Protein AF-A0A497H522-F1 (afdb_monomer)

Solvent-accessible surface area (backbone atoms only — not comparable to full-atom values): 21045 Å² total; per-residue (Å²): 135,83,75,77,84,73,66,89,47,76,87,52,87,78,68,67,43,51,62,21,50,55,45,20,72,65,66,73,49,57,70,71,60,16,43,55,67,32,33,35,63,47,21,12,63,55,37,86,89,75,44,48,17,23,25,38,34,36,29,47,28,81,73,43,69,63,47,58,48,49,52,49,52,57,54,60,46,36,45,66,53,34,36,83,69,75,84,56,70,92,64,59,84,79,77,93,75,84,84,56,90,89,70,83,84,76,79,76,68,81,62,72,70,62,58,42,38,44,48,76,25,68,41,66,69,50,38,54,51,52,58,52,50,26,62,72,35,89,24,22,36,11,31,46,30,43,33,40,84,77,71,77,66,84,81,58,59,52,51,50,47,52,46,49,56,26,73,36,57,36,57,43,56,56,55,51,66,59,47,55,79,66,70,54,62,71,68,56,56,59,71,69,42,48,69,68,50,22,51,50,40,54,44,30,51,71,46,64,39,38,56,78,90,23,49,70,56,48,56,53,48,52,56,48,51,52,53,48,50,45,57,73,39,48,90,82,37,57,71,62,58,33,53,50,52,43,62,68,33,42,67,37,41,54,53,30,31,54,35,43,11,28,18,48,18,22,41,60,75,29,63,47,29,49,66,66,33,44,50,51,28,48,48,54,49,51,51,28,52,55,50,35,51,69,36,68,70,48,38,53,41,45,54,56,50,53,60,49,34,77,75,38,57,66,60,40,53,54,50,45,47,26,62,65,47,60,55,41,33,57,66,60,48,35,73,70,47,47,86,64,67,74,43,92,46,56,63,56,44,41,54,52,50,50,58,43,47,72,38,99,80,35,61,38,48,70,51,99,84,58,20,33,30,36,65,88,62,78,79,77,133

Foldseek 3Di:
DDDDPPQPCPVQDADFLVQLVLCCVQLVDDSLVSLLLCLQLLWFWQDPVQLFTGAEEEEAEALDPQLVVLNVLSVLLADPLQEPDDDDPLQDPDDDDDDDPPDDDDPPDRPHNDQHHEEEDEEPVSVVVQLVVRSVRNHHRYYYYYYNPPPPPLPQPQLLVLLVLLQHLHYALDHCVVSVVVVRDSVSSSVPRHPSSNSNSVSLNVAHADAVVCPVLLVVLLVVLLVLQCVVCVVQDDNLLSNLSSVLSSVSLSVSLNRQQSSSCSSRVHNYRDNVSSVSSSCSSSVRVVSNCPPPVNVVSSVVLSVVCVVPVLVSLVSSCQSSPPFDALVRSCVSCVVVVSAPHSVSSVVVQVVLDPDPPRQWDADPVRTIHGPVPDDDD

Radius of gyration: 23.36 Å; Cα contacts (8 Å, |Δi|>4): 540; chains: 1; bounding box: 65×44×70 Å

Sequence (381 aa):
ISLPSDNIYLDVPFESQILSKIIIDILGVENNIGQSFQSPIISAPYNAIDAVGGISLSSFSLKSSFARELVKNILLMAPPEYRILPLPKSLIKGYNFEKRKGISFHFAEKPLIDRNFLARATTYDNLKIELLNRKRFNGEYSVCSTLASSYDDKHSLWAEFLKNFSSIEIILPTQLDRLIEADIELKKFRREINEDIWIQVAHAREIQPGMQDSKDAFEDTAFKIEQDFDSILSDNYKKKEREIIVHSMLPGLLGNIKRLSQSFARAENKKSVNLSHLKNARNLIIDNFHMLQEIPEIRKIRIRADEKKKRNARYSIIRTHLIIHPGSTSKEMYKEIKDTELFKNQRDLEEFLNWLYLRPNSPISKDVNNRYYWIGQTPFP

Secondary structure (DSSP, 8-state):
-PPP---TTTTSPPPTTHHHHHHHHHHT--HHHHHHHHHHHH--PPBTTTTB-S-EEEEE-SS-HHHHHHHHHHHHTS-GGGBSSPPPGGG--PPP----TTPPP-PPPPPP--SEEEEEESSHHHHHHHHHHHHH-SSEEEEEEEE------TTSHHHHHHHHHHHSSEEE---TTHHHHTT--THHHHHH-SHHHHHHHHHHHH---BSGGGHHHHHHHHHHHHHHHHHHHTTTS-HHHHHHHHHHHHHHHHHHHHHHHHHHHHHTT-SB--HHHHHHHHHHHHHHHHHHHHSHHHHHHHHHHHHHHHH-HHHHHHHHHHHHSTTB-HHHHHHHHGGGSSSSSHHHHHHHHHHHHTSTT-SEEE-TTS-EEETTS----

Mean predicted aligned error: 9.61 Å

Nearest PDB structures (foldseek):
  7pmn-assembly1_2  TM=5.198E-01  e=4.994E-05  Saccharomyces cerevisiae
  8xgc-assembly1_2  TM=5.027E-01  e=2.806E-05  Saccharomyces cerevisiae
  8xgc-assembly1_4  TM=4.872E-01  e=1.827E-04  Saccharomyces cerevisiae
  7w68-assembly1_D  TM=4.526E-01  e=4.583E-02  Homo sapiens

Structure (mmCIF, N/CA/C/O backbone):
data_AF-A0A497H522-F1
#
_entry.id   AF-A0A497H522-F1
#
loop_
_atom_site.group_PDB
_atom_site.id
_atom_site.type_symbol
_atom_site.label_atom_id
_atom_site.label_alt_id
_atom_site.label_comp_id
_atom_site.label_asym_id
_atom_site.label_entity_id
_atom_site.label_seq_id
_atom_site.pdbx_PDB_ins_code
_atom_site.Cartn_x
_atom_site.Cartn_y
_atom_site.Cartn_z
_atom_site.occupancy
_atom_site.B_iso_or_equiv
_atom_site.auth_seq_id
_atom_site.auth_comp_id
_atom_site.auth_asym_id
_atom_site.auth_atom_id
_atom_site.pdbx_PDB_model_num
ATOM 1 N N . ILE A 1 1 ? -31.774 19.284 8.354 1.00 33.44 1 ILE A N 1
ATOM 2 C CA . ILE A 1 1 ? -30.526 20.055 8.552 1.00 33.44 1 ILE A CA 1
ATOM 3 C C . ILE A 1 1 ? -29.643 19.185 9.435 1.00 33.44 1 ILE A C 1
ATOM 5 O O . ILE A 1 1 ? -29.936 19.072 10.616 1.00 33.44 1 ILE A O 1
ATOM 9 N N . SER A 1 2 ? -28.697 18.440 8.856 1.00 32.12 2 SER A N 1
ATOM 10 C CA . SER A 1 2 ? -27.726 17.669 9.641 1.00 32.12 2 SER A CA 1
ATOM 11 C C . SER A 1 2 ? -26.709 18.653 10.202 1.00 32.12 2 SER A C 1
ATOM 13 O O . SER A 1 2 ? -26.111 19.407 9.432 1.00 32.12 2 SER A O 1
ATOM 15 N N . LEU A 1 3 ? -26.546 18.679 11.521 1.00 30.66 3 LEU A N 1
ATOM 16 C CA . LEU A 1 3 ? -25.452 19.420 12.138 1.00 30.66 3 LEU A CA 1
ATOM 17 C C . LEU A 1 3 ? -24.120 18.899 11.559 1.00 30.66 3 LEU A C 1
ATOM 19 O O . LEU A 1 3 ? -24.009 17.692 11.317 1.00 30.66 3 LEU A O 1
ATOM 23 N N . PRO A 1 4 ? -23.127 19.767 11.298 1.00 39.88 4 PRO A N 1
ATOM 24 C CA . PRO A 1 4 ? -21.760 19.312 11.070 1.00 39.88 4 PRO A CA 1
ATOM 25 C C . PRO A 1 4 ? -21.343 18.457 12.272 1.00 39.88 4 PRO A C 1
ATOM 27 O O . PRO A 1 4 ? -21.720 18.778 13.398 1.00 39.88 4 PRO A O 1
ATOM 30 N N . SER A 1 5 ? -20.622 17.356 12.051 1.00 45.62 5 SER A N 1
ATOM 31 C CA . SER A 1 5 ? -20.107 16.543 13.154 1.00 45.62 5 SER A CA 1
ATOM 32 C C . SER A 1 5 ? -19.024 17.334 13.890 1.00 45.62 5 SER A C 1
ATOM 34 O O . SER A 1 5 ? -17.843 17.263 13.550 1.00 45.62 5 SER A O 1
ATOM 36 N N . ASP A 1 6 ? -19.424 18.115 14.884 1.00 44.03 6 ASP A N 1
ATOM 37 C CA . ASP A 1 6 ? -18.510 18.551 15.926 1.00 44.03 6 ASP A CA 1
ATOM 38 C C . ASP A 1 6 ? -18.085 17.278 16.677 1.00 44.03 6 ASP A C 1
ATOM 40 O O . ASP A 1 6 ? -18.882 16.697 17.407 1.00 44.03 6 ASP A O 1
ATOM 44 N N . ASN A 1 7 ? -16.877 16.796 16.346 1.00 57.94 7 ASN A N 1
ATOM 45 C CA . ASN A 1 7 ? -16.138 15.634 16.871 1.00 57.94 7 ASN A CA 1
ATOM 46 C C . ASN A 1 7 ? -16.882 14.835 17.960 1.00 57.94 7 ASN A C 1
ATOM 48 O O . ASN A 1 7 ? -16.878 15.210 19.136 1.00 57.94 7 ASN A O 1
ATOM 52 N N . ILE A 1 8 ? -17.498 13.715 17.574 1.00 66.88 8 ILE A N 1
ATOM 53 C CA . ILE A 1 8 ? -18.384 12.934 18.453 1.00 66.88 8 ILE A CA 1
ATOM 54 C C . ILE A 1 8 ? -17.576 12.231 19.559 1.00 66.88 8 ILE A C 1
ATOM 56 O O . ILE A 1 8 ? -18.116 11.902 20.614 1.00 66.88 8 ILE A O 1
ATOM 60 N N . TYR A 1 9 ? -16.268 12.044 19.350 1.00 69.12 9 TYR A N 1
ATOM 61 C CA . TYR A 1 9 ? -15.394 11.275 20.239 1.00 69.12 9 TYR A CA 1
ATOM 62 C C . TYR A 1 9 ? -14.401 12.115 21.066 1.00 69.12 9 TYR A C 1
ATOM 64 O O . TYR A 1 9 ? -13.428 11.558 21.572 1.00 69.12 9 TYR A O 1
ATOM 72 N N . LEU A 1 10 ? -14.632 13.425 21.253 1.00 64.12 10 LEU A N 1
ATOM 73 C CA . LEU A 1 10 ? -13.726 14.308 22.023 1.00 64.12 10 LEU A CA 1
ATOM 74 C C . LEU A 1 10 ? -13.433 13.811 23.444 1.00 64.12 10 LEU A C 1
ATOM 76 O O . LEU A 1 10 ? -12.304 13.944 23.914 1.00 64.12 10 LEU A O 1
ATOM 80 N N . ASP A 1 11 ? -14.435 13.227 24.101 1.00 69.75 11 ASP A N 1
ATOM 81 C CA . ASP A 1 11 ? -14.344 12.771 25.492 1.00 69.75 11 ASP A CA 1
ATOM 82 C C . ASP A 1 11 ? -13.862 11.318 25.621 1.00 69.75 11 ASP A C 1
ATOM 84 O O . ASP A 1 11 ? -13.747 10.793 26.730 1.00 69.75 11 ASP A O 1
ATOM 88 N N . VAL A 1 12 ? -13.567 10.646 24.503 1.00 73.62 12 VAL A N 1
ATOM 89 C CA . VAL A 1 12 ? -13.015 9.292 24.524 1.00 73.62 12 VAL A CA 1
ATOM 90 C C . VAL A 1 12 ? -11.493 9.379 24.651 1.00 73.62 12 VAL A C 1
ATOM 92 O O . VAL A 1 12 ? -10.842 9.900 23.739 1.00 73.62 12 VAL A O 1
ATOM 95 N N . PRO A 1 13 ? -10.886 8.824 25.721 1.00 82.06 13 PRO A N 1
ATOM 96 C CA . PRO A 1 13 ? -9.436 8.744 25.837 1.00 82.06 13 PRO A CA 1
ATOM 97 C C . PRO A 1 13 ? -8.851 8.028 24.623 1.00 82.06 13 PRO A C 1
ATOM 99 O O . PRO A 1 13 ? -9.249 6.904 24.332 1.00 82.06 13 PRO A O 1
ATOM 102 N N . PHE A 1 14 ? -7.924 8.666 23.911 1.00 86.31 14 PHE A N 1
ATOM 103 C CA . PHE A 1 14 ? -7.299 8.063 22.739 1.00 86.31 14 PHE A CA 1
ATOM 104 C C . PHE A 1 14 ? -5.970 7.402 23.096 1.00 86.31 14 PHE A C 1
ATOM 106 O O . PHE A 1 14 ? -5.064 8.066 23.609 1.00 86.31 14 PHE A O 1
ATOM 113 N N . GLU A 1 15 ? -5.815 6.125 22.756 1.00 91.56 15 GLU A N 1
ATOM 114 C CA . GLU A 1 15 ? -4.542 5.429 22.896 1.00 91.56 15 GLU A CA 1
ATOM 115 C C . GLU A 1 15 ? -3.776 5.375 21.567 1.00 91.56 15 GLU A C 1
ATOM 117 O O . GLU A 1 15 ? -4.177 4.730 20.596 1.00 91.56 15 GLU A O 1
ATOM 122 N N . SER A 1 16 ? -2.596 6.003 21.559 1.00 91.56 16 SER A N 1
ATOM 123 C CA . SER A 1 16 ? -1.699 6.001 20.403 1.00 91.56 16 SER A CA 1
ATOM 124 C C . SER A 1 16 ? -1.273 4.585 20.006 1.00 91.56 16 SER A C 1
ATOM 126 O O . SER A 1 16 ? -0.749 3.825 20.831 1.00 91.56 16 SER A O 1
ATOM 128 N N . GLN A 1 17 ? -1.464 4.269 18.721 1.00 91.50 17 GLN A N 1
ATOM 129 C CA . GLN A 1 17 ? -1.067 3.024 18.056 1.00 91.50 17 GLN A CA 1
ATOM 130 C C . GLN A 1 17 ? -1.618 1.739 18.707 1.00 91.50 17 GLN A C 1
ATOM 132 O O . GLN A 1 17 ? -0.997 0.680 18.599 1.00 91.50 17 GLN A O 1
ATOM 137 N N . ILE A 1 18 ? -2.780 1.808 19.368 1.00 94.31 18 ILE A N 1
ATOM 138 C CA . ILE A 1 18 ? -3.373 0.673 20.098 1.00 94.31 18 ILE A CA 1
ATOM 139 C C . ILE A 1 18 ? -3.515 -0.596 19.247 1.00 94.31 18 ILE A C 1
ATOM 141 O O . ILE A 1 18 ? -3.131 -1.681 19.678 1.00 94.31 18 ILE A O 1
ATOM 145 N N . LEU A 1 19 ? -3.991 -0.472 18.003 1.00 94.25 19 LEU A N 1
ATOM 146 C CA . LEU A 1 19 ? -4.147 -1.623 17.113 1.00 94.25 19 LEU A CA 1
ATOM 147 C C . LEU A 1 19 ? -2.795 -2.261 16.786 1.00 94.25 19 LEU A C 1
ATOM 149 O O . LEU A 1 19 ? -2.674 -3.480 16.827 1.00 94.25 19 LEU A O 1
ATOM 153 N N . SER A 1 20 ? -1.782 -1.448 16.475 1.00 94.50 20 SER A N 1
ATOM 154 C CA . SER A 1 20 ? -0.435 -1.929 16.178 1.00 94.50 20 SER A CA 1
ATOM 155 C C . SER A 1 20 ? 0.140 -2.690 17.366 1.00 94.50 20 SER A C 1
ATOM 157 O O . SER A 1 20 ? 0.672 -3.774 17.156 1.00 94.50 20 SER A O 1
ATOM 159 N N . LYS A 1 21 ? -0.003 -2.172 18.596 1.00 95.00 21 LYS A N 1
ATOM 160 C CA . LYS A 1 21 ? 0.455 -2.855 19.819 1.00 95.00 21 LYS A CA 1
ATOM 161 C C . LYS A 1 21 ? -0.202 -4.226 19.969 1.00 95.00 21 LYS A C 1
ATOM 163 O O . LYS A 1 21 ? 0.501 -5.221 20.058 1.00 95.00 21 LYS A O 1
ATOM 168 N N . ILE A 1 22 ? -1.531 -4.293 19.853 1.00 94.06 22 ILE A N 1
ATOM 169 C CA . ILE A 1 22 ? -2.282 -5.558 19.918 1.00 94.06 22 ILE A CA 1
ATOM 170 C C . ILE A 1 22 ? -1.810 -6.545 18.842 1.00 94.06 22 ILE A C 1
ATOM 172 O O . ILE A 1 22 ? -1.626 -7.731 19.110 1.00 94.06 22 ILE A O 1
ATOM 176 N N . ILE A 1 23 ? -1.608 -6.069 17.610 1.00 92.38 23 ILE A N 1
ATOM 177 C CA . ILE A 1 23 ? -1.146 -6.909 16.499 1.00 92.38 23 ILE A CA 1
ATOM 178 C C . ILE A 1 23 ? 0.266 -7.439 16.771 1.00 92.38 23 ILE A C 1
ATOM 180 O O . ILE A 1 23 ? 0.509 -8.622 16.543 1.00 92.38 23 ILE A O 1
ATOM 184 N N . ILE A 1 24 ? 1.178 -6.594 17.256 1.00 92.19 24 ILE A N 1
ATOM 185 C CA . ILE A 1 24 ? 2.556 -6.965 17.607 1.00 92.19 24 ILE A CA 1
ATOM 186 C C . ILE A 1 24 ? 2.558 -7.997 18.732 1.00 92.19 24 ILE A C 1
ATOM 188 O O . ILE A 1 24 ? 3.174 -9.048 18.582 1.00 92.19 24 ILE A O 1
ATOM 192 N N . ASP A 1 25 ? 1.812 -7.743 19.805 1.00 91.12 25 ASP A N 1
ATOM 193 C CA . ASP A 1 25 ? 1.759 -8.610 20.982 1.00 91.12 25 ASP A CA 1
ATOM 194 C C . ASP A 1 25 ? 1.194 -9.996 20.648 1.00 91.12 25 ASP A C 1
ATOM 196 O O . ASP A 1 25 ? 1.659 -11.013 21.165 1.00 91.12 25 ASP A O 1
ATOM 200 N N . ILE A 1 26 ? 0.199 -10.064 19.756 1.00 88.94 26 ILE A N 1
ATOM 201 C CA . ILE A 1 26 ? -0.414 -11.337 19.359 1.00 88.94 26 ILE A CA 1
ATOM 202 C C . ILE A 1 26 ? 0.422 -12.069 18.308 1.00 88.94 26 ILE A C 1
ATOM 204 O O . ILE A 1 26 ? 0.532 -13.294 18.377 1.00 88.94 26 ILE A O 1
ATOM 208 N N . LEU A 1 27 ? 0.953 -11.354 17.309 1.00 86.81 27 LEU A N 1
ATOM 209 C CA . LEU A 1 27 ? 1.666 -11.968 16.187 1.00 86.81 27 LEU A CA 1
ATOM 210 C C . LEU A 1 27 ? 3.171 -12.146 16.432 1.00 86.81 27 LEU A C 1
ATOM 212 O O . LEU A 1 27 ? 3.820 -12.819 15.638 1.00 86.81 27 LEU A O 1
ATOM 216 N N . GLY A 1 28 ? 3.744 -11.539 17.474 1.00 85.88 28 GLY A N 1
ATOM 217 C CA . GLY A 1 28 ? 5.189 -11.565 17.720 1.00 85.88 28 GLY A CA 1
ATOM 218 C C . GLY A 1 28 ? 6.003 -10.981 16.560 1.00 85.88 28 GLY A C 1
ATOM 219 O O . GLY A 1 28 ? 7.072 -11.492 16.237 1.00 85.88 28 GLY A O 1
ATOM 220 N N . VAL A 1 29 ? 5.466 -9.961 15.883 1.00 85.31 29 VAL A N 1
ATOM 221 C CA . VAL A 1 29 ? 6.067 -9.355 14.683 1.00 85.31 29 VAL A CA 1
ATOM 222 C C . VAL A 1 29 ? 6.750 -8.031 14.995 1.00 85.31 29 VAL A C 1
ATOM 224 O O . VAL A 1 29 ? 6.473 -7.385 16.000 1.00 85.31 29 VAL A O 1
ATOM 227 N N . GLU A 1 30 ? 7.614 -7.594 14.087 1.00 85.94 30 GLU A N 1
ATOM 228 C CA . GLU A 1 30 ? 8.234 -6.273 14.141 1.00 85.94 30 GLU A CA 1
ATOM 229 C C . GLU A 1 30 ? 7.205 -5.128 14.031 1.00 85.94 30 GLU A C 1
ATOM 231 O O . GLU A 1 30 ? 6.120 -5.269 13.450 1.00 85.94 30 GLU A O 1
ATOM 236 N N . ASN A 1 31 ? 7.577 -3.953 14.552 1.00 87.50 31 ASN A N 1
ATOM 237 C CA . ASN A 1 31 ? 6.707 -2.772 14.605 1.00 87.50 31 ASN A CA 1
ATOM 238 C C . ASN A 1 31 ? 6.170 -2.345 13.228 1.00 87.50 31 ASN A C 1
ATOM 240 O O . ASN A 1 31 ? 5.006 -1.971 13.108 1.00 87.50 31 ASN A O 1
ATOM 244 N N . ASN A 1 32 ? 6.997 -2.418 12.185 1.00 86.19 32 ASN A N 1
ATOM 245 C CA . ASN A 1 32 ? 6.633 -2.093 10.801 1.00 86.19 32 ASN A CA 1
ATOM 246 C C . ASN A 1 32 ? 5.495 -2.988 10.262 1.00 86.19 32 ASN A C 1
ATOM 248 O O . ASN A 1 32 ? 4.596 -2.502 9.570 1.00 86.19 32 ASN A O 1
ATOM 252 N N . ILE A 1 33 ? 5.491 -4.279 10.605 1.00 87.62 33 ILE A N 1
ATOM 253 C CA . ILE A 1 33 ? 4.447 -5.236 10.223 1.00 87.62 33 ILE A CA 1
ATOM 254 C C . ILE A 1 33 ? 3.164 -4.948 11.012 1.00 87.62 33 ILE A C 1
ATOM 256 O O . ILE A 1 33 ? 2.079 -4.928 10.427 1.00 87.62 33 ILE A O 1
ATOM 260 N N . GLY A 1 34 ? 3.276 -4.664 12.313 1.00 90.12 34 GLY A N 1
ATOM 261 C CA . GLY A 1 34 ? 2.140 -4.245 13.143 1.00 90.12 34 GLY A CA 1
ATOM 262 C C . GLY A 1 34 ? 1.446 -2.994 12.600 1.00 90.12 34 GLY A C 1
ATOM 263 O O . GLY A 1 34 ? 0.235 -2.994 12.358 1.00 90.12 34 GLY A O 1
ATOM 264 N N . GLN A 1 35 ? 2.233 -1.957 12.305 1.00 91.56 35 GLN A N 1
ATOM 265 C CA . GLN A 1 35 ? 1.750 -0.715 11.703 1.00 91.56 35 GLN A CA 1
ATOM 266 C C . GLN A 1 35 ? 1.111 -0.966 10.339 1.00 91.56 35 GLN A C 1
ATOM 268 O O . GLN A 1 35 ? 0.054 -0.411 10.046 1.00 91.56 35 GLN A O 1
ATOM 273 N N . SER A 1 36 ? 1.700 -1.857 9.540 1.00 92.00 36 SER A N 1
ATOM 274 C CA . SER A 1 36 ? 1.167 -2.209 8.229 1.00 92.00 36 SER A CA 1
ATOM 275 C C . SER A 1 36 ? -0.248 -2.776 8.304 1.00 92.00 36 SER A C 1
ATOM 277 O O . SER A 1 36 ? -1.126 -2.343 7.560 1.00 92.00 36 SER A O 1
ATOM 279 N N . PHE A 1 37 ? -0.498 -3.713 9.222 1.00 92.31 37 PHE A N 1
ATOM 280 C CA . PHE A 1 37 ? -1.832 -4.283 9.421 1.00 92.31 37 PHE A CA 1
ATOM 281 C C . PHE A 1 37 ? -2.830 -3.293 10.034 1.00 92.31 37 PHE A C 1
ATOM 283 O O . PHE A 1 37 ? -4.023 -3.376 9.740 1.00 92.31 37 PHE A O 1
ATOM 290 N N . GLN A 1 38 ? -2.358 -2.335 10.834 1.00 94.88 38 GLN A N 1
ATOM 291 C CA . GLN A 1 38 ? -3.186 -1.264 11.386 1.00 94.88 38 GLN A CA 1
ATOM 292 C C . GLN A 1 38 ? -3.643 -0.257 10.316 1.00 94.88 38 GLN A C 1
ATOM 294 O O . GLN A 1 38 ? -4.794 0.186 10.343 1.00 94.88 38 GLN A O 1
ATOM 299 N N . SER A 1 39 ? -2.773 0.126 9.378 1.00 95.69 39 SER A N 1
ATOM 300 C CA . SER A 1 39 ? -3.046 1.194 8.405 1.00 95.69 39 SER A CA 1
ATOM 301 C C . SER A 1 39 ? -4.353 1.054 7.608 1.00 95.69 39 SER A C 1
ATOM 303 O O . SER A 1 39 ? -5.065 2.048 7.498 1.00 95.69 39 SER A O 1
ATOM 305 N N . PRO A 1 40 ? -4.758 -0.114 7.071 1.00 94.94 40 PRO A N 1
ATOM 306 C CA . PRO A 1 40 ? -6.060 -0.244 6.411 1.00 94.94 40 PRO A CA 1
ATOM 307 C C . PRO A 1 40 ? -7.254 -0.070 7.365 1.00 94.94 40 PRO A C 1
ATOM 309 O O . PRO A 1 40 ? -8.302 0.415 6.932 1.00 94.94 40 PRO A O 1
ATOM 312 N N . ILE A 1 41 ? -7.104 -0.393 8.657 1.00 95.19 41 ILE A N 1
ATOM 313 C CA . ILE A 1 41 ? -8.152 -0.201 9.672 1.00 95.19 41 ILE A CA 1
ATOM 314 C C . ILE A 1 41 ? -8.317 1.287 10.004 1.00 95.19 41 ILE A C 1
ATOM 316 O O . ILE A 1 41 ? -9.442 1.783 9.999 1.00 95.19 41 ILE A O 1
ATOM 320 N N . ILE A 1 42 ? -7.220 2.012 10.235 1.00 93.81 42 ILE A N 1
ATOM 321 C CA . ILE A 1 42 ? -7.245 3.457 10.549 1.00 93.81 42 ILE A CA 1
ATOM 322 C C . ILE A 1 42 ? -7.442 4.319 9.295 1.00 93.81 42 ILE A C 1
ATOM 324 O O . ILE A 1 42 ? -7.960 5.432 9.377 1.00 93.81 42 ILE A O 1
ATOM 328 N N . SER A 1 43 ? -7.116 3.773 8.122 1.00 94.31 43 SER A N 1
ATOM 329 C CA . SER A 1 43 ? -7.315 4.399 6.818 1.00 94.31 43 SER A CA 1
ATOM 330 C C . SER A 1 43 ? -6.501 5.693 6.633 1.00 94.31 43 SER A C 1
ATOM 332 O O . SER A 1 43 ? -5.729 6.110 7.501 1.00 94.31 43 SER A O 1
ATOM 334 N N . ALA A 1 44 ? -6.640 6.294 5.455 1.00 93.56 44 ALA A N 1
ATOM 335 C CA . ALA A 1 44 ? -6.143 7.616 5.111 1.00 93.56 44 ALA A CA 1
ATOM 336 C C . ALA A 1 44 ? -7.324 8.501 4.682 1.00 93.56 44 ALA A C 1
ATOM 338 O O . ALA A 1 44 ? -8.255 7.992 4.046 1.00 93.56 44 ALA A O 1
ATOM 339 N N . PRO A 1 45 ? -7.285 9.805 5.001 1.00 90.88 45 PRO A N 1
ATOM 340 C CA . PRO A 1 45 ? -8.378 10.726 4.726 1.00 90.88 45 PRO A CA 1
ATOM 341 C C . PRO A 1 45 ? -8.708 10.811 3.240 1.00 90.88 45 PRO A C 1
ATOM 343 O O . PRO A 1 45 ? -7.820 10.788 2.385 1.00 90.88 45 PRO A O 1
ATOM 346 N N . TYR A 1 46 ? -9.996 10.957 2.933 1.00 86.88 46 TYR A N 1
ATOM 347 C CA . TYR A 1 46 ? -10.426 11.310 1.587 1.00 86.88 46 TYR A CA 1
ATOM 348 C C . TYR A 1 46 ? -10.052 12.762 1.281 1.00 86.88 46 TYR A C 1
ATOM 350 O O . TYR A 1 46 ? -10.500 13.687 1.957 1.00 86.88 46 TYR A O 1
ATOM 358 N N . ASN A 1 47 ? -9.259 12.967 0.232 1.00 73.75 47 ASN A N 1
ATOM 359 C CA . ASN A 1 47 ? -8.940 14.297 -0.269 1.00 73.75 47 ASN A CA 1
ATOM 360 C C . ASN A 1 47 ? -9.760 14.582 -1.530 1.00 73.75 47 ASN A C 1
ATOM 362 O O . ASN A 1 47 ? -9.552 13.922 -2.544 1.00 73.75 47 ASN A O 1
ATOM 366 N N . ALA A 1 48 ? -10.633 15.593 -1.499 1.00 62.25 48 ALA A N 1
ATOM 367 C CA . ALA A 1 48 ? -11.469 15.970 -2.645 1.00 62.25 48 ALA A CA 1
ATOM 368 C C . ALA A 1 48 ? -10.661 16.357 -3.901 1.00 62.25 48 ALA A C 1
ATOM 370 O O . ALA A 1 48 ? -11.188 16.272 -5.005 1.00 62.25 48 ALA A O 1
ATOM 371 N N . ILE A 1 49 ? -9.392 16.756 -3.742 1.00 66.81 49 ILE A N 1
ATOM 372 C CA . ILE A 1 49 ? -8.492 17.093 -4.857 1.00 66.81 49 ILE A CA 1
ATOM 373 C C . ILE A 1 49 ? -7.961 15.827 -5.545 1.00 66.81 49 ILE A C 1
ATOM 375 O O . ILE A 1 49 ? -7.935 15.756 -6.769 1.00 66.81 49 ILE A O 1
ATOM 379 N N . ASP A 1 50 ? -7.562 14.822 -4.761 1.00 64.88 50 ASP A N 1
ATOM 380 C CA . ASP A 1 50 ? -6.983 13.574 -5.281 1.00 64.88 50 ASP A CA 1
ATOM 381 C C . ASP A 1 50 ? -8.050 12.485 -5.517 1.00 64.88 50 ASP A C 1
ATOM 383 O O . ASP A 1 50 ? -7.741 11.429 -6.064 1.00 64.88 50 ASP A O 1
ATOM 387 N N . ALA A 1 51 ? -9.289 12.727 -5.067 1.00 71.19 51 ALA A N 1
ATOM 388 C CA . ALA A 1 51 ? -10.461 11.851 -5.126 1.00 71.19 51 ALA A CA 1
ATOM 389 C C . ALA A 1 51 ? -10.222 10.403 -4.648 1.00 71.19 51 ALA A C 1
ATOM 391 O O . ALA A 1 51 ? -10.898 9.472 -5.083 1.00 71.19 51 ALA A O 1
ATOM 392 N N . VAL A 1 52 ? -9.257 10.190 -3.746 1.00 84.38 52 VAL A N 1
ATOM 393 C CA . VAL A 1 52 ? -8.909 8.864 -3.221 1.00 84.38 52 VAL A CA 1
ATOM 394 C C . VAL A 1 52 ? -8.606 8.953 -1.726 1.00 84.38 52 VAL A C 1
ATOM 396 O O . VAL A 1 52 ? -7.667 9.635 -1.320 1.00 84.38 52 VAL A O 1
ATOM 399 N N . GLY A 1 53 ? -9.372 8.219 -0.917 1.00 89.19 53 GLY A N 1
ATOM 400 C CA . GLY A 1 53 ? -9.084 7.928 0.493 1.00 89.19 53 GLY A CA 1
ATOM 401 C C . GLY A 1 53 ? -8.795 6.440 0.708 1.00 89.19 53 GLY A C 1
ATOM 402 O O . GLY A 1 53 ? -8.868 5.642 -0.231 1.00 89.19 53 GLY A O 1
ATOM 403 N N . GLY A 1 54 ? -8.474 6.042 1.937 1.00 93.38 54 GLY A N 1
ATOM 404 C CA . GLY A 1 54 ? -8.211 4.640 2.283 1.00 93.38 54 GLY A CA 1
ATOM 405 C C . GLY A 1 54 ? -6.765 4.182 2.109 1.00 93.38 54 GLY A C 1
ATOM 406 O O . GLY A 1 54 ? -5.940 4.874 1.512 1.00 93.38 54 GLY A O 1
ATOM 407 N N . ILE A 1 55 ? -6.474 2.987 2.623 1.00 94.81 55 ILE A N 1
ATOM 408 C CA . ILE A 1 55 ? -5.190 2.287 2.485 1.00 94.81 55 ILE A CA 1
ATOM 409 C C . ILE A 1 55 ? -5.445 0.869 1.978 1.00 94.81 55 ILE A C 1
ATOM 411 O O . ILE A 1 55 ? -6.308 0.153 2.489 1.00 94.81 55 ILE A O 1
ATOM 415 N N . SER A 1 56 ? -4.677 0.448 0.979 1.00 93.31 56 SER A N 1
ATOM 416 C CA . SER A 1 56 ? -4.661 -0.921 0.479 1.00 93.31 56 SER A CA 1
ATOM 417 C C . SER A 1 56 ? -3.430 -1.656 0.992 1.00 93.31 56 SER A C 1
ATOM 419 O O . SER A 1 56 ? -2.298 -1.203 0.830 1.00 93.31 56 SER A O 1
ATOM 421 N N . LEU A 1 57 ? -3.673 -2.816 1.590 1.00 91.81 57 LEU A N 1
ATOM 422 C CA . LEU A 1 57 ? -2.656 -3.758 2.021 1.00 91.81 57 LEU A CA 1
ATOM 423 C C . LEU A 1 57 ? -2.785 -5.044 1.215 1.00 91.81 57 LEU A C 1
ATOM 425 O O . LEU A 1 57 ? -3.872 -5.613 1.082 1.00 91.81 57 LEU A O 1
ATOM 429 N N . SER A 1 58 ? -1.659 -5.533 0.718 1.00 86.88 58 SER A N 1
ATOM 430 C CA . SER A 1 58 ? -1.549 -6.825 0.060 1.00 86.88 58 SER A CA 1
ATOM 431 C C . SER A 1 58 ? -0.435 -7.637 0.692 1.00 86.88 58 SER A C 1
ATOM 433 O O . SER A 1 58 ? 0.710 -7.211 0.719 1.00 86.88 58 SER A O 1
ATOM 435 N N . SER A 1 59 ? -0.753 -8.832 1.171 1.00 79.94 59 SER A N 1
ATOM 436 C CA . SER A 1 59 ? 0.253 -9.798 1.619 1.00 79.94 59 SER A CA 1
ATOM 437 C C . SER A 1 59 ? 0.486 -10.865 0.556 1.00 79.94 59 SER A C 1
ATOM 439 O O . SER A 1 59 ? -0.464 -11.355 -0.065 1.00 79.94 59 SER A O 1
ATOM 441 N N . PHE A 1 60 ? 1.748 -11.244 0.360 1.00 70.56 60 PHE A N 1
ATOM 442 C CA . PHE A 1 60 ? 2.103 -12.428 -0.416 1.00 70.56 60 PHE A CA 1
ATOM 443 C C . PHE A 1 60 ? 1.904 -13.678 0.447 1.00 70.56 60 PHE A C 1
ATOM 445 O O . PHE A 1 60 ? 2.713 -13.986 1.316 1.00 70.56 60 PHE A O 1
ATOM 452 N N . SER A 1 61 ? 0.820 -14.419 0.213 1.00 64.69 61 SER A N 1
ATOM 453 C CA . SER A 1 61 ? 0.549 -15.662 0.942 1.00 64.69 61 SER A CA 1
ATOM 454 C C . SER A 1 61 ? 0.053 -16.747 -0.005 1.00 64.69 61 SER A C 1
ATOM 456 O O . SER A 1 61 ? -0.942 -16.580 -0.711 1.00 64.69 61 SER A O 1
ATOM 458 N N . LEU A 1 62 ? 0.740 -17.891 -0.021 1.00 55.47 62 LEU A N 1
ATOM 459 C CA . LEU A 1 62 ? 0.429 -19.030 -0.882 1.00 55.47 62 LEU A CA 1
ATOM 460 C C . LEU A 1 62 ? -0.879 -19.701 -0.444 1.00 55.47 62 LEU A C 1
ATOM 462 O O . LEU A 1 62 ? -0.875 -20.672 0.295 1.00 55.47 62 LEU A O 1
ATOM 466 N N . LYS A 1 63 ? -2.028 -19.179 -0.895 1.00 63.31 63 LYS A N 1
ATOM 467 C CA . LYS A 1 63 ? -3.374 -19.746 -0.653 1.00 63.31 63 LYS A CA 1
ATOM 468 C C . LYS A 1 63 ? -3.640 -20.156 0.811 1.00 63.31 63 LYS A C 1
ATOM 470 O O . LYS A 1 63 ? -4.533 -20.972 1.035 1.00 63.31 63 LYS A O 1
ATOM 475 N N . SER A 1 64 ? -2.974 -19.550 1.788 1.00 72.19 64 SER A N 1
ATOM 476 C CA . SER A 1 64 ? -3.050 -19.949 3.191 1.00 72.19 64 SER A CA 1
ATOM 477 C C . SER A 1 64 ? -4.442 -19.746 3.779 1.00 72.19 64 SER A C 1
ATOM 479 O O . SER A 1 64 ? -5.028 -18.662 3.677 1.00 72.19 64 SER A O 1
ATOM 481 N N . SER A 1 65 ? -4.990 -20.783 4.412 1.00 78.62 65 SER A N 1
ATOM 482 C CA . SER A 1 65 ? -6.214 -20.660 5.209 1.00 78.62 65 SER A CA 1
ATOM 483 C C . SER A 1 65 ? -5.992 -19.737 6.409 1.00 78.62 65 SER A C 1
ATOM 485 O O . SER A 1 65 ? -6.869 -18.924 6.709 1.00 78.62 65 SER A O 1
ATOM 487 N N . PHE A 1 66 ? -4.806 -19.799 7.024 1.00 82.75 66 PHE A N 1
ATOM 488 C CA . PHE A 1 66 ? -4.405 -18.930 8.123 1.00 82.75 66 PHE A CA 1
ATOM 489 C C . PHE A 1 66 ? -4.385 -17.470 7.689 1.00 82.75 66 PHE A C 1
ATOM 491 O O . PHE A 1 66 ? -5.045 -16.657 8.321 1.00 82.75 66 PHE A O 1
ATOM 498 N N . ALA A 1 67 ? -3.727 -17.127 6.578 1.00 80.06 67 ALA A N 1
ATOM 499 C CA . ALA A 1 67 ? -3.658 -15.736 6.126 1.00 80.06 67 ALA A CA 1
ATOM 500 C C . ALA A 1 67 ? -5.048 -15.144 5.843 1.00 80.06 67 ALA A C 1
ATOM 502 O O . ALA A 1 67 ? -5.346 -14.010 6.226 1.00 80.06 67 ALA A O 1
ATOM 503 N N . ARG A 1 68 ? -5.942 -15.932 5.228 1.00 81.44 68 ARG A N 1
ATOM 504 C CA . ARG A 1 68 ? -7.337 -15.515 5.007 1.00 81.44 68 ARG A CA 1
ATOM 505 C C . ARG A 1 68 ? -8.078 -15.289 6.319 1.00 81.44 68 ARG A C 1
ATOM 507 O O . ARG A 1 68 ? -8.916 -14.390 6.385 1.00 81.44 68 ARG A O 1
ATOM 514 N N . GLU A 1 69 ? -7.827 -16.118 7.326 1.00 85.44 69 GLU A N 1
ATOM 515 C CA . GLU A 1 69 ? -8.439 -15.987 8.646 1.00 85.44 69 GLU A CA 1
ATOM 516 C C . GLU A 1 69 ? -7.833 -14.819 9.433 1.00 85.44 69 GLU A C 1
ATOM 518 O O . GLU A 1 69 ? -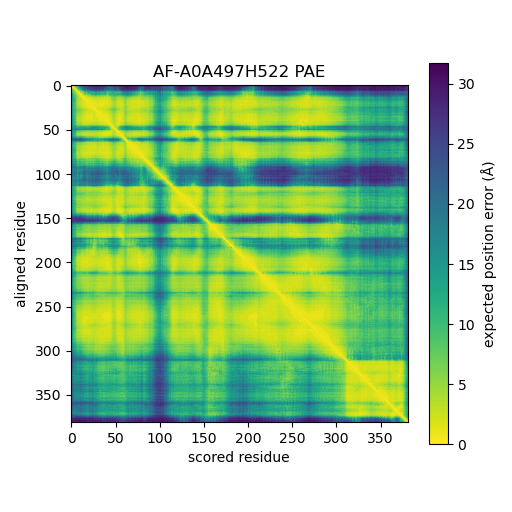8.578 -14.060 10.046 1.00 85.44 69 GLU A O 1
ATOM 523 N N . LEU A 1 70 ? -6.522 -14.589 9.349 1.00 86.88 70 LEU A N 1
ATOM 524 C CA . LEU A 1 70 ? -5.853 -13.422 9.919 1.00 86.88 70 LEU A CA 1
ATOM 525 C C . LEU A 1 70 ? -6.461 -12.137 9.357 1.00 86.88 70 LEU A C 1
ATOM 527 O O . LEU A 1 70 ? -6.920 -11.303 10.129 1.00 86.88 70 LEU A O 1
ATOM 531 N N . VAL A 1 71 ? -6.594 -12.018 8.031 1.00 87.25 71 VAL A N 1
ATOM 532 C CA . VAL A 1 71 ? -7.243 -10.849 7.415 1.00 87.25 71 VAL A CA 1
ATOM 533 C C . VAL A 1 71 ? -8.681 -10.671 7.896 1.00 87.25 71 VAL A C 1
ATOM 535 O O . VAL A 1 71 ? -9.096 -9.541 8.131 1.00 87.25 71 VAL A O 1
ATOM 538 N N . LYS A 1 72 ? -9.453 -11.749 8.099 1.00 88.19 72 LYS A N 1
ATOM 539 C CA . LYS A 1 72 ? -10.787 -11.611 8.710 1.00 88.19 72 LYS A CA 1
ATOM 540 C C . LYS A 1 72 ? -10.704 -11.038 10.123 1.00 88.19 72 LYS A C 1
ATOM 542 O O . LYS A 1 72 ? -11.499 -10.164 10.437 1.00 88.19 72 LYS A O 1
ATOM 547 N N . ASN A 1 73 ? -9.782 -11.518 10.959 1.00 89.06 73 ASN A N 1
ATOM 548 C CA . ASN A 1 73 ? -9.630 -11.013 12.326 1.00 89.06 73 ASN A CA 1
ATOM 549 C C . ASN A 1 73 ? -9.191 -9.540 12.334 1.00 89.06 73 ASN A C 1
ATOM 551 O O . ASN A 1 73 ? -9.798 -8.756 13.052 1.00 89.06 73 ASN A O 1
ATOM 555 N N . ILE A 1 74 ? -8.256 -9.142 11.464 1.00 89.50 74 ILE A N 1
ATOM 556 C CA . ILE A 1 74 ? -7.883 -7.732 11.249 1.00 89.50 74 ILE A CA 1
ATOM 557 C C . ILE A 1 74 ? -9.108 -6.898 10.850 1.00 89.50 74 ILE A C 1
ATOM 559 O O . ILE A 1 74 ? -9.354 -5.845 11.427 1.00 89.50 74 ILE A O 1
ATOM 563 N N . LEU A 1 75 ? -9.941 -7.385 9.922 1.00 90.38 75 LEU A N 1
ATOM 564 C CA . LEU A 1 75 ? -11.181 -6.696 9.547 1.00 90.38 75 LEU A CA 1
ATOM 565 C C . LEU A 1 75 ? -12.148 -6.535 10.725 1.00 90.38 75 LEU A C 1
ATOM 567 O O . LEU A 1 75 ? -12.815 -5.513 10.823 1.00 90.38 75 LEU A O 1
ATOM 571 N N . LEU A 1 76 ? -12.242 -7.527 11.613 1.00 91.56 76 LEU A N 1
ATOM 572 C CA . LEU A 1 76 ? -13.127 -7.472 12.780 1.00 91.56 76 LEU A CA 1
ATOM 573 C C . LEU A 1 76 ? -12.704 -6.406 13.807 1.00 91.56 76 LEU A C 1
ATOM 575 O O . LEU A 1 76 ? -13.555 -5.980 14.587 1.00 91.56 76 LEU A O 1
ATOM 579 N N . MET A 1 77 ? -11.447 -5.943 13.777 1.00 92.31 77 MET A N 1
ATOM 580 C CA . MET A 1 77 ? -10.975 -4.814 14.592 1.00 92.31 77 MET A CA 1
ATOM 581 C C . MET A 1 77 ? -11.555 -3.466 14.132 1.00 92.31 77 MET A C 1
ATOM 583 O O . MET A 1 77 ? -11.511 -2.502 14.886 1.00 92.31 77 MET A O 1
ATOM 587 N N . ALA A 1 78 ? -12.113 -3.382 12.919 1.00 91.81 78 ALA A N 1
ATOM 588 C CA . ALA A 1 78 ? -12.844 -2.202 12.471 1.00 91.81 78 ALA A CA 1
ATOM 589 C C . ALA A 1 78 ? -14.304 -2.223 12.972 1.00 91.81 78 ALA A C 1
ATOM 591 O O . ALA A 1 78 ? -14.906 -3.311 13.043 1.00 91.81 78 ALA A O 1
ATOM 592 N N . PRO A 1 79 ? -14.900 -1.042 13.229 1.00 89.00 79 PRO A N 1
ATOM 593 C CA . PRO A 1 79 ? -16.318 -0.903 13.524 1.00 89.00 79 PRO A CA 1
ATOM 594 C C . PRO A 1 79 ? -17.206 -1.657 12.519 1.00 89.00 79 PRO A C 1
ATOM 596 O O . PRO A 1 79 ? -16.893 -1.682 11.320 1.00 89.00 79 PRO A O 1
ATOM 599 N N . PRO A 1 80 ? -18.289 -2.313 12.974 1.00 86.44 80 PRO A N 1
ATOM 600 C CA . PRO A 1 80 ? -19.169 -3.115 12.120 1.00 86.44 80 PRO A CA 1
ATOM 601 C C . PRO A 1 80 ? -19.740 -2.369 10.907 1.00 86.44 80 PRO A C 1
ATOM 603 O O . PRO A 1 80 ? -1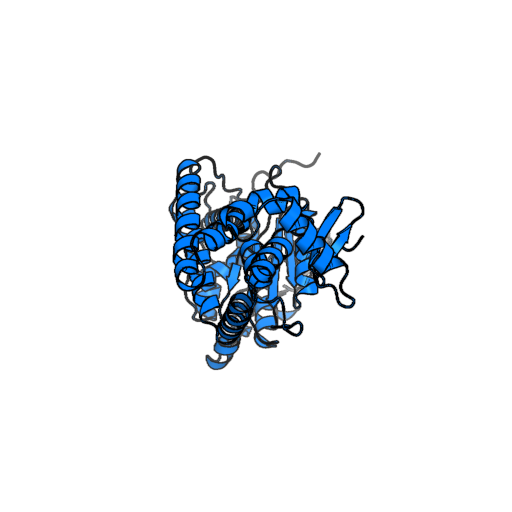9.942 -2.978 9.858 1.00 86.44 80 PRO A O 1
ATOM 606 N N . GLU A 1 81 ? -19.987 -1.070 11.035 1.00 84.31 81 GLU A N 1
ATOM 607 C CA . GLU A 1 81 ? -20.497 -0.175 9.995 1.00 84.31 81 GLU A CA 1
ATOM 608 C C . GLU A 1 81 ? -19.497 0.071 8.859 1.00 84.31 81 GLU A C 1
ATOM 610 O O . GLU A 1 81 ? -19.906 0.305 7.724 1.00 84.31 81 GLU A O 1
ATOM 615 N N . TYR A 1 82 ? -18.193 -0.066 9.117 1.00 89.38 82 TYR A N 1
ATOM 616 C CA . TYR A 1 82 ? -17.154 0.139 8.104 1.00 89.38 82 TYR A CA 1
ATOM 617 C C . TYR A 1 82 ? -16.895 -1.114 7.266 1.00 89.38 82 TYR A C 1
ATOM 619 O O . TYR A 1 82 ? -16.044 -1.089 6.383 1.00 89.38 82 TYR A O 1
ATOM 627 N N . ARG A 1 83 ? -17.578 -2.236 7.522 1.00 87.31 83 ARG A N 1
ATOM 628 C CA . ARG A 1 83 ? -17.280 -3.523 6.876 1.00 87.31 83 ARG A CA 1
ATOM 629 C C . ARG A 1 83 ? -18.527 -4.314 6.503 1.00 87.31 83 ARG A C 1
ATOM 631 O O . ARG A 1 83 ? -19.570 -4.262 7.146 1.00 87.31 83 ARG A O 1
ATOM 638 N N . ILE A 1 84 ? -18.393 -5.147 5.471 1.00 78.19 84 ILE A N 1
ATOM 639 C CA . ILE A 1 84 ? -19.455 -6.092 5.079 1.00 78.19 84 ILE A CA 1
ATOM 640 C C . ILE A 1 84 ? -19.516 -7.292 6.029 1.00 78.19 84 ILE A C 1
ATOM 642 O O . ILE A 1 84 ? -20.586 -7.864 6.233 1.00 78.19 84 ILE A O 1
ATOM 646 N N . LEU A 1 85 ? -18.376 -7.691 6.603 1.00 82.50 85 LEU A N 1
ATOM 647 C CA . LEU A 1 85 ? -18.288 -8.897 7.420 1.00 82.50 85 LEU A CA 1
ATOM 648 C C . LEU A 1 85 ? -19.218 -8.772 8.642 1.00 82.50 85 LEU A C 1
ATOM 650 O O . LEU A 1 85 ? -19.040 -7.833 9.419 1.00 82.50 85 LEU A O 1
ATOM 654 N N . PRO A 1 86 ? -20.178 -9.692 8.850 1.00 77.75 86 PRO A N 1
ATOM 655 C CA . PRO A 1 86 ? -21.043 -9.641 10.019 1.00 77.75 86 PRO A CA 1
ATOM 656 C C . PRO A 1 86 ? -20.251 -9.925 11.297 1.00 77.75 86 PRO A C 1
ATOM 658 O O . PRO A 1 86 ? -19.245 -10.639 11.290 1.00 77.75 86 PRO A O 1
ATOM 661 N N . LEU A 1 87 ? -20.726 -9.378 12.413 1.00 75.88 87 LEU A N 1
ATOM 662 C CA . LEU A 1 87 ? -20.206 -9.702 13.736 1.00 75.88 87 LEU A CA 1
ATOM 663 C C . LEU A 1 87 ? -20.473 -11.182 14.064 1.00 75.88 87 LEU A C 1
ATOM 665 O O . LEU A 1 87 ? -21.631 -11.606 14.063 1.00 75.88 87 LEU A O 1
ATOM 669 N N . PRO A 1 88 ? -19.443 -11.995 14.359 1.00 77.00 88 PRO A N 1
ATOM 670 C CA . PRO A 1 88 ? -19.660 -13.331 14.891 1.00 77.00 88 PRO A CA 1
ATOM 671 C C . PRO A 1 88 ? -20.300 -13.242 16.281 1.00 77.00 88 PRO A C 1
ATOM 673 O O . PRO A 1 88 ? -19.903 -12.413 17.098 1.00 77.00 88 PRO A O 1
ATOM 676 N N . LYS A 1 89 ? -21.241 -14.149 16.583 1.00 72.25 89 LYS A N 1
ATOM 677 C CA . LYS A 1 89 ? -21.953 -14.193 17.878 1.00 72.25 89 LYS A CA 1
ATOM 678 C C . LYS A 1 89 ? -21.011 -14.209 19.088 1.00 72.25 89 LYS A C 1
ATOM 680 O O . LYS A 1 89 ? -21.354 -13.665 20.123 1.00 72.25 89 LYS A O 1
ATOM 685 N N . SER A 1 90 ? -19.819 -14.792 18.943 1.00 68.81 90 SER A N 1
ATOM 686 C CA . SER A 1 90 ? -18.800 -14.840 19.998 1.00 68.81 90 SER A CA 1
ATOM 687 C C . SER A 1 90 ? -18.276 -13.468 20.436 1.00 68.81 90 SER A C 1
ATOM 689 O O . SER A 1 90 ? -17.698 -13.379 21.511 1.00 68.81 90 SER A O 1
ATOM 691 N N . LEU A 1 91 ? -18.421 -12.432 19.602 1.00 66.50 91 LEU A N 1
ATOM 692 C CA . LEU A 1 91 ? -18.002 -11.059 19.910 1.00 66.50 91 LEU A CA 1
ATOM 693 C C . LEU A 1 91 ? -19.145 -10.201 20.468 1.00 66.50 91 LEU A C 1
ATOM 695 O O . LEU A 1 91 ? -18.898 -9.102 20.948 1.00 66.50 91 LEU A O 1
ATOM 699 N N . ILE A 1 92 ? -20.390 -10.683 20.419 1.00 67.12 92 ILE A N 1
ATOM 700 C CA . ILE A 1 92 ? -21.553 -9.950 20.923 1.00 67.12 92 ILE A CA 1
ATOM 701 C C . ILE A 1 92 ? -21.775 -10.368 22.377 1.00 67.12 92 ILE A C 1
ATOM 703 O O . ILE A 1 92 ? -22.327 -11.436 22.648 1.00 67.12 92 ILE A O 1
ATOM 707 N N . LYS A 1 93 ? -21.349 -9.530 23.325 1.00 62.25 93 LYS A N 1
ATOM 708 C CA . LYS A 1 93 ? -21.686 -9.697 24.745 1.00 62.25 93 LYS A CA 1
ATOM 709 C C . LYS A 1 93 ? -23.025 -9.014 25.015 1.00 62.25 93 LYS A C 1
ATOM 711 O O . LYS A 1 93 ? -23.078 -7.841 25.356 1.00 62.25 93 LYS A O 1
ATOM 716 N N . GLY A 1 94 ? -24.117 -9.745 24.817 1.00 61.88 94 GLY A N 1
ATOM 717 C CA . GLY A 1 94 ? -25.441 -9.263 25.206 1.00 61.88 94 GLY A CA 1
ATOM 718 C C . GLY A 1 94 ? -25.587 -9.238 26.727 1.00 61.88 94 GLY A C 1
ATOM 719 O O . GLY A 1 94 ? -25.133 -10.160 27.406 1.00 61.88 94 GLY A O 1
ATOM 720 N N . TYR A 1 95 ? -26.251 -8.212 27.254 1.00 60.38 95 TYR A N 1
ATOM 721 C CA . TYR A 1 95 ? -26.728 -8.208 28.632 1.00 60.38 95 TYR A CA 1
ATOM 722 C C . TYR A 1 95 ? -28.230 -8.473 28.628 1.00 60.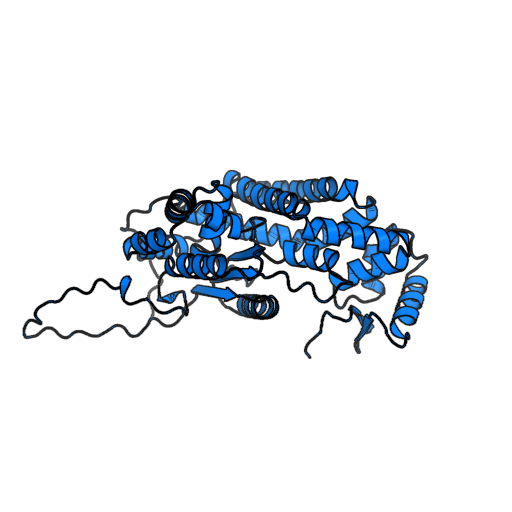38 95 TYR A C 1
ATOM 724 O O . TYR A 1 95 ? -28.991 -7.767 27.964 1.00 60.38 95 TYR A O 1
ATOM 732 N N . ASN A 1 96 ? -28.663 -9.491 29.367 1.00 62.97 96 ASN A N 1
ATOM 733 C CA . ASN A 1 96 ? -30.084 -9.672 29.628 1.00 62.97 96 ASN A CA 1
ATOM 734 C C . ASN A 1 96 ? -30.495 -8.622 30.657 1.00 62.97 96 ASN A C 1
ATOM 736 O O . ASN A 1 96 ? -29.938 -8.578 31.752 1.00 62.97 96 ASN A O 1
ATOM 740 N N . PHE A 1 97 ? -31.457 -7.778 30.310 1.00 67.56 97 PHE A N 1
ATOM 741 C CA . PHE A 1 97 ? -32.018 -6.804 31.234 1.00 67.56 97 PHE A CA 1
ATOM 742 C C . PHE A 1 97 ? -33.540 -6.877 31.211 1.00 67.56 97 PHE A C 1
ATOM 744 O O . PHE A 1 97 ? -34.164 -7.219 30.204 1.00 67.56 97 PHE A O 1
ATOM 751 N N . GLU A 1 98 ? -34.145 -6.545 32.345 1.00 77.19 98 GLU A N 1
ATOM 752 C CA . GLU A 1 98 ? -35.591 -6.537 32.483 1.00 77.19 98 GLU A CA 1
ATOM 753 C C . GLU A 1 98 ? -36.159 -5.247 31.879 1.00 77.19 98 GLU A C 1
ATOM 755 O O . GLU A 1 98 ? -35.819 -4.131 32.290 1.00 77.19 98 GLU A O 1
ATOM 760 N N . LYS A 1 99 ? -37.016 -5.382 30.861 1.00 72.50 99 LYS A N 1
ATOM 761 C CA . LYS A 1 99 ? -37.657 -4.237 30.210 1.00 72.50 99 LYS A CA 1
ATOM 762 C C . LYS A 1 99 ? -38.630 -3.574 31.187 1.00 72.50 99 LYS A C 1
ATOM 764 O O . LYS A 1 99 ? -39.721 -4.083 31.432 1.00 72.50 99 LYS A O 1
ATOM 769 N N . ARG A 1 100 ? -38.258 -2.406 31.716 1.00 80.94 100 ARG A N 1
ATOM 770 C CA . ARG A 1 100 ? -39.136 -1.618 32.594 1.00 80.94 100 ARG A CA 1
ATOM 771 C C . ARG A 1 100 ? -40.333 -1.061 31.816 1.00 80.94 100 ARG A C 1
ATOM 773 O O . ARG A 1 100 ? -40.210 -0.640 30.662 1.00 80.94 100 ARG A O 1
ATOM 780 N N . LYS A 1 101 ? -41.501 -1.044 32.465 1.00 76.12 101 LYS A N 1
ATOM 781 C CA . LYS A 1 101 ? -42.751 -0.487 31.921 1.00 76.12 101 LYS A CA 1
ATOM 782 C C . LYS A 1 101 ? -42.534 0.984 31.528 1.00 76.12 101 LYS A C 1
ATOM 784 O O . LYS A 1 101 ? -42.015 1.752 32.327 1.00 76.12 101 LYS A O 1
ATOM 789 N N . GLY A 1 102 ? -42.922 1.359 30.307 1.00 81.62 102 GLY A N 1
ATOM 790 C CA . GLY A 1 102 ? -42.773 2.725 29.779 1.00 81.62 102 GLY A CA 1
ATOM 791 C C . GLY A 1 102 ? -41.510 2.988 28.947 1.00 81.62 102 GLY A C 1
ATOM 792 O O . GLY A 1 102 ? -41.428 4.035 28.315 1.00 81.62 102 GLY A O 1
ATOM 793 N N . ILE A 1 103 ? -40.556 2.050 28.873 1.00 75.75 103 ILE A N 1
ATOM 794 C CA . ILE A 1 103 ? -39.372 2.188 28.008 1.00 75.75 103 ILE A CA 1
ATOM 795 C C . ILE A 1 103 ? -39.652 1.572 26.629 1.00 75.75 103 ILE A C 1
ATOM 797 O O . ILE A 1 103 ? -39.979 0.384 26.515 1.00 75.75 103 ILE A O 1
ATOM 801 N N . SER A 1 104 ? -39.495 2.373 25.571 1.00 65.69 104 SER A N 1
ATOM 802 C CA . SER A 1 104 ? -39.489 1.909 24.180 1.00 65.69 104 SER A CA 1
ATOM 803 C C . SER A 1 104 ? -38.053 1.855 23.660 1.00 65.69 104 SER A C 1
ATOM 805 O O . SER A 1 104 ? -37.295 2.813 23.786 1.00 65.69 104 SER A O 1
ATOM 807 N N . PHE A 1 105 ? -37.669 0.708 23.104 1.00 63.78 105 PHE A N 1
ATOM 808 C CA . PHE A 1 105 ? -36.382 0.541 22.438 1.00 63.78 105 PHE A CA 1
ATOM 809 C C . PHE A 1 105 ? -36.609 0.678 20.945 1.00 63.78 105 PHE A C 1
ATOM 811 O O . PHE A 1 105 ? -37.459 -0.014 20.385 1.00 63.78 105 PHE A O 1
ATOM 818 N N . HIS A 1 106 ? -35.830 1.548 20.322 1.00 55.00 106 HIS A N 1
ATOM 819 C CA . HIS A 1 106 ? -35.727 1.627 18.879 1.00 55.00 106 HIS A CA 1
ATOM 820 C C . HIS A 1 106 ? -34.375 1.022 18.543 1.00 55.00 106 HIS A C 1
ATOM 822 O O . HIS A 1 106 ? -33.338 1.572 18.913 1.00 55.00 106 HIS A O 1
ATOM 828 N N . PHE A 1 107 ? -34.383 -0.163 17.940 1.00 55.25 107 PHE A N 1
ATOM 829 C CA . PHE A 1 107 ? -33.151 -0.727 17.413 1.00 55.25 107 PHE A CA 1
ATOM 830 C C . PHE A 1 107 ? -32.653 0.228 16.337 1.00 55.25 107 PHE A C 1
ATOM 832 O O . PHE A 1 107 ? -33.400 0.544 15.410 1.00 55.25 107 PHE A O 1
ATOM 839 N N . ALA A 1 108 ? -31.420 0.712 16.479 1.00 52.72 108 ALA A N 1
ATOM 840 C CA . ALA A 1 108 ? -30.777 1.401 15.379 1.00 52.72 108 ALA A CA 1
ATOM 841 C C . ALA A 1 108 ? -30.714 0.410 14.212 1.00 52.72 108 ALA A C 1
ATOM 843 O O . ALA A 1 108 ? -30.216 -0.711 14.365 1.00 52.72 108 ALA A O 1
ATOM 844 N N . GLU A 1 109 ? -31.275 0.794 13.065 1.00 52.12 109 GLU A N 1
ATOM 845 C CA . GLU A 1 109 ? -31.020 0.078 11.821 1.00 52.12 109 GLU A CA 1
ATOM 846 C C . GLU A 1 109 ? -29.506 -0.032 11.628 1.00 52.12 109 GLU A C 1
ATOM 848 O O . GLU A 1 109 ? -28.746 0.807 12.126 1.00 52.12 109 GLU A O 1
ATOM 853 N N . LYS A 1 110 ? -29.049 -1.079 10.926 1.00 52.00 110 LYS A N 1
ATOM 854 C CA . LYS A 1 110 ? -27.630 -1.181 10.575 1.00 52.00 110 LYS A CA 1
ATOM 855 C C . LYS A 1 110 ? -27.220 0.167 9.966 1.00 52.00 110 LYS A C 1
ATOM 857 O O . LYS A 1 110 ? -27.875 0.567 8.999 1.00 52.00 110 LYS A O 1
ATOM 862 N N . PRO A 1 111 ? -26.185 0.849 10.494 1.00 52.81 111 PRO A N 1
ATOM 863 C CA . PRO A 1 111 ? -25.760 2.114 9.926 1.00 52.81 111 PRO A CA 1
ATOM 864 C C . PRO A 1 111 ? -25.519 1.909 8.435 1.00 52.81 111 PRO A C 1
ATOM 866 O O . PRO A 1 111 ? -24.899 0.914 8.032 1.00 52.81 111 PRO A O 1
ATOM 869 N N . LEU A 1 112 ? -26.068 2.804 7.614 1.00 54.28 112 LEU A N 1
ATOM 870 C CA . LEU A 1 112 ? -25.740 2.822 6.196 1.00 54.28 112 LEU A CA 1
ATOM 871 C C . LEU A 1 112 ? -24.216 2.902 6.079 1.00 54.28 112 LEU A C 1
ATOM 873 O O . LEU A 1 112 ? -23.572 3.616 6.848 1.00 54.28 112 LEU A O 1
ATOM 877 N N . ILE A 1 113 ? -23.644 2.144 5.140 1.00 59.69 113 ILE A N 1
ATOM 878 C CA . ILE A 1 113 ? -22.233 2.310 4.789 1.00 59.69 113 ILE A CA 1
ATOM 879 C C . ILE A 1 113 ? -22.095 3.755 4.309 1.00 59.69 113 ILE A C 1
ATOM 881 O O . ILE A 1 113 ? -22.606 4.103 3.244 1.00 59.69 113 ILE A O 1
ATOM 885 N N . ASP A 1 114 ? -21.484 4.590 5.142 1.00 68.25 114 ASP A N 1
ATOM 886 C CA . ASP A 1 114 ? -21.286 6.010 4.872 1.00 68.25 114 ASP A CA 1
ATOM 887 C C . ASP A 1 114 ? -19.943 6.203 4.143 1.00 68.25 114 ASP A C 1
ATOM 889 O O . ASP A 1 114 ? -19.517 5.351 3.365 1.00 68.25 114 ASP A O 1
ATOM 893 N N . ARG A 1 115 ? -19.215 7.289 4.399 1.00 82.06 115 ARG A N 1
ATOM 894 C CA . ARG A 1 115 ? -17.926 7.618 3.766 1.00 82.06 115 ARG A CA 1
ATOM 895 C C . ARG A 1 115 ? -16.762 6.710 4.171 1.00 82.06 115 ARG A C 1
ATOM 897 O O . ARG A 1 115 ? -15.624 7.052 3.880 1.00 82.06 115 ARG A O 1
ATOM 904 N N . ASN A 1 116 ? -17.002 5.589 4.846 1.00 88.69 116 ASN A N 1
ATOM 905 C CA . ASN A 1 116 ? -15.970 4.701 5.374 1.00 88.69 116 ASN A CA 1
ATOM 906 C C . ASN A 1 116 ? -16.255 3.252 4.998 1.00 88.69 116 ASN A C 1
ATOM 908 O O . ASN A 1 116 ? -17.301 2.705 5.342 1.00 88.69 116 ASN A O 1
ATOM 912 N N . PHE A 1 117 ? -15.290 2.608 4.349 1.00 91.38 117 PHE A N 1
ATOM 913 C CA . PHE A 1 117 ? -15.421 1.225 3.934 1.00 91.38 117 PHE A CA 1
ATOM 914 C C . PHE A 1 117 ? -14.088 0.475 3.981 1.00 91.38 117 PHE A C 1
ATOM 916 O O . PHE A 1 117 ? -13.043 0.984 3.578 1.00 91.38 117 PHE A O 1
ATOM 923 N N . LEU A 1 118 ? -14.120 -0.753 4.492 1.00 92.69 118 LEU A N 1
ATOM 924 C CA . LEU A 1 118 ? -12.998 -1.677 4.568 1.00 92.69 118 LEU A CA 1
ATOM 925 C C . LEU A 1 118 ? -13.384 -2.987 3.880 1.00 92.69 118 LEU A C 1
ATOM 927 O O . LEU A 1 118 ? -14.146 -3.808 4.404 1.00 92.69 118 LEU A O 1
ATOM 931 N N . ALA A 1 119 ? -12.822 -3.178 2.692 1.00 92.12 119 ALA A N 1
ATOM 932 C CA . ALA A 1 119 ? -13.031 -4.345 1.859 1.00 92.12 119 ALA A CA 1
ATOM 933 C C . ALA A 1 119 ? -11.984 -5.435 2.107 1.00 92.12 119 ALA A C 1
ATOM 935 O O . ALA A 1 119 ? -10.911 -5.214 2.681 1.00 92.12 119 ALA A O 1
ATOM 936 N N . ARG A 1 120 ? -12.284 -6.631 1.595 1.00 90.31 120 ARG A N 1
ATOM 937 C CA . ARG A 1 120 ? -11.347 -7.752 1.550 1.00 90.31 120 ARG A CA 1
ATOM 938 C C . ARG A 1 120 ? -11.277 -8.340 0.151 1.00 90.31 120 ARG A C 1
ATOM 940 O O . ARG A 1 120 ? -12.306 -8.748 -0.380 1.00 90.31 120 ARG A O 1
ATOM 947 N N . ALA A 1 121 ? -10.064 -8.533 -0.361 1.00 85.06 121 ALA A N 1
ATOM 948 C CA . ALA A 1 121 ? -9.822 -9.256 -1.606 1.00 85.06 121 ALA A CA 1
ATOM 949 C C . ALA A 1 121 ? -8.961 -10.510 -1.379 1.00 85.06 121 ALA A C 1
ATOM 951 O O . ALA A 1 121 ? -7.955 -10.485 -0.675 1.00 85.06 121 ALA A O 1
ATOM 952 N N . THR A 1 122 ? -9.358 -11.633 -1.976 1.00 77.88 122 THR A N 1
ATOM 953 C CA . THR A 1 122 ? -8.659 -12.930 -1.839 1.00 77.88 122 THR A CA 1
ATOM 954 C C . THR A 1 122 ? -8.018 -13.415 -3.136 1.00 77.88 122 THR A C 1
ATOM 956 O O . THR A 1 122 ? -7.339 -14.439 -3.143 1.00 77.88 122 THR A O 1
ATOM 959 N N . THR A 1 123 ? -8.264 -12.713 -4.239 1.00 74.62 123 THR A N 1
ATOM 960 C CA . THR A 1 123 ? -7.714 -12.986 -5.569 1.00 74.62 123 THR A CA 1
ATOM 961 C C . THR A 1 123 ? -7.254 -11.675 -6.189 1.00 74.62 123 THR A C 1
ATOM 963 O O . THR A 1 123 ? -7.685 -10.597 -5.770 1.00 74.62 123 THR A O 1
ATOM 966 N N . TYR A 1 124 ? -6.386 -11.768 -7.193 1.00 74.00 124 TYR A N 1
ATOM 967 C CA . TYR A 1 124 ? -5.888 -10.593 -7.899 1.00 74.00 124 TYR A CA 1
ATOM 968 C C . TYR A 1 124 ? -7.002 -9.869 -8.674 1.00 74.00 124 TYR A C 1
ATOM 970 O O . TYR A 1 124 ? -7.074 -8.644 -8.631 1.00 74.00 124 TYR A O 1
ATOM 978 N N . ASP A 1 125 ? -7.933 -10.605 -9.285 1.00 76.12 125 ASP A N 1
ATOM 979 C CA . ASP A 1 125 ? -9.080 -10.007 -9.981 1.00 76.12 125 ASP A CA 1
ATOM 980 C C . ASP A 1 125 ? -10.027 -9.286 -9.019 1.00 76.12 125 ASP A C 1
ATOM 982 O O . ASP A 1 125 ? -10.437 -8.158 -9.292 1.00 76.12 125 ASP A O 1
ATOM 986 N N . ASN A 1 126 ? -10.298 -9.870 -7.845 1.00 81.62 126 ASN A N 1
ATOM 987 C CA . ASN A 1 126 ? -11.083 -9.184 -6.822 1.00 81.62 126 ASN A CA 1
ATOM 988 C C . ASN A 1 126 ? -10.356 -7.920 -6.361 1.00 81.62 126 ASN A C 1
ATOM 990 O O . ASN A 1 126 ? -10.978 -6.873 -6.254 1.00 81.62 126 ASN A O 1
ATOM 994 N N . LEU A 1 127 ? -9.037 -7.982 -6.143 1.00 84.00 127 LEU A N 1
ATOM 995 C CA . LEU A 1 127 ? -8.263 -6.805 -5.750 1.00 84.00 127 LEU A CA 1
ATOM 996 C C . LEU A 1 127 ? -8.351 -5.695 -6.806 1.00 84.00 127 LEU A C 1
ATOM 998 O O . LEU A 1 127 ? -8.568 -4.542 -6.447 1.00 84.00 127 LEU A O 1
ATOM 1002 N N . LYS A 1 128 ? -8.248 -6.023 -8.100 1.00 82.44 128 LYS A N 1
ATOM 1003 C CA . LYS A 1 128 ? -8.433 -5.046 -9.186 1.00 82.44 128 LYS A CA 1
ATOM 1004 C C . LYS A 1 128 ? -9.803 -4.371 -9.119 1.00 82.44 128 LYS A C 1
ATOM 1006 O O . LYS A 1 128 ? -9.875 -3.151 -9.239 1.00 82.44 128 LYS A O 1
ATOM 1011 N N . ILE A 1 129 ? -10.868 -5.146 -8.911 1.00 87.31 129 ILE A N 1
ATOM 1012 C CA . ILE A 1 129 ? -12.235 -4.621 -8.784 1.00 87.31 129 ILE A CA 1
ATOM 1013 C C . ILE A 1 129 ? -12.343 -3.690 -7.570 1.00 87.31 129 ILE A C 1
ATOM 1015 O O . ILE A 1 129 ? -12.825 -2.567 -7.702 1.00 87.31 129 ILE A O 1
ATOM 1019 N N . GLU A 1 130 ? -11.834 -4.104 -6.409 1.00 90.69 130 GLU A N 1
ATOM 1020 C CA . GLU A 1 130 ? -11.861 -3.292 -5.186 1.00 90.69 130 GLU A CA 1
ATOM 1021 C C . GLU A 1 130 ? -11.079 -1.976 -5.343 1.00 90.69 130 GLU A C 1
ATOM 1023 O O . GLU A 1 130 ? -11.546 -0.917 -4.924 1.00 90.69 130 GLU A O 1
ATOM 1028 N N . LEU A 1 131 ? -9.921 -2.004 -6.011 1.00 88.31 131 LEU A N 1
ATOM 1029 C CA . LEU A 1 131 ? -9.140 -0.798 -6.304 1.00 88.31 131 LEU A CA 1
ATOM 1030 C C . LEU A 1 131 ? -9.861 0.149 -7.279 1.00 88.31 131 LEU A C 1
ATOM 1032 O O . LEU A 1 131 ? -9.725 1.368 -7.163 1.00 88.31 131 LEU A O 1
ATOM 1036 N N . LEU A 1 132 ? -10.642 -0.379 -8.228 1.00 88.25 132 LEU A N 1
ATOM 1037 C CA . LEU A 1 132 ? -11.495 0.434 -9.103 1.00 88.25 132 LEU A CA 1
ATOM 1038 C C . LEU A 1 132 ? -12.671 1.049 -8.338 1.00 88.25 132 LEU A C 1
ATOM 1040 O O . LEU A 1 132 ? -12.968 2.227 -8.538 1.00 88.25 132 LEU A O 1
ATOM 1044 N N . ASN A 1 133 ? -13.304 0.284 -7.448 1.00 90.38 133 ASN A N 1
ATOM 1045 C CA . ASN A 1 133 ? -14.381 0.776 -6.590 1.00 90.38 133 ASN A CA 1
ATOM 1046 C C . ASN A 1 133 ? -13.887 1.912 -5.695 1.00 90.38 133 ASN A C 1
ATOM 1048 O O . ASN A 1 133 ? -14.521 2.962 -5.644 1.00 90.38 133 ASN A O 1
ATOM 1052 N N . ARG A 1 134 ? -12.706 1.753 -5.089 1.00 89.69 134 ARG A N 1
ATOM 1053 C CA . ARG A 1 134 ? -12.048 2.794 -4.290 1.00 89.69 134 ARG A CA 1
ATOM 1054 C C . ARG A 1 134 ? -11.901 4.112 -5.045 1.00 89.69 134 ARG A C 1
ATOM 1056 O O . ARG A 1 134 ? -12.231 5.154 -4.497 1.00 89.69 134 ARG A O 1
ATOM 1063 N N . LYS A 1 135 ? -11.458 4.082 -6.306 1.00 87.25 135 LYS A N 1
ATOM 1064 C CA . LYS A 1 135 ? -11.315 5.298 -7.135 1.00 87.25 135 LYS A CA 1
ATOM 1065 C C . LYS A 1 135 ? -12.639 6.010 -7.429 1.00 87.25 135 LYS A C 1
ATOM 1067 O O . LYS A 1 135 ? -12.627 7.165 -7.834 1.00 87.25 135 LYS A O 1
ATOM 1072 N N . ARG A 1 136 ? -13.768 5.311 -7.300 1.00 88.06 136 ARG A N 1
ATOM 1073 C CA . ARG A 1 136 ? -15.121 5.843 -7.531 1.00 88.06 136 ARG A CA 1
ATOM 1074 C C . ARG A 1 136 ? -15.853 6.150 -6.226 1.00 88.06 136 ARG A C 1
ATOM 1076 O O . ARG A 1 136 ? -16.973 6.655 -6.264 1.00 88.06 136 ARG A O 1
ATOM 1083 N N . PHE A 1 137 ? -15.257 5.814 -5.087 1.00 88.94 137 PHE A N 1
ATOM 1084 C CA . PHE A 1 137 ? -15.880 5.953 -3.786 1.00 88.94 137 PHE A CA 1
ATOM 1085 C C . PHE A 1 137 ? -15.610 7.342 -3.217 1.00 88.94 137 PHE A C 1
ATOM 1087 O O . PHE A 1 137 ? -14.464 7.762 -3.080 1.00 88.94 137 PHE A O 1
ATOM 1094 N N . ASN A 1 138 ? -16.677 8.054 -2.864 1.00 88.69 138 ASN A N 1
ATOM 1095 C CA . ASN A 1 138 ? -16.593 9.420 -2.357 1.00 88.69 138 ASN A CA 1
ATOM 1096 C C . ASN A 1 138 ? -16.347 9.404 -0.837 1.00 88.69 138 ASN A C 1
ATOM 1098 O O . ASN A 1 138 ? -17.205 9.785 -0.039 1.00 88.69 138 ASN A O 1
ATOM 1102 N N . GLY A 1 139 ? -15.194 8.860 -0.447 1.00 90.12 139 GLY A N 1
ATOM 1103 C CA . GLY A 1 139 ? -14.833 8.609 0.941 1.00 90.12 139 GLY A CA 1
ATOM 1104 C C . GLY A 1 139 ? -13.575 7.754 1.093 1.00 90.12 139 GLY A C 1
ATOM 1105 O O . GLY A 1 139 ? -12.747 7.615 0.194 1.00 90.12 139 GLY A O 1
ATOM 1106 N N . GLU A 1 140 ? -13.429 7.166 2.268 1.00 93.00 140 GLU A N 1
ATOM 1107 C CA . GLU A 1 140 ? -12.314 6.326 2.664 1.00 93.00 140 GLU A CA 1
ATOM 1108 C C . GLU A 1 140 ? -12.595 4.853 2.372 1.00 93.00 140 GLU A C 1
ATOM 1110 O O . GLU A 1 140 ? -13.367 4.208 3.082 1.00 93.00 140 GLU A O 1
ATOM 1115 N N . TYR A 1 141 ? -11.943 4.308 1.344 1.00 93.81 141 TYR A N 1
ATOM 1116 C CA . TYR A 1 141 ? -12.092 2.909 0.944 1.00 93.81 141 TYR A CA 1
ATOM 1117 C C . TYR A 1 141 ? -10.762 2.174 1.098 1.00 93.81 141 TYR A C 1
ATOM 1119 O O . TYR A 1 141 ? -9.865 2.286 0.261 1.00 93.81 141 TYR A O 1
ATOM 1127 N N . SER A 1 142 ? -10.624 1.419 2.179 1.00 94.94 142 SER A N 1
ATOM 1128 C CA . SER A 1 142 ? -9.457 0.578 2.444 1.00 94.94 142 SER A CA 1
ATOM 1129 C C . SER A 1 142 ? -9.680 -0.846 1.941 1.00 94.94 142 SER A C 1
ATOM 1131 O O . SER A 1 142 ? -10.808 -1.338 1.908 1.00 94.94 142 SER A O 1
ATOM 1133 N N . VAL A 1 143 ? -8.601 -1.543 1.587 1.00 93.38 143 VAL A N 1
ATOM 1134 C CA . VAL A 1 143 ? -8.661 -2.930 1.102 1.00 93.38 143 VAL A CA 1
ATOM 1135 C C . VAL A 1 143 ? -7.588 -3.758 1.793 1.00 93.38 143 VAL A C 1
ATOM 1137 O O . VAL A 1 143 ? -6.405 -3.475 1.645 1.00 93.38 143 VAL A O 1
ATOM 1140 N N . CYS A 1 144 ? -7.970 -4.821 2.499 1.00 90.94 144 CYS A N 1
ATOM 1141 C CA . CYS A 1 144 ? -7.014 -5.834 2.954 1.00 90.94 144 CYS A CA 1
ATOM 1142 C C . CYS A 1 144 ? -7.043 -7.035 2.017 1.00 90.94 144 CYS A C 1
ATOM 1144 O O . CYS A 1 144 ? -8.100 -7.620 1.766 1.00 90.94 144 CYS A O 1
ATOM 1146 N N . SER A 1 145 ? -5.880 -7.457 1.537 1.00 84.75 145 SER A N 1
ATOM 1147 C CA . SER A 1 145 ? -5.782 -8.583 0.623 1.00 84.75 145 SER A CA 1
ATOM 1148 C C . SER A 1 145 ? -4.680 -9.570 0.982 1.00 84.75 145 SER A C 1
ATOM 1150 O O . SER A 1 145 ? -3.615 -9.229 1.499 1.00 84.75 145 SER A O 1
ATOM 1152 N N . THR A 1 146 ? -4.975 -10.837 0.709 1.00 77.69 146 THR A N 1
ATOM 1153 C CA . THR A 1 146 ? -4.014 -11.943 0.736 1.00 77.69 146 THR A CA 1
ATOM 1154 C C . THR A 1 146 ? -3.962 -12.495 -0.666 1.00 77.69 146 THR A C 1
ATOM 1156 O O . THR A 1 146 ? -4.891 -13.190 -1.093 1.00 77.69 146 THR A O 1
ATOM 1159 N N . LEU A 1 147 ? -2.919 -12.138 -1.403 1.00 68.38 147 LEU A N 1
ATOM 1160 C CA . LEU A 1 147 ? -2.758 -12.599 -2.766 1.00 68.38 147 LEU A CA 1
ATOM 1161 C C . LEU A 1 147 ? -2.055 -13.947 -2.743 1.00 68.38 147 LEU A C 1
ATOM 1163 O O . LEU A 1 147 ? -0.894 -14.067 -2.349 1.00 68.38 147 LEU A O 1
ATOM 1167 N N . ALA A 1 148 ? -2.771 -14.961 -3.219 1.00 58.31 148 ALA A N 1
ATOM 1168 C CA . ALA A 1 148 ? -2.118 -16.143 -3.736 1.00 58.31 148 ALA A CA 1
ATOM 1169 C C . ALA A 1 148 ? -1.354 -15.749 -4.996 1.00 58.31 148 ALA A C 1
ATOM 1171 O O . ALA A 1 148 ? -1.908 -15.098 -5.879 1.00 58.31 148 ALA A O 1
ATOM 1172 N N . SER A 1 149 ? -0.099 -16.177 -5.080 1.00 52.25 149 SER A N 1
ATOM 1173 C CA . SER A 1 149 ? 0.666 -16.165 -6.320 1.00 52.25 149 SER A CA 1
ATOM 1174 C C . SER A 1 149 ? -0.105 -16.967 -7.383 1.00 52.25 149 SER A C 1
ATOM 1176 O O . SER A 1 149 ? 0.003 -18.187 -7.451 1.00 52.25 149 SER A O 1
ATOM 1178 N N . SER A 1 150 ? -0.949 -16.304 -8.178 1.00 48.00 150 SER A N 1
ATOM 1179 C CA . SER A 1 150 ? -1.580 -16.870 -9.376 1.00 48.00 150 SER A CA 1
ATOM 1180 C C . SER A 1 150 ? -0.752 -16.469 -10.592 1.00 48.00 150 SER A C 1
ATOM 1182 O O . SER A 1 150 ? -1.234 -15.821 -11.516 1.00 48.00 150 SER A O 1
ATOM 1184 N N . TYR A 1 151 ? 0.543 -16.775 -10.552 1.00 50.22 151 TYR A N 1
ATOM 1185 C CA . TYR A 1 151 ? 1.483 -16.429 -11.617 1.00 50.22 151 TYR A CA 1
ATOM 1186 C C . TYR A 1 151 ? 1.433 -17.489 -12.731 1.00 50.22 151 TYR A C 1
ATOM 1188 O O . TYR A 1 151 ? 2.456 -18.069 -13.099 1.00 50.22 151 TYR A O 1
ATOM 1196 N N . ASP A 1 152 ? 0.232 -17.769 -13.245 1.00 42.16 152 ASP A N 1
ATOM 1197 C CA . ASP A 1 152 ? 0.046 -18.719 -14.348 1.00 42.16 152 ASP A CA 1
ATOM 1198 C C . ASP A 1 152 ? 0.422 -18.113 -15.712 1.00 42.16 152 ASP A C 1
ATOM 1200 O O . ASP A 1 152 ? 0.835 -18.854 -16.607 1.00 42.16 152 ASP A O 1
ATOM 1204 N N . ASP A 1 153 ? 0.435 -16.780 -15.866 1.00 44.69 153 ASP A N 1
ATOM 1205 C CA . ASP A 1 153 ? 0.937 -16.137 -17.088 1.00 44.69 153 ASP A CA 1
ATOM 1206 C C . ASP A 1 153 ? 2.440 -15.799 -16.998 1.00 44.69 153 ASP A C 1
ATOM 1208 O O . ASP A 1 153 ? 2.882 -14.737 -16.554 1.00 44.69 153 ASP A O 1
ATOM 1212 N N . LYS A 1 154 ? 3.270 -16.755 -17.426 1.00 50.22 154 LYS A N 1
ATOM 1213 C CA . LYS A 1 154 ? 4.731 -16.814 -17.214 1.00 50.22 154 LYS A CA 1
ATOM 1214 C C . LYS A 1 154 ? 5.550 -15.764 -17.972 1.00 50.22 154 LYS A C 1
ATOM 1216 O O . LYS A 1 154 ? 6.789 -15.789 -17.921 1.00 50.22 154 LYS A O 1
ATOM 1221 N N . HIS A 1 155 ? 4.920 -14.844 -18.698 1.00 47.62 155 HIS A N 1
ATOM 1222 C CA . HIS A 1 155 ? 5.653 -13.939 -19.568 1.00 47.62 155 HIS A CA 1
ATOM 1223 C C . HIS A 1 155 ? 5.879 -12.545 -18.952 1.00 47.62 155 HIS A C 1
ATOM 1225 O O . HIS A 1 155 ? 6.985 -12.035 -19.142 1.00 47.62 155 HIS A O 1
ATOM 1231 N N . SER A 1 156 ? 4.946 -11.918 -18.210 1.00 58.31 156 SER A N 1
ATOM 1232 C CA . SER A 1 156 ? 4.868 -10.446 -17.899 1.00 58.31 156 SER A CA 1
ATOM 1233 C C . SER A 1 156 ? 5.176 -9.990 -16.472 1.00 58.31 156 SER A C 1
ATOM 1235 O O . SER A 1 156 ? 5.064 -8.812 -16.144 1.00 58.31 156 SER A O 1
ATOM 1237 N N . LEU A 1 157 ? 5.651 -10.917 -15.656 1.00 67.38 157 LEU A N 1
ATOM 1238 C CA . LEU A 1 157 ? 5.454 -10.887 -14.212 1.00 67.38 157 LEU A CA 1
ATOM 1239 C C . LEU A 1 157 ? 6.221 -9.791 -13.455 1.00 67.38 157 LEU A C 1
ATOM 1241 O O . LEU A 1 157 ? 5.726 -9.288 -12.454 1.00 67.38 157 LEU A O 1
ATOM 1245 N N . TRP A 1 158 ? 7.407 -9.388 -13.921 1.00 73.44 158 TRP A N 1
ATOM 1246 C CA . TRP A 1 158 ? 8.223 -8.408 -13.193 1.00 73.44 158 TRP A CA 1
ATOM 1247 C C . TRP A 1 158 ? 7.768 -6.954 -13.398 1.00 73.44 158 TRP A C 1
ATOM 1249 O O . TRP A 1 158 ? 7.647 -6.204 -12.437 1.00 73.44 158 TRP A O 1
ATOM 1259 N N . ALA A 1 159 ? 7.451 -6.548 -14.630 1.00 71.12 159 ALA A N 1
ATOM 1260 C CA . ALA A 1 159 ? 6.937 -5.199 -14.882 1.00 71.12 159 ALA A CA 1
ATOM 1261 C C . ALA A 1 159 ? 5.534 -5.005 -14.273 1.00 71.12 159 ALA A C 1
ATOM 1263 O O . ALA A 1 159 ? 5.214 -3.932 -13.769 1.00 71.12 159 ALA A O 1
ATOM 1264 N N . GLU A 1 160 ? 4.714 -6.061 -14.259 1.00 71.25 160 GLU A N 1
ATOM 1265 C CA . GLU A 1 160 ? 3.426 -6.061 -13.563 1.00 71.25 160 GLU A CA 1
ATOM 1266 C C . GLU A 1 160 ? 3.601 -5.985 -12.041 1.00 71.25 160 GLU A C 1
ATOM 1268 O O . GLU A 1 160 ? 2.883 -5.236 -11.383 1.00 71.25 160 GLU A O 1
ATOM 1273 N N . PHE A 1 161 ? 4.599 -6.678 -11.482 1.00 77.62 161 PHE A N 1
ATOM 1274 C CA . PHE A 1 161 ? 4.978 -6.529 -10.077 1.00 77.62 161 PHE A CA 1
ATOM 1275 C C . PHE A 1 161 ? 5.356 -5.079 -9.738 1.00 77.62 161 PHE A C 1
ATOM 1277 O O . PHE A 1 161 ? 4.794 -4.528 -8.795 1.00 77.62 161 PHE A O 1
ATOM 1284 N N . LEU A 1 162 ? 6.226 -4.434 -10.527 1.00 78.88 162 LEU A N 1
ATOM 1285 C CA . LEU A 1 162 ? 6.623 -3.032 -10.315 1.00 78.88 162 LEU A CA 1
ATOM 1286 C C . LEU A 1 162 ? 5.421 -2.076 -10.362 1.00 78.88 162 LEU A C 1
ATOM 1288 O O . LEU A 1 162 ? 5.267 -1.228 -9.484 1.00 78.88 162 LEU A O 1
ATOM 1292 N N . LYS A 1 163 ? 4.529 -2.258 -11.343 1.00 76.88 163 LYS A N 1
ATOM 1293 C CA . LYS A 1 163 ? 3.281 -1.490 -11.465 1.00 76.88 163 LYS A CA 1
ATOM 1294 C C . LYS A 1 163 ? 2.359 -1.685 -10.262 1.00 76.88 163 LYS A C 1
ATOM 1296 O O . LYS A 1 163 ? 1.793 -0.725 -9.746 1.00 76.88 163 LYS A O 1
ATOM 1301 N N . ASN A 1 164 ? 2.174 -2.927 -9.823 1.00 76.88 164 ASN A N 1
ATOM 1302 C CA . ASN A 1 164 ? 1.330 -3.232 -8.670 1.00 76.88 164 ASN A CA 1
ATOM 1303 C C . ASN A 1 164 ? 1.921 -2.648 -7.387 1.00 76.88 164 ASN A C 1
ATOM 1305 O O . ASN A 1 164 ? 1.176 -2.119 -6.567 1.00 76.88 164 ASN A O 1
ATOM 1309 N N . PHE A 1 165 ? 3.247 -2.693 -7.251 1.00 84.06 165 PHE A N 1
ATOM 1310 C CA . PHE A 1 165 ? 3.961 -2.133 -6.113 1.00 84.06 165 PHE A CA 1
ATOM 1311 C C . PHE A 1 165 ? 3.770 -0.621 -5.988 1.00 84.06 165 PHE A C 1
ATOM 1313 O O . PHE A 1 165 ? 3.484 -0.134 -4.901 1.00 84.06 165 PHE A O 1
ATOM 1320 N N . SER A 1 166 ? 3.828 0.131 -7.089 1.00 85.38 166 SER A N 1
ATOM 1321 C CA . SER A 1 166 ? 3.544 1.572 -7.044 1.00 85.38 166 SER A CA 1
ATOM 1322 C C . SER A 1 166 ? 2.056 1.903 -6.864 1.00 85.38 166 SER A C 1
ATOM 1324 O O . SER A 1 166 ? 1.723 3.024 -6.486 1.00 85.38 166 SER A O 1
ATOM 1326 N N . SER A 1 167 ? 1.153 0.945 -7.097 1.00 82.00 167 SER A N 1
ATOM 1327 C CA . SER A 1 167 ? -0.303 1.156 -7.053 1.00 82.00 167 SER A CA 1
ATOM 1328 C C . SER A 1 167 ? -0.962 0.794 -5.715 1.00 82.00 167 SER A C 1
ATOM 1330 O O . SER A 1 167 ? -2.132 1.120 -5.516 1.00 82.00 167 SER A O 1
ATOM 1332 N N . ILE A 1 168 ? -0.253 0.100 -4.823 1.00 87.69 168 ILE A N 1
ATOM 1333 C CA . ILE A 1 168 ? -0.756 -0.370 -3.524 1.00 87.69 168 ILE A CA 1
ATOM 1334 C C . ILE A 1 168 ? 0.122 0.230 -2.430 1.00 87.69 168 ILE A C 1
ATOM 1336 O O . ILE A 1 168 ? 1.343 0.184 -2.532 1.00 87.69 168 ILE A O 1
ATOM 1340 N N . GLU A 1 169 ? -0.483 0.771 -1.372 1.00 92.31 169 GLU A N 1
ATOM 1341 C CA . GLU A 1 169 ? 0.275 1.452 -0.320 1.00 92.31 169 GLU A CA 1
ATOM 1342 C C . GLU A 1 169 ? 1.195 0.511 0.457 1.00 92.31 169 GLU A C 1
ATOM 1344 O O . GLU A 1 169 ? 2.313 0.890 0.795 1.00 92.31 169 GLU A O 1
ATOM 1349 N N . ILE A 1 170 ? 0.733 -0.708 0.739 1.00 91.50 170 ILE A N 1
ATOM 1350 C CA . ILE A 1 170 ? 1.488 -1.686 1.519 1.00 91.50 170 ILE A CA 1
ATOM 1351 C C . ILE A 1 170 ? 1.488 -3.024 0.796 1.00 91.50 170 ILE A C 1
ATOM 1353 O O . ILE A 1 170 ? 0.439 -3.651 0.633 1.00 91.50 170 ILE A O 1
ATOM 1357 N N . ILE A 1 171 ? 2.675 -3.503 0.429 1.00 87.75 171 ILE A N 1
ATOM 1358 C CA . ILE A 1 171 ? 2.873 -4.884 -0.012 1.00 87.75 171 ILE A CA 1
ATOM 1359 C C . ILE A 1 171 ? 3.768 -5.594 0.997 1.00 87.75 171 ILE A C 1
ATOM 1361 O O . ILE A 1 171 ? 4.971 -5.363 1.031 1.00 87.75 171 ILE A O 1
ATOM 1365 N N . LEU A 1 172 ? 3.173 -6.457 1.819 1.00 85.50 172 LEU A N 1
ATOM 1366 C CA . LEU A 1 172 ? 3.896 -7.198 2.843 1.00 85.50 172 LEU A CA 1
ATOM 1367 C C . LEU A 1 172 ? 4.680 -8.369 2.222 1.00 85.50 172 LEU A C 1
ATOM 1369 O O . LEU A 1 172 ? 4.065 -9.237 1.584 1.00 85.50 172 LEU A O 1
ATOM 1373 N N . PRO A 1 173 ? 6.004 -8.440 2.456 1.00 75.06 173 PRO A N 1
ATOM 1374 C CA . PRO A 1 173 ? 6.860 -9.540 2.010 1.00 75.06 173 PRO A CA 1
ATOM 1375 C C . PRO A 1 173 ? 6.683 -10.819 2.840 1.00 75.06 173 PRO A C 1
ATOM 1377 O O . PRO A 1 173 ? 7.202 -11.877 2.487 1.00 75.06 173 PRO A O 1
ATOM 1380 N N . THR A 1 174 ? 5.977 -10.738 3.966 1.00 67.81 174 THR A N 1
ATOM 1381 C CA . THR A 1 174 ? 5.872 -11.828 4.933 1.00 67.81 174 THR A CA 1
ATOM 1382 C C . THR A 1 174 ? 5.068 -12.996 4.372 1.00 67.81 174 THR A C 1
ATOM 1384 O O . THR A 1 174 ? 3.868 -12.872 4.123 1.00 67.81 174 THR A O 1
ATOM 1387 N N . GLN A 1 175 ? 5.703 -14.167 4.273 1.00 66.31 175 GLN A N 1
ATOM 1388 C CA . GLN A 1 175 ? 4.986 -15.436 4.172 1.00 66.31 175 GLN A CA 1
ATOM 1389 C C . GLN A 1 175 ? 4.246 -15.652 5.493 1.00 66.31 175 GLN A C 1
ATOM 1391 O O . GLN A 1 175 ? 4.819 -16.152 6.457 1.00 66.31 175 GLN A O 1
ATOM 1396 N N . LEU A 1 176 ? 2.977 -15.244 5.548 1.00 70.25 176 LEU A N 1
ATOM 1397 C CA . LEU A 1 176 ? 2.145 -15.349 6.754 1.00 70.25 176 LEU A CA 1
ATOM 1398 C C . LEU A 1 176 ? 2.016 -16.791 7.271 1.00 70.25 176 LEU A C 1
ATOM 1400 O O . LEU A 1 176 ? 1.643 -16.990 8.419 1.00 70.25 176 LEU A O 1
ATOM 1404 N N . ASP A 1 177 ? 2.376 -17.781 6.454 1.00 63.84 177 ASP A N 1
ATOM 1405 C CA . ASP A 1 177 ? 2.492 -19.185 6.847 1.00 63.84 177 ASP A CA 1
ATOM 1406 C C . ASP A 1 177 ? 3.573 -19.433 7.911 1.00 63.84 177 ASP A C 1
ATOM 1408 O O . ASP A 1 177 ? 3.393 -20.306 8.750 1.00 63.84 177 ASP A O 1
ATOM 1412 N N . ARG A 1 178 ? 4.630 -18.611 7.982 1.00 67.56 178 ARG A N 1
ATOM 1413 C CA . ARG A 1 178 ? 5.629 -18.690 9.068 1.00 67.56 178 ARG A CA 1
ATOM 1414 C C . ARG A 1 178 ? 5.038 -18.386 10.445 1.00 67.56 178 ARG A C 1
ATOM 1416 O O . ARG A 1 178 ? 5.560 -18.838 11.454 1.00 67.56 178 ARG A O 1
ATOM 1423 N N . LEU A 1 179 ? 3.931 -17.641 10.501 1.00 70.06 179 LEU A N 1
ATOM 1424 C CA . LEU A 1 179 ? 3.213 -17.391 11.754 1.00 70.06 179 LEU A CA 1
ATOM 1425 C C . LEU A 1 179 ? 2.447 -18.639 12.226 1.00 70.06 179 LEU A C 1
ATOM 1427 O O . LEU A 1 179 ? 2.142 -18.751 13.408 1.00 70.06 179 LEU A O 1
ATOM 1431 N N . ILE A 1 180 ? 2.157 -19.589 11.328 1.00 65.56 180 ILE A N 1
ATOM 1432 C CA . ILE A 1 180 ? 1.620 -20.906 11.703 1.00 65.56 180 ILE A CA 1
ATOM 1433 C C . ILE A 1 180 ? 2.711 -21.721 12.397 1.00 65.56 180 ILE A C 1
ATOM 1435 O O . ILE A 1 180 ? 2.447 -22.325 13.426 1.00 65.56 180 ILE A O 1
ATOM 1439 N N . GLU A 1 181 ? 3.933 -21.707 11.854 1.00 60.78 181 GLU A N 1
ATOM 1440 C CA . GLU A 1 181 ? 5.093 -22.413 12.427 1.00 60.78 181 GLU A CA 1
ATOM 1441 C C . GLU A 1 181 ? 5.457 -21.901 13.830 1.00 60.78 181 GLU A C 1
ATOM 1443 O O . GLU A 1 181 ? 6.049 -22.631 14.618 1.00 60.78 181 GLU A O 1
ATOM 1448 N N . ALA A 1 182 ? 5.070 -20.664 14.155 1.00 63.03 182 ALA A N 1
ATOM 1449 C CA . ALA A 1 182 ? 5.227 -20.052 15.472 1.00 63.03 182 ALA A CA 1
ATOM 1450 C C . ALA A 1 182 ? 4.044 -20.318 16.436 1.00 63.03 182 ALA A C 1
ATOM 1452 O O . ALA A 1 182 ? 3.927 -19.634 17.452 1.00 63.03 182 ALA A O 1
ATOM 1453 N N . ASP A 1 183 ? 3.150 -21.265 16.117 1.00 66.81 183 ASP A N 1
ATOM 1454 C CA . ASP A 1 183 ? 1.979 -21.659 16.923 1.00 66.81 183 ASP A CA 1
ATOM 1455 C C . ASP A 1 183 ? 1.060 -20.484 17.323 1.00 66.81 183 ASP A C 1
ATOM 1457 O O . ASP A 1 183 ? 0.468 -20.437 18.408 1.00 66.81 183 ASP A O 1
ATOM 1461 N N . ILE A 1 184 ? 0.902 -19.499 16.432 1.00 78.06 184 ILE A N 1
ATOM 1462 C CA . ILE A 1 184 ? 0.106 -18.308 16.738 1.00 78.06 184 ILE A CA 1
ATOM 1463 C C . ILE A 1 184 ? -1.393 -18.608 16.726 1.00 78.06 184 ILE A C 1
ATOM 1465 O O . ILE A 1 184 ? -2.015 -18.906 15.702 1.00 78.06 184 ILE A O 1
ATOM 1469 N N . GLU A 1 185 ? -2.023 -18.416 17.884 1.00 76.31 185 GLU A N 1
ATOM 1470 C CA . GLU A 1 185 ? -3.460 -18.593 18.050 1.00 76.31 185 GLU A CA 1
ATOM 1471 C C . GLU A 1 185 ? -4.261 -17.332 17.689 1.00 76.31 185 GLU A C 1
ATOM 1473 O O . GLU A 1 185 ? -4.440 -16.421 18.502 1.00 76.31 185 GLU A O 1
ATOM 1478 N N . LEU A 1 186 ? -4.901 -17.333 16.514 1.00 79.56 186 LEU A N 1
ATOM 1479 C CA . LEU A 1 186 ? -5.807 -16.250 16.089 1.00 79.56 186 LEU A CA 1
ATOM 1480 C C . LEU A 1 186 ? -7.019 -16.037 17.018 1.00 79.56 186 LEU A C 1
ATOM 1482 O O . LEU A 1 186 ? -7.692 -15.012 16.938 1.00 79.56 186 LEU A O 1
ATOM 1486 N N . LYS A 1 187 ? -7.313 -16.975 17.928 1.00 80.00 187 LYS A N 1
ATOM 1487 C CA . LYS A 1 187 ? -8.342 -16.785 18.965 1.00 80.00 187 LYS A CA 1
ATOM 1488 C C . LYS A 1 187 ? -8.014 -15.616 19.897 1.00 80.00 187 LYS A C 1
ATOM 1490 O O . LYS A 1 187 ? -8.952 -15.011 20.412 1.00 80.00 187 LYS A O 1
ATOM 1495 N N . LYS A 1 188 ? -6.729 -15.285 20.087 1.00 82.31 188 LYS A N 1
ATOM 1496 C CA . LYS A 1 188 ? -6.294 -14.137 20.896 1.00 82.31 188 LYS A CA 1
ATOM 1497 C C . LYS A 1 188 ? -6.796 -12.815 20.308 1.00 82.31 188 LYS A C 1
ATOM 1499 O O . LYS A 1 188 ? -7.370 -12.031 21.050 1.00 82.31 188 LYS A O 1
ATOM 1504 N N . PHE A 1 189 ? -6.769 -12.644 18.978 1.00 81.62 189 PHE A N 1
ATOM 1505 C CA . PHE A 1 189 ? -7.357 -11.462 18.319 1.00 81.62 189 PHE A CA 1
ATOM 1506 C C . PHE A 1 189 ? -8.817 -11.249 18.705 1.00 81.62 189 PHE A C 1
ATOM 1508 O O . PHE A 1 189 ? -9.228 -10.143 19.029 1.00 81.62 189 PHE A O 1
ATOM 1515 N N . ARG A 1 190 ? -9.613 -12.321 18.707 1.00 82.25 190 ARG A N 1
ATOM 1516 C CA . ARG A 1 190 ? -11.044 -12.233 19.026 1.00 82.25 190 ARG A CA 1
ATOM 1517 C C . ARG A 1 190 ? -11.323 -11.843 20.477 1.00 82.25 190 ARG A C 1
ATOM 1519 O O . ARG A 1 190 ? -12.448 -11.464 20.766 1.00 82.25 190 ARG A O 1
ATOM 1526 N N . ARG A 1 191 ? -10.357 -11.974 21.386 1.00 85.00 191 ARG A N 1
ATOM 1527 C CA . ARG A 1 191 ? -10.520 -11.547 22.784 1.00 85.00 191 ARG A CA 1
ATOM 1528 C C . ARG A 1 191 ? -10.278 -10.050 22.952 1.00 85.00 191 ARG A C 1
ATOM 1530 O O . ARG A 1 191 ? -10.972 -9.439 23.754 1.00 85.00 191 ARG A O 1
ATOM 1537 N N . GLU A 1 192 ? -9.371 -9.494 22.154 1.00 87.94 192 GLU A N 1
ATOM 1538 C CA . GLU A 1 192 ? -9.034 -8.066 22.168 1.00 87.94 192 GLU A CA 1
ATOM 1539 C C . GLU A 1 192 ? -10.029 -7.207 21.374 1.00 87.94 192 GLU A C 1
ATOM 1541 O O . GLU A 1 192 ? -10.153 -6.012 21.614 1.00 87.94 192 GLU A O 1
ATOM 1546 N N . ILE A 1 193 ? -10.775 -7.795 20.432 1.00 88.00 193 ILE A N 1
ATOM 1547 C CA . ILE A 1 193 ? -11.791 -7.066 19.661 1.00 88.00 193 ILE A CA 1
ATOM 1548 C C . ILE A 1 193 ? -13.021 -6.794 20.534 1.00 88.00 193 ILE A C 1
ATOM 1550 O O . ILE A 1 193 ? -13.815 -7.698 20.809 1.00 88.00 193 ILE A O 1
ATOM 1554 N N . ASN A 1 194 ? -13.198 -5.534 20.921 1.00 86.69 194 ASN A N 1
ATOM 1555 C CA . ASN A 1 194 ? -14.305 -5.046 21.739 1.00 86.69 194 ASN A CA 1
ATOM 1556 C C . ASN A 1 194 ? -14.772 -3.647 21.279 1.00 86.69 194 ASN A C 1
ATOM 1558 O O . ASN A 1 194 ? -14.240 -3.085 20.318 1.00 86.69 194 ASN A O 1
ATOM 1562 N N . GLU A 1 195 ? -15.787 -3.105 21.957 1.00 84.50 195 GLU A N 1
ATOM 1563 C CA . GLU A 1 195 ? -16.339 -1.776 21.662 1.00 84.50 195 GLU A CA 1
ATOM 1564 C C . GLU A 1 195 ? -15.304 -0.665 21.854 1.00 84.50 195 GLU A C 1
ATOM 1566 O O . GLU A 1 195 ? -15.238 0.227 21.014 1.00 84.50 195 GLU A O 1
ATOM 1571 N N . ASP A 1 196 ? -14.440 -0.757 22.870 1.00 88.00 196 ASP A N 1
ATOM 1572 C CA . ASP A 1 196 ? -13.394 0.241 23.110 1.00 88.00 196 ASP A CA 1
ATOM 1573 C C . ASP A 1 196 ? -12.476 0.369 21.890 1.00 88.00 196 ASP A C 1
ATOM 1575 O O . ASP A 1 196 ? -12.266 1.474 21.395 1.00 88.00 196 ASP A O 1
ATOM 1579 N N . ILE A 1 197 ? -12.013 -0.753 21.324 1.00 90.94 197 ILE A N 1
ATOM 1580 C CA . ILE A 1 197 ? -11.214 -0.763 20.091 1.00 90.94 197 ILE A CA 1
ATOM 1581 C C . ILE A 1 197 ? -11.966 -0.121 18.925 1.00 90.94 197 ILE A C 1
ATOM 1583 O O . ILE A 1 197 ? -11.382 0.663 18.175 1.00 90.94 197 ILE A O 1
ATOM 1587 N N . TRP A 1 198 ? -13.254 -0.415 18.755 1.00 90.56 198 TRP A N 1
ATOM 1588 C CA . TRP A 1 198 ? -14.041 0.193 17.681 1.00 90.56 198 TRP A CA 1
ATOM 1589 C C . TRP A 1 198 ? -14.179 1.704 17.857 1.00 90.56 198 TRP A C 1
ATOM 1591 O O . TRP A 1 198 ? -14.027 2.437 16.880 1.00 90.56 198 TRP A O 1
ATOM 1601 N N . ILE A 1 199 ? -14.384 2.177 19.086 1.00 89.00 199 ILE A N 1
ATOM 1602 C CA . ILE A 1 199 ? -14.442 3.606 19.390 1.00 89.00 199 ILE A CA 1
ATOM 1603 C C . ILE A 1 199 ? -13.077 4.261 19.117 1.00 89.00 199 ILE A C 1
ATOM 1605 O O . ILE A 1 199 ? -13.041 5.318 18.490 1.00 89.00 199 ILE A O 1
ATOM 1609 N N . GLN A 1 200 ? -11.953 3.622 19.477 1.00 91.69 200 GLN A N 1
ATOM 1610 C CA . GLN A 1 200 ? -10.611 4.120 19.125 1.00 91.69 200 GLN A CA 1
ATOM 1611 C C . GLN A 1 200 ? -10.441 4.275 17.607 1.00 91.69 200 GLN A C 1
ATOM 1613 O O . GLN A 1 200 ? -9.903 5.276 17.134 1.00 91.69 200 GLN A O 1
ATOM 1618 N N . VAL A 1 201 ? -10.920 3.303 16.821 1.00 93.06 201 VAL A N 1
ATOM 1619 C CA . VAL A 1 201 ? -10.859 3.359 15.352 1.00 93.06 201 VAL A CA 1
ATOM 1620 C C . VAL A 1 201 ? -11.752 4.460 14.787 1.00 93.06 201 VAL A C 1
ATOM 1622 O O . VAL A 1 201 ? -11.335 5.165 13.867 1.00 93.06 201 VAL A O 1
ATOM 1625 N N . ALA A 1 202 ? -12.967 4.611 15.313 1.00 89.69 202 ALA A N 1
ATOM 1626 C CA . ALA A 1 202 ? -13.884 5.662 14.892 1.00 89.69 202 ALA A CA 1
ATOM 1627 C C . ALA A 1 202 ? -13.302 7.053 15.191 1.00 89.69 202 ALA A C 1
ATOM 1629 O O . ALA A 1 202 ? -13.220 7.873 14.277 1.00 89.69 202 ALA A O 1
ATOM 1630 N N . HIS A 1 203 ? -12.774 7.263 16.402 1.00 89.62 203 HIS A N 1
ATOM 1631 C CA . HIS A 1 203 ? -12.059 8.481 16.788 1.00 89.62 203 HIS A CA 1
ATOM 1632 C C . HIS A 1 203 ? -10.871 8.744 15.846 1.00 89.62 203 HIS A C 1
ATOM 1634 O O . HIS A 1 203 ? -10.775 9.823 15.265 1.00 89.62 203 HIS A O 1
ATOM 1640 N N . ALA A 1 204 ? -10.005 7.754 15.593 1.00 91.25 204 ALA A N 1
ATOM 1641 C CA . ALA A 1 204 ? -8.847 7.931 14.707 1.00 91.25 204 ALA A CA 1
ATOM 1642 C C . ALA A 1 204 ? -9.230 8.417 13.294 1.00 91.25 204 ALA A C 1
ATOM 1644 O O . ALA A 1 204 ? -8.486 9.180 12.675 1.00 91.25 204 ALA A O 1
ATOM 1645 N N . ARG A 1 205 ? -10.380 7.973 12.770 1.00 89.75 205 ARG A N 1
ATOM 1646 C CA . ARG A 1 205 ? -10.872 8.335 11.430 1.00 89.75 205 ARG A CA 1
ATOM 1647 C C . ARG A 1 205 ? -1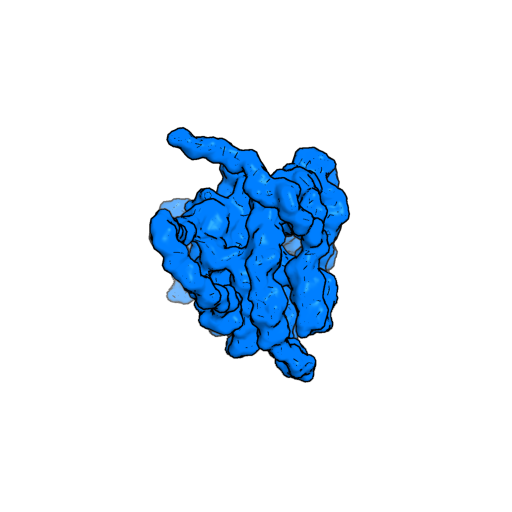1.534 9.715 11.361 1.00 89.75 205 ARG A C 1
ATOM 1649 O O . ARG A 1 205 ? -11.565 10.292 10.274 1.00 89.75 205 ARG A O 1
ATOM 1656 N N . GLU A 1 206 ? -11.995 10.281 12.479 1.00 86.12 206 GLU A N 1
ATOM 1657 C CA . GLU A 1 206 ? -12.439 11.688 12.524 1.00 86.12 206 GLU A CA 1
ATOM 1658 C C . GLU A 1 206 ? -11.273 12.657 12.286 1.00 86.12 206 GLU A C 1
ATOM 1660 O O . GLU A 1 206 ? -11.449 13.755 11.757 1.00 86.12 206 GLU A O 1
ATOM 1665 N N . ILE A 1 207 ? -10.054 12.238 12.619 1.00 88.50 207 ILE A N 1
ATOM 1666 C CA . ILE A 1 207 ? -8.856 13.050 12.449 1.00 88.50 207 ILE A CA 1
ATOM 1667 C C . ILE A 1 207 ? -8.525 13.156 10.959 1.00 88.50 207 ILE A C 1
ATOM 1669 O O . ILE A 1 207 ? -8.446 12.162 10.234 1.00 88.50 207 ILE A O 1
ATOM 1673 N N . GLN A 1 208 ? -8.271 14.376 10.496 1.00 90.00 208 GLN A N 1
ATOM 1674 C CA . GLN A 1 208 ? -7.935 14.681 9.105 1.00 90.00 208 GLN A CA 1
ATOM 1675 C C . GLN A 1 208 ? -6.538 15.317 9.043 1.00 90.00 208 GLN A C 1
ATOM 1677 O O . GLN A 1 208 ? -6.436 16.544 9.016 1.00 90.00 208 GLN A O 1
ATOM 1682 N N . PRO A 1 209 ? -5.444 14.525 9.077 1.00 92.00 209 PRO A N 1
ATOM 1683 C CA . PRO A 1 209 ? -4.106 15.093 9.136 1.00 92.00 209 PRO A CA 1
ATOM 1684 C C . PRO A 1 209 ? -3.755 15.890 7.878 1.00 92.00 209 PRO A C 1
ATOM 1686 O O . PRO A 1 209 ? -3.749 15.358 6.760 1.00 92.00 209 PRO A O 1
ATOM 1689 N N . GLY A 1 210 ? -3.432 17.166 8.078 1.00 89.56 210 GLY A N 1
ATOM 1690 C CA . GLY A 1 210 ? -2.963 18.070 7.034 1.00 89.56 210 GLY A CA 1
ATOM 1691 C C . GLY A 1 210 ? -1.512 17.809 6.621 1.00 89.56 210 GLY A C 1
ATOM 1692 O O . GLY A 1 210 ? -0.703 17.312 7.404 1.00 89.56 210 GLY A O 1
ATOM 1693 N N . MET A 1 211 ? -1.182 18.179 5.383 1.00 87.56 211 MET A N 1
ATOM 1694 C CA . MET A 1 211 ? 0.176 18.116 4.813 1.00 87.56 211 MET A CA 1
ATOM 1695 C C . MET A 1 211 ? 0.862 19.491 4.761 1.00 87.56 211 MET A C 1
ATOM 1697 O O . MET A 1 211 ? 2.006 19.591 4.332 1.00 87.56 211 MET A O 1
ATOM 1701 N N . GLN A 1 212 ? 0.159 20.562 5.143 1.00 81.31 212 GLN A N 1
ATOM 1702 C CA . GLN A 1 212 ? 0.603 21.947 4.971 1.00 81.31 212 GLN A CA 1
ATOM 1703 C C . GLN A 1 212 ? 1.950 22.198 5.660 1.00 81.31 212 GLN A C 1
ATOM 1705 O O . GLN A 1 212 ? 2.863 22.732 5.037 1.00 81.31 212 GLN A O 1
ATOM 1710 N N . ASP A 1 213 ? 2.098 21.714 6.893 1.00 77.56 213 ASP A N 1
ATOM 1711 C CA . ASP A 1 213 ? 3.302 21.907 7.712 1.00 77.56 213 ASP A CA 1
ATOM 1712 C C . ASP A 1 213 ? 4.489 21.029 7.275 1.00 77.56 213 ASP A C 1
ATOM 1714 O O . ASP A 1 213 ? 5.590 21.151 7.806 1.00 77.56 213 ASP A O 1
ATOM 1718 N N . SER A 1 214 ? 4.279 20.115 6.324 1.00 82.94 214 SER A N 1
ATOM 1719 C CA . SER A 1 214 ? 5.289 19.162 5.853 1.00 82.94 214 SER A CA 1
ATOM 1720 C C . SER A 1 214 ? 5.536 19.234 4.352 1.00 82.94 214 SER A C 1
ATOM 1722 O O . SER A 1 214 ? 6.119 18.307 3.796 1.00 82.94 214 SER A O 1
ATOM 1724 N N . LYS A 1 215 ? 5.148 20.330 3.688 1.00 86.31 215 LYS A N 1
ATOM 1725 C CA . LYS A 1 215 ? 5.329 20.487 2.239 1.00 86.31 215 LYS A CA 1
ATOM 1726 C C . LYS A 1 215 ? 6.797 20.344 1.815 1.00 86.31 215 LYS A C 1
ATOM 1728 O O . LYS A 1 215 ? 7.102 19.465 1.014 1.00 86.31 215 LYS A O 1
ATOM 1733 N N . ASP A 1 216 ? 7.701 21.112 2.418 1.00 88.31 216 ASP A N 1
ATOM 1734 C CA . ASP A 1 216 ? 9.136 21.063 2.091 1.00 88.31 216 ASP A CA 1
ATOM 1735 C C . ASP A 1 216 ? 9.742 19.690 2.426 1.00 88.31 216 ASP A C 1
ATOM 1737 O O . ASP A 1 216 ? 10.520 19.120 1.664 1.00 88.31 216 ASP A O 1
ATOM 1741 N N . ALA A 1 217 ? 9.323 19.104 3.553 1.00 90.12 217 ALA A N 1
ATOM 1742 C CA . ALA A 1 217 ? 9.735 17.761 3.952 1.00 90.12 217 ALA A CA 1
ATOM 1743 C C . ALA A 1 217 ? 9.223 16.677 2.987 1.00 90.12 217 ALA A C 1
ATOM 1745 O O . ALA A 1 217 ? 9.886 15.656 2.789 1.00 90.12 217 ALA A O 1
ATOM 1746 N N . PHE A 1 218 ? 8.048 16.873 2.390 1.00 91.69 218 PHE A N 1
ATOM 1747 C CA . PHE A 1 218 ? 7.479 15.974 1.393 1.00 91.69 218 PHE A CA 1
ATOM 1748 C C . PHE A 1 218 ? 8.222 16.084 0.059 1.00 91.69 218 PHE A C 1
ATOM 1750 O O . PHE A 1 218 ? 8.508 15.054 -0.545 1.00 91.69 218 PHE A O 1
ATOM 1757 N N . GLU A 1 219 ? 8.596 17.293 -0.365 1.00 91.50 219 GLU A N 1
ATOM 1758 C CA . GLU A 1 219 ? 9.427 17.519 -1.557 1.00 91.50 219 GLU A CA 1
ATOM 1759 C C . GLU A 1 219 ? 10.820 16.875 -1.405 1.00 91.50 219 GLU A C 1
ATOM 1761 O O . GLU A 1 219 ? 11.262 16.138 -2.288 1.00 91.50 219 GLU A O 1
ATOM 1766 N N . ASP A 1 220 ? 11.465 17.032 -0.245 1.00 92.88 220 ASP A N 1
ATOM 1767 C CA . ASP A 1 220 ? 12.719 16.335 0.087 1.00 92.88 220 ASP A CA 1
ATOM 1768 C C . ASP A 1 220 ? 12.543 14.804 0.121 1.00 92.88 220 ASP A C 1
ATOM 1770 O O . ASP A 1 220 ? 13.372 14.052 -0.398 1.00 92.88 220 ASP A O 1
ATOM 1774 N N . THR A 1 221 ? 11.428 14.315 0.673 1.00 92.94 221 THR A N 1
ATOM 1775 C CA . THR A 1 221 ? 11.103 12.878 0.661 1.00 92.94 221 THR A CA 1
ATOM 1776 C C . THR A 1 221 ? 10.913 12.359 -0.765 1.00 92.94 221 THR A C 1
ATOM 1778 O O . THR A 1 221 ? 11.346 11.247 -1.065 1.00 92.94 221 THR A O 1
ATOM 1781 N N . ALA A 1 222 ? 10.309 13.152 -1.653 1.00 90.56 222 ALA A N 1
ATOM 1782 C CA . ALA A 1 222 ? 10.098 12.774 -3.044 1.00 90.56 222 ALA A CA 1
ATOM 1783 C C . ALA A 1 222 ? 11.422 12.592 -3.792 1.00 90.56 222 ALA A C 1
ATOM 1785 O O . ALA A 1 222 ? 11.619 11.567 -4.447 1.00 90.56 222 ALA A O 1
ATOM 1786 N N . PHE A 1 223 ? 12.350 13.534 -3.615 1.00 92.94 223 PHE A N 1
ATOM 1787 C CA . PHE A 1 223 ? 13.699 13.435 -4.167 1.00 92.94 223 PHE A CA 1
ATOM 1788 C C . PHE A 1 223 ? 14.444 12.201 -3.640 1.00 92.94 223 PHE A C 1
ATOM 1790 O O . PHE A 1 223 ? 15.053 11.454 -4.404 1.00 92.94 223 PHE A O 1
ATOM 1797 N N . LYS A 1 224 ? 14.351 11.930 -2.334 1.00 95.25 224 LYS A N 1
ATOM 1798 C CA . LYS A 1 224 ? 14.999 10.762 -1.721 1.00 95.25 224 LYS A CA 1
ATOM 1799 C C . LYS A 1 224 ? 14.452 9.435 -2.237 1.00 95.25 224 LYS A C 1
ATOM 1801 O O . LYS A 1 224 ? 15.233 8.524 -2.466 1.00 95.25 224 LYS A O 1
ATOM 1806 N N . ILE A 1 225 ? 13.142 9.327 -2.453 1.00 93.94 225 ILE A N 1
ATOM 1807 C CA . ILE A 1 225 ? 12.522 8.117 -3.020 1.00 93.94 225 ILE A CA 1
ATOM 1808 C C . ILE A 1 225 ? 13.024 7.840 -4.431 1.00 93.94 225 ILE A C 1
ATOM 1810 O O . ILE A 1 225 ? 13.308 6.692 -4.764 1.00 93.94 225 ILE A O 1
ATOM 1814 N N . GLU A 1 226 ? 13.150 8.876 -5.257 1.00 92.00 226 GLU A N 1
ATOM 1815 C CA . GLU A 1 226 ? 13.722 8.735 -6.595 1.00 92.00 226 GLU A CA 1
ATOM 1816 C C . GLU A 1 226 ? 15.154 8.179 -6.523 1.00 92.00 226 GLU A C 1
ATOM 1818 O O . GLU A 1 226 ? 15.475 7.210 -7.215 1.00 92.00 226 GLU A O 1
ATOM 1823 N N . GLN A 1 227 ? 15.982 8.722 -5.623 1.00 93.44 227 GLN A N 1
ATOM 1824 C CA . GLN A 1 227 ? 17.347 8.238 -5.390 1.00 93.44 227 GLN A CA 1
ATOM 1825 C C . GLN A 1 227 ? 17.392 6.800 -4.861 1.00 93.44 227 GLN A C 1
ATOM 1827 O O . GLN A 1 227 ? 18.219 6.008 -5.317 1.00 93.44 227 GLN A O 1
ATOM 1832 N N . ASP A 1 228 ? 16.508 6.448 -3.925 1.00 94.44 228 ASP A N 1
ATOM 1833 C CA . ASP A 1 228 ? 16.444 5.096 -3.374 1.00 94.44 228 ASP A CA 1
ATOM 1834 C C . ASP A 1 228 ? 16.135 4.088 -4.473 1.00 94.44 228 ASP A C 1
ATOM 1836 O O . ASP A 1 228 ? 16.860 3.112 -4.634 1.00 94.44 228 ASP A O 1
ATOM 1840 N N . PHE A 1 229 ? 15.096 4.326 -5.276 1.00 90.81 229 PHE A N 1
ATOM 1841 C CA . PHE A 1 229 ? 14.735 3.388 -6.334 1.00 90.81 229 PHE A CA 1
ATOM 1842 C C . PHE A 1 229 ? 15.763 3.356 -7.475 1.00 90.81 229 PHE A C 1
ATOM 1844 O O . PHE A 1 229 ? 15.986 2.274 -8.022 1.00 90.81 229 PHE A O 1
ATOM 1851 N N . ASP A 1 230 ? 16.442 4.463 -7.813 1.00 89.62 230 ASP A N 1
ATOM 1852 C CA . ASP A 1 230 ? 17.574 4.409 -8.758 1.00 89.62 230 ASP A CA 1
ATOM 1853 C C . ASP A 1 230 ? 18.707 3.522 -8.219 1.00 89.62 230 ASP A C 1
ATOM 1855 O O . ASP A 1 230 ? 19.236 2.684 -8.956 1.00 89.62 230 ASP A O 1
ATOM 1859 N N . SER A 1 231 ? 19.019 3.643 -6.925 1.00 91.19 231 SER A N 1
ATOM 1860 C CA . SER A 1 231 ? 20.021 2.822 -6.241 1.00 91.19 231 SER A CA 1
ATOM 1861 C C . SER A 1 231 ? 19.620 1.344 -6.201 1.00 91.19 231 SER A C 1
ATOM 1863 O O . SER A 1 231 ? 20.377 0.483 -6.646 1.00 91.19 231 SER A O 1
ATOM 1865 N N . ILE A 1 232 ? 18.397 1.027 -5.773 1.00 89.25 232 ILE A N 1
ATOM 1866 C CA . ILE A 1 232 ? 17.905 -0.356 -5.646 1.00 89.25 232 ILE A CA 1
ATOM 1867 C C . ILE A 1 232 ? 17.859 -1.068 -7.000 1.00 89.25 232 ILE A C 1
ATOM 1869 O O . ILE A 1 232 ? 18.111 -2.269 -7.107 1.00 89.25 232 ILE A O 1
ATOM 1873 N N . LEU A 1 233 ? 17.509 -0.342 -8.059 1.00 84.75 233 LEU A N 1
ATOM 1874 C CA . LEU A 1 233 ? 17.427 -0.906 -9.401 1.00 84.75 233 LEU A CA 1
ATOM 1875 C C . LEU A 1 233 ? 18.788 -0.928 -10.115 1.00 84.75 233 LEU A C 1
ATOM 1877 O O . LEU A 1 233 ? 18.879 -1.512 -11.199 1.00 84.75 233 LEU A O 1
ATOM 1881 N N . SER A 1 234 ? 19.833 -0.319 -9.538 1.00 84.75 234 SER A N 1
ATOM 1882 C CA . SER A 1 234 ? 21.148 -0.134 -10.169 1.00 84.75 234 SER A CA 1
ATOM 1883 C C . SER A 1 234 ? 21.820 -1.441 -10.580 1.00 84.75 234 SER A C 1
ATOM 1885 O O . SER A 1 234 ? 22.351 -1.517 -11.691 1.00 84.75 234 SER A O 1
ATOM 1887 N N . ASP A 1 235 ? 21.685 -2.483 -9.762 1.00 76.56 235 ASP A N 1
ATOM 1888 C CA . ASP A 1 235 ? 22.259 -3.807 -10.015 1.00 76.56 235 ASP A CA 1
ATOM 1889 C C . ASP A 1 235 ? 21.611 -4.533 -11.204 1.00 76.56 235 ASP A C 1
ATOM 1891 O O . ASP A 1 235 ? 22.230 -5.385 -11.842 1.00 76.56 235 ASP A O 1
ATOM 1895 N N . ASN A 1 236 ? 20.357 -4.199 -11.528 1.00 72.19 236 ASN A N 1
ATOM 1896 C CA . ASN A 1 236 ? 19.536 -4.967 -12.473 1.00 72.19 236 ASN A CA 1
ATOM 1897 C C . ASN A 1 236 ? 19.260 -4.216 -13.792 1.00 72.19 236 ASN A C 1
ATOM 1899 O O . ASN A 1 236 ? 18.876 -4.807 -14.809 1.00 72.19 236 ASN A O 1
ATOM 1903 N N . TYR A 1 237 ? 19.460 -2.900 -13.814 1.00 74.19 237 TYR A N 1
ATOM 1904 C CA . TYR A 1 237 ? 19.058 -2.043 -14.926 1.00 74.19 237 TYR A CA 1
ATOM 1905 C C . TYR A 1 237 ? 20.127 -1.023 -15.287 1.00 74.19 237 TYR A C 1
ATOM 1907 O O . TYR A 1 237 ? 20.788 -0.449 -14.424 1.00 74.19 237 TYR A O 1
ATOM 1915 N N . LYS A 1 238 ? 20.253 -0.728 -16.586 1.00 77.50 238 LYS A N 1
ATOM 1916 C CA . LYS A 1 238 ? 21.092 0.383 -17.042 1.00 77.50 238 LYS A CA 1
ATOM 1917 C C . LYS A 1 238 ? 20.458 1.706 -16.619 1.00 77.50 238 LYS A C 1
ATOM 1919 O O . LYS A 1 238 ? 19.235 1.808 -16.581 1.00 77.50 238 LYS A O 1
ATOM 1924 N N . LYS A 1 239 ? 21.284 2.733 -16.404 1.00 77.25 239 LYS A N 1
ATOM 1925 C CA . LYS A 1 239 ? 20.862 4.062 -15.927 1.00 77.25 239 LYS A CA 1
ATOM 1926 C C . LYS A 1 239 ? 19.591 4.592 -16.603 1.00 77.25 239 LYS A C 1
ATOM 1928 O O . LYS A 1 239 ? 18.628 4.909 -15.926 1.00 77.25 239 LYS A O 1
ATOM 1933 N N . LYS A 1 240 ? 19.543 4.580 -17.935 1.00 73.62 240 LYS A N 1
ATOM 1934 C CA . LYS A 1 240 ? 18.396 5.089 -18.706 1.00 73.62 240 LYS A CA 1
ATOM 1935 C C . LYS A 1 240 ? 17.108 4.284 -18.523 1.00 73.62 240 LYS A C 1
ATOM 1937 O O . LYS A 1 240 ? 16.021 4.841 -18.505 1.00 73.62 240 LYS A O 1
ATOM 1942 N N . GLU A 1 241 ? 17.218 2.969 -18.372 1.00 70.81 241 GLU A N 1
ATOM 1943 C CA . GLU A 1 241 ? 16.052 2.117 -18.120 1.00 70.81 241 GLU A CA 1
ATOM 1944 C C . GLU A 1 241 ? 15.532 2.305 -16.693 1.00 70.81 241 GLU A C 1
ATOM 1946 O O . GLU A 1 241 ? 14.324 2.262 -16.478 1.00 70.81 241 GLU A O 1
ATOM 1951 N N . ARG A 1 242 ? 16.435 2.542 -15.730 1.00 81.94 242 ARG A N 1
ATOM 1952 C CA . ARG A 1 242 ? 16.058 2.900 -14.357 1.00 81.94 242 ARG A CA 1
ATOM 1953 C C . ARG A 1 242 ? 15.330 4.219 -14.322 1.00 81.94 242 ARG A C 1
ATOM 1955 O O . ARG A 1 242 ? 14.254 4.253 -13.755 1.00 81.94 242 ARG A O 1
ATOM 1962 N N . GLU A 1 243 ? 15.859 5.247 -14.983 1.00 80.62 243 GLU A N 1
ATOM 1963 C CA . GLU A 1 243 ? 15.206 6.558 -15.081 1.00 80.62 243 GLU A CA 1
ATOM 1964 C C . GLU A 1 243 ? 13.744 6.406 -15.545 1.00 80.62 243 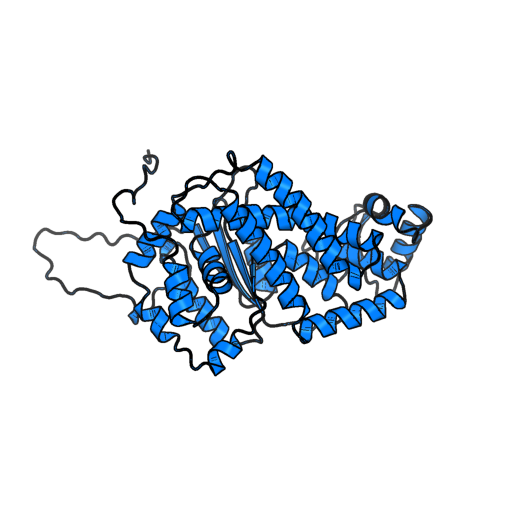GLU A C 1
ATOM 1966 O O . GLU A 1 243 ? 12.842 6.925 -14.895 1.00 80.62 243 GLU A O 1
ATOM 1971 N N . ILE A 1 244 ? 13.482 5.599 -16.583 1.00 77.31 244 ILE A N 1
ATOM 1972 C CA . ILE A 1 244 ? 12.116 5.329 -17.073 1.00 77.31 244 ILE A CA 1
ATOM 1973 C C . ILE A 1 244 ? 11.258 4.613 -16.017 1.00 77.31 244 ILE A C 1
ATOM 1975 O O . ILE A 1 244 ? 10.125 5.019 -15.756 1.00 77.31 244 ILE A O 1
ATOM 1979 N N . ILE A 1 245 ? 11.778 3.545 -15.402 1.00 80.94 245 ILE A N 1
ATOM 1980 C CA . ILE A 1 245 ? 11.040 2.766 -14.396 1.00 80.94 245 ILE A CA 1
ATOM 1981 C C . ILE A 1 245 ? 10.737 3.627 -13.164 1.00 80.94 245 ILE A C 1
ATOM 1983 O O . ILE A 1 245 ? 9.590 3.687 -12.727 1.00 80.94 245 ILE A O 1
ATOM 1987 N N . VAL A 1 246 ? 11.733 4.325 -12.626 1.00 86.88 246 VAL A N 1
ATOM 1988 C CA . VAL A 1 246 ? 11.589 5.177 -11.444 1.00 86.88 246 VAL A CA 1
ATOM 1989 C C . VAL A 1 246 ? 10.598 6.301 -11.724 1.00 86.88 246 VAL A C 1
ATOM 1991 O O . VAL A 1 246 ? 9.640 6.450 -10.968 1.00 86.88 246 VAL A O 1
ATOM 1994 N N . HIS A 1 247 ? 10.744 7.016 -12.846 1.00 85.12 247 HIS A N 1
ATOM 1995 C CA . HIS A 1 247 ? 9.837 8.103 -13.218 1.00 85.12 247 HIS A CA 1
ATOM 1996 C C . HIS A 1 247 ? 8.382 7.631 -13.331 1.00 85.12 247 HIS A C 1
ATOM 1998 O O . HIS A 1 247 ? 7.465 8.319 -12.891 1.00 85.12 247 HIS A O 1
ATOM 2004 N N . SER A 1 248 ? 8.170 6.422 -13.854 1.00 79.81 248 SER A N 1
ATOM 2005 C CA . SER A 1 248 ? 6.834 5.837 -13.980 1.00 79.81 248 SER A CA 1
ATOM 2006 C C . SER A 1 248 ? 6.206 5.408 -12.647 1.00 79.81 248 SER A C 1
ATOM 2008 O O . SER A 1 248 ? 4.991 5.491 -12.465 1.00 79.81 248 SER A O 1
ATOM 2010 N N . MET A 1 249 ? 7.020 4.952 -11.690 1.00 87.31 249 MET A N 1
ATOM 2011 C CA . MET A 1 249 ? 6.553 4.516 -10.371 1.00 87.31 249 MET A CA 1
ATOM 2012 C C . MET A 1 249 ? 6.324 5.695 -9.424 1.00 87.31 249 MET A C 1
ATOM 2014 O O . MET A 1 249 ? 5.441 5.624 -8.566 1.00 87.31 249 MET A O 1
ATOM 2018 N N . LEU A 1 250 ? 7.106 6.766 -9.580 1.00 90.00 250 LEU A N 1
ATOM 2019 C CA . LEU A 1 250 ? 7.191 7.873 -8.634 1.00 90.00 250 LEU A CA 1
ATOM 2020 C C . LEU A 1 250 ? 5.823 8.491 -8.290 1.00 90.00 250 LEU A C 1
ATOM 2022 O O . LEU A 1 250 ? 5.528 8.566 -7.099 1.00 90.00 250 LEU A O 1
ATOM 2026 N N . PRO A 1 251 ? 4.924 8.836 -9.236 1.00 88.56 251 PRO A N 1
ATOM 2027 C CA . PRO A 1 251 ? 3.626 9.423 -8.886 1.00 88.56 251 PRO A CA 1
ATOM 2028 C C . PRO A 1 251 ? 2.789 8.536 -7.952 1.00 88.56 251 PRO A C 1
ATOM 2030 O O . PRO A 1 251 ? 2.186 9.026 -6.994 1.00 88.56 251 PRO A O 1
ATOM 2033 N N . GLY A 1 252 ? 2.786 7.221 -8.200 1.00 88.75 252 GLY A N 1
ATOM 2034 C CA . GLY A 1 252 ? 2.093 6.247 -7.356 1.00 88.75 252 GLY A CA 1
ATOM 2035 C C . GLY A 1 252 ? 2.715 6.155 -5.964 1.00 88.75 252 GLY A C 1
ATOM 2036 O O . GLY A 1 252 ? 2.007 6.261 -4.961 1.00 88.75 252 GLY A O 1
ATOM 2037 N N . LEU A 1 253 ? 4.046 6.064 -5.899 1.00 92.50 253 LEU A N 1
ATOM 2038 C CA . LEU A 1 253 ? 4.791 5.998 -4.639 1.00 92.50 253 LEU A CA 1
ATOM 2039 C C . LEU A 1 253 ? 4.605 7.259 -3.787 1.00 92.50 253 LEU A C 1
ATOM 2041 O O . LEU A 1 253 ? 4.369 7.145 -2.588 1.00 92.50 253 LEU A O 1
ATOM 2045 N N . LEU A 1 254 ? 4.635 8.452 -4.384 1.00 92.31 254 LEU A N 1
ATOM 2046 C CA . LEU A 1 254 ? 4.388 9.707 -3.666 1.00 92.31 254 LEU A CA 1
ATOM 2047 C C . LEU A 1 254 ? 2.962 9.771 -3.112 1.00 92.31 254 LEU A C 1
ATOM 2049 O O . LEU A 1 254 ? 2.757 10.160 -1.959 1.00 92.31 254 LEU A O 1
ATOM 2053 N N . GLY A 1 255 ? 1.978 9.324 -3.899 1.00 91.62 255 GLY A N 1
ATOM 2054 C CA . GLY A 1 255 ? 0.605 9.163 -3.427 1.00 91.62 255 GLY A CA 1
ATOM 2055 C C . GLY A 1 255 ? 0.506 8.192 -2.245 1.00 91.62 255 GLY A C 1
ATOM 2056 O O . GLY A 1 255 ? -0.198 8.473 -1.274 1.00 91.62 255 GLY A O 1
ATOM 2057 N N . ASN A 1 256 ? 1.244 7.080 -2.295 1.00 93.44 256 ASN A N 1
ATOM 2058 C CA . ASN A 1 256 ? 1.283 6.091 -1.219 1.00 93.44 256 ASN A CA 1
ATOM 2059 C C . ASN A 1 256 ? 1.930 6.655 0.051 1.00 93.44 256 ASN A C 1
ATOM 2061 O O . ASN A 1 256 ? 1.361 6.504 1.129 1.00 93.44 256 ASN A O 1
ATOM 2065 N N . ILE A 1 257 ? 3.058 7.364 -0.065 1.00 94.81 257 ILE A N 1
ATOM 2066 C CA . ILE A 1 257 ? 3.745 8.009 1.068 1.00 94.81 257 ILE A CA 1
ATOM 2067 C C . ILE A 1 257 ? 2.827 8.997 1.765 1.00 94.81 257 ILE A C 1
ATOM 2069 O O . ILE A 1 257 ? 2.737 8.979 2.989 1.00 94.81 257 ILE A O 1
ATOM 2073 N N . LYS A 1 258 ? 2.122 9.832 0.994 1.00 94.12 258 LYS A N 1
ATOM 2074 C CA . LYS A 1 258 ? 1.152 10.788 1.532 1.00 94.12 258 LYS A CA 1
ATOM 2075 C C . LYS A 1 258 ? 0.059 10.080 2.333 1.00 94.12 258 LYS A C 1
ATOM 2077 O O . LYS A 1 258 ? -0.211 10.451 3.469 1.00 94.12 258 LYS A O 1
ATOM 2082 N N . ARG A 1 259 ? -0.554 9.035 1.773 1.00 94.25 259 ARG A N 1
ATOM 2083 C CA . ARG A 1 259 ? -1.639 8.318 2.459 1.00 94.25 259 ARG A CA 1
ATOM 2084 C C . ARG A 1 259 ? -1.142 7.561 3.691 1.00 94.25 259 ARG A C 1
ATOM 2086 O O . ARG A 1 259 ? -1.791 7.611 4.733 1.00 94.25 259 ARG A O 1
ATOM 2093 N N . LEU A 1 260 ? 0.017 6.909 3.608 1.00 96.00 260 LEU A N 1
ATOM 2094 C CA . LEU A 1 260 ? 0.628 6.220 4.747 1.00 96.00 260 LEU A CA 1
ATOM 2095 C C . LEU A 1 260 ? 0.996 7.184 5.871 1.00 96.00 260 LEU A C 1
ATOM 2097 O O . LEU A 1 260 ? 0.673 6.919 7.023 1.00 96.00 260 LEU A O 1
ATOM 2101 N N . SER A 1 261 ? 1.617 8.320 5.552 1.00 96.00 261 SER A N 1
ATOM 2102 C CA . SER A 1 261 ? 2.011 9.304 6.560 1.00 96.00 261 SER A CA 1
ATOM 2103 C C . SER A 1 261 ? 0.798 9.922 7.260 1.00 96.00 261 SER A C 1
ATOM 2105 O O . SER A 1 261 ? 0.826 10.104 8.477 1.00 96.00 261 SER A O 1
ATOM 2107 N N . GLN A 1 262 ? -0.301 10.157 6.535 1.00 95.31 262 GLN A N 1
ATOM 2108 C CA . GLN A 1 262 ? -1.578 10.557 7.128 1.00 95.31 262 GLN A CA 1
ATOM 2109 C C . GLN A 1 262 ? -2.169 9.449 8.012 1.00 95.31 262 GLN A C 1
ATOM 2111 O O . GLN A 1 262 ? -2.637 9.730 9.111 1.00 95.31 262 GLN A O 1
ATOM 2116 N N . SER A 1 263 ? -2.109 8.187 7.581 1.00 96.25 263 SER A N 1
ATOM 2117 C CA . SER A 1 263 ? -2.558 7.047 8.391 1.00 96.25 263 SER A CA 1
ATOM 2118 C C . SER A 1 263 ? -1.756 6.913 9.694 1.00 96.25 263 SER A C 1
ATOM 2120 O O . SER A 1 263 ? -2.333 6.697 10.760 1.00 96.25 263 SER A O 1
ATOM 2122 N N . PHE A 1 264 ? -0.436 7.118 9.646 1.00 96.50 264 PHE A N 1
ATOM 2123 C CA . PHE A 1 264 ? 0.421 7.124 10.834 1.00 96.50 264 PHE A CA 1
ATOM 2124 C C . PHE A 1 264 ? 0.122 8.303 11.760 1.00 96.50 264 PHE A C 1
ATOM 2126 O O . PHE A 1 264 ? -0.023 8.104 12.963 1.00 96.50 264 PHE A O 1
ATOM 2133 N N . ALA A 1 265 ? -0.073 9.503 11.210 1.00 95.50 265 ALA A N 1
ATOM 2134 C CA . ALA A 1 265 ? -0.474 10.667 11.996 1.00 95.50 265 ALA A CA 1
ATOM 2135 C C . ALA A 1 265 ? -1.809 10.435 12.730 1.00 95.50 265 ALA A C 1
ATOM 2137 O O . ALA A 1 265 ? -1.924 10.766 13.910 1.00 95.50 265 ALA A O 1
ATOM 2138 N N . ARG A 1 266 ? -2.798 9.804 12.076 1.00 94.06 266 ARG A N 1
ATOM 2139 C CA . ARG A 1 266 ? -4.069 9.410 12.716 1.00 94.06 266 ARG A CA 1
ATOM 2140 C C . ARG A 1 266 ? -3.864 8.444 13.871 1.00 94.06 266 ARG A C 1
ATOM 2142 O O . ARG A 1 266 ? -4.450 8.632 14.932 1.00 94.06 266 ARG A O 1
ATOM 2149 N N . ALA A 1 267 ? -3.020 7.433 13.675 1.00 95.19 267 ALA A N 1
ATOM 2150 C CA . ALA A 1 267 ? -2.714 6.452 14.709 1.00 95.19 267 ALA A CA 1
ATOM 2151 C C . ALA A 1 267 ? -2.094 7.072 15.970 1.00 95.19 267 ALA A C 1
ATOM 2153 O O . ALA A 1 267 ? -2.177 6.477 17.040 1.00 95.19 267 ALA A O 1
ATOM 2154 N N . GLU A 1 268 ? -1.491 8.255 15.848 1.00 95.25 268 GLU A N 1
ATOM 2155 C CA . GLU A 1 268 ? -0.868 9.010 16.939 1.00 95.25 268 GLU A CA 1
ATOM 2156 C C . GLU A 1 268 ? -1.714 10.196 17.432 1.00 95.25 268 GLU A C 1
ATOM 2158 O O . GLU A 1 268 ? -1.230 11.031 18.202 1.00 95.25 268 GLU A O 1
ATOM 2163 N N . ASN A 1 269 ? -2.966 10.294 16.980 1.00 92.75 269 ASN A N 1
ATOM 2164 C CA . ASN A 1 269 ? -3.865 11.416 17.239 1.00 92.75 269 ASN A CA 1
ATOM 2165 C C . ASN A 1 269 ? -3.281 12.790 16.855 1.00 92.75 269 ASN A C 1
ATOM 2167 O O . ASN A 1 269 ? -3.340 13.764 17.611 1.00 92.75 269 ASN A O 1
ATOM 2171 N N . LYS A 1 270 ? -2.642 12.877 15.684 1.00 93.25 270 LYS A N 1
ATOM 2172 C CA . LYS A 1 270 ? -2.028 14.110 15.173 1.00 93.25 270 LYS A CA 1
ATOM 2173 C C . LYS A 1 270 ? -2.847 14.696 14.030 1.00 93.25 270 LYS A C 1
ATOM 2175 O O . LYS A 1 270 ? -3.150 14.017 13.057 1.00 93.25 270 LYS A O 1
ATOM 2180 N N . LYS A 1 271 ? -3.141 15.998 14.116 1.00 91.19 271 LYS A N 1
ATOM 2181 C CA . LYS A 1 271 ? -3.855 16.765 13.074 1.00 91.19 271 LYS A CA 1
ATOM 2182 C C . LYS A 1 271 ? -2.966 17.216 11.911 1.00 91.19 271 LYS A C 1
ATOM 2184 O O . LYS A 1 271 ? -3.474 17.770 10.941 1.00 91.19 271 LYS A O 1
ATOM 2189 N N . SER A 1 272 ? -1.660 16.978 11.979 1.00 93.50 272 SER A N 1
ATOM 2190 C CA . SER A 1 272 ? -0.727 17.276 10.896 1.00 93.50 272 SER A CA 1
ATOM 2191 C C . SER A 1 272 ? 0.314 16.175 10.735 1.00 93.50 272 SER A C 1
ATOM 2193 O O . SER A 1 272 ? 0.693 15.477 11.682 1.00 93.50 272 SER A O 1
ATOM 2195 N N . VAL A 1 273 ? 0.752 15.995 9.493 1.00 94.88 273 VAL A N 1
ATOM 2196 C CA . VAL A 1 273 ? 1.859 15.116 9.132 1.00 94.88 273 VAL A CA 1
ATOM 2197 C C . VAL A 1 273 ? 3.171 15.847 9.396 1.00 94.88 273 VAL A C 1
ATOM 2199 O O . VAL A 1 273 ? 3.353 16.972 8.940 1.00 94.88 273 VAL A O 1
ATOM 2202 N N . ASN A 1 274 ? 4.093 15.196 10.106 1.00 94.19 274 ASN A N 1
ATOM 2203 C CA . ASN A 1 274 ? 5.428 15.706 10.395 1.00 94.19 274 ASN A CA 1
ATOM 2204 C C . ASN A 1 274 ? 6.501 14.881 9.653 1.00 94.19 274 ASN A C 1
ATOM 2206 O O . ASN A 1 274 ? 6.213 13.895 8.966 1.00 94.19 274 ASN A O 1
ATOM 2210 N N . LEU A 1 275 ? 7.765 15.268 9.832 1.00 94.25 275 LEU A N 1
ATOM 2211 C CA . LEU A 1 275 ? 8.900 14.596 9.201 1.00 94.25 275 LEU A CA 1
ATOM 2212 C C . LEU A 1 275 ? 9.048 13.124 9.623 1.00 94.25 275 LEU A C 1
ATOM 2214 O O . LEU A 1 275 ? 9.456 12.306 8.799 1.00 94.25 275 LEU A O 1
ATOM 2218 N N . SER A 1 276 ? 8.740 12.759 10.873 1.00 94.81 276 SER A N 1
ATOM 2219 C CA . SER A 1 276 ? 8.856 11.361 11.309 1.00 94.81 276 SER A CA 1
ATOM 2220 C C . SER A 1 276 ? 7.836 10.466 10.610 1.00 94.81 276 SER A C 1
ATOM 2222 O O . SER A 1 276 ? 8.204 9.381 10.171 1.00 94.81 276 SER A O 1
ATOM 2224 N N . HIS A 1 277 ? 6.599 10.928 10.401 1.00 95.50 277 HIS A N 1
ATOM 2225 C CA . HIS A 1 277 ? 5.595 10.160 9.656 1.00 95.50 277 HIS A CA 1
ATOM 2226 C C . HIS A 1 277 ? 6.019 9.923 8.198 1.00 95.50 277 HIS A C 1
ATOM 2228 O O . HIS A 1 277 ? 5.864 8.817 7.684 1.00 95.50 277 HIS A O 1
ATOM 2234 N N . LEU A 1 278 ? 6.590 10.940 7.540 1.00 96.12 278 LEU A N 1
ATOM 2235 C CA . LEU A 1 278 ? 7.108 10.822 6.172 1.00 96.12 278 LEU A CA 1
ATOM 2236 C C . LEU A 1 278 ? 8.287 9.853 6.082 1.00 96.12 278 LEU A C 1
ATOM 2238 O O . LEU A 1 278 ? 8.302 8.983 5.211 1.00 96.12 278 LEU A O 1
ATOM 2242 N N . LYS A 1 279 ? 9.244 9.963 7.010 1.00 95.31 279 LYS A N 1
ATOM 2243 C CA . LYS A 1 279 ? 10.382 9.040 7.103 1.00 95.31 279 LYS A CA 1
ATOM 2244 C C . LYS A 1 279 ? 9.917 7.601 7.313 1.00 95.31 279 LYS A C 1
ATOM 2246 O O . LYS A 1 279 ? 10.387 6.718 6.606 1.00 95.31 279 LYS A O 1
ATOM 2251 N N . ASN A 1 280 ? 8.964 7.377 8.216 1.00 94.69 280 ASN A N 1
ATOM 2252 C CA . ASN A 1 280 ? 8.418 6.046 8.477 1.00 94.69 280 ASN A CA 1
ATOM 2253 C C . ASN A 1 280 ? 7.711 5.475 7.240 1.00 94.69 280 ASN A C 1
ATOM 2255 O O . ASN A 1 280 ? 7.924 4.316 6.902 1.00 94.69 280 ASN A O 1
ATOM 2259 N N . ALA A 1 281 ? 6.918 6.285 6.528 1.00 95.62 281 ALA A N 1
ATOM 2260 C CA . ALA A 1 281 ? 6.234 5.855 5.307 1.00 95.62 281 ALA A CA 1
ATOM 2261 C C . ALA A 1 281 ? 7.217 5.498 4.182 1.00 95.62 281 ALA A C 1
ATOM 2263 O O . ALA A 1 281 ? 7.065 4.460 3.539 1.00 95.62 281 ALA A O 1
ATOM 2264 N N . ARG A 1 282 ? 8.251 6.325 3.978 1.00 95.31 282 ARG A N 1
ATOM 2265 C CA . ARG A 1 282 ? 9.341 6.043 3.035 1.00 95.31 282 ARG A CA 1
ATOM 2266 C C . ARG A 1 282 ? 10.059 4.746 3.394 1.00 95.31 282 ARG A C 1
ATOM 2268 O O . ARG A 1 282 ? 10.153 3.872 2.540 1.00 95.31 282 ARG A O 1
ATOM 2275 N N . ASN A 1 283 ? 10.523 4.612 4.636 1.00 94.50 283 ASN A N 1
ATOM 2276 C CA . ASN A 1 283 ? 11.258 3.428 5.076 1.00 94.50 283 ASN A CA 1
ATOM 2277 C C . ASN A 1 283 ? 10.407 2.167 4.905 1.00 94.50 283 ASN A C 1
ATOM 2279 O O . ASN A 1 283 ? 10.871 1.216 4.296 1.00 94.50 283 ASN A O 1
ATOM 2283 N N . LEU A 1 284 ? 9.126 2.199 5.298 1.00 92.88 284 LEU A N 1
ATOM 2284 C CA . LEU A 1 284 ? 8.225 1.061 5.111 1.00 92.88 284 LEU A CA 1
ATOM 2285 C C . LEU A 1 284 ? 8.127 0.623 3.639 1.00 92.88 284 LEU A C 1
ATOM 2287 O O . LEU A 1 284 ? 8.160 -0.571 3.350 1.00 92.88 284 LEU A O 1
ATOM 2291 N N . ILE A 1 285 ? 7.993 1.570 2.706 1.00 93.19 285 ILE A N 1
ATOM 2292 C CA . ILE A 1 285 ? 7.929 1.268 1.269 1.00 93.19 285 ILE A CA 1
ATOM 2293 C C . ILE A 1 285 ? 9.253 0.671 0.780 1.00 93.19 285 ILE A C 1
ATOM 2295 O O . ILE A 1 285 ? 9.241 -0.343 0.082 1.00 93.19 285 ILE A O 1
ATOM 2299 N N . ILE A 1 286 ? 10.383 1.278 1.142 1.00 92.81 286 ILE A N 1
ATOM 2300 C CA . ILE A 1 286 ? 11.713 0.836 0.707 1.00 92.81 286 ILE A CA 1
ATOM 2301 C C . ILE A 1 286 ? 12.055 -0.546 1.273 1.00 92.81 286 ILE A C 1
ATOM 2303 O O . ILE A 1 286 ? 12.434 -1.439 0.513 1.00 92.81 286 ILE A O 1
ATOM 2307 N N . ASP A 1 287 ? 11.840 -0.755 2.570 1.00 89.88 287 ASP A N 1
ATOM 2308 C CA . ASP A 1 287 ? 12.113 -2.016 3.259 1.00 89.88 287 ASP A CA 1
ATOM 2309 C C . ASP A 1 287 ? 11.254 -3.145 2.679 1.00 89.88 287 ASP A C 1
ATOM 2311 O O . ASP A 1 287 ? 11.772 -4.202 2.312 1.00 89.88 287 ASP A O 1
ATOM 2315 N N . ASN A 1 288 ? 9.951 -2.902 2.489 1.00 88.94 288 ASN A N 1
ATOM 2316 C CA . ASN A 1 288 ? 9.059 -3.877 1.863 1.00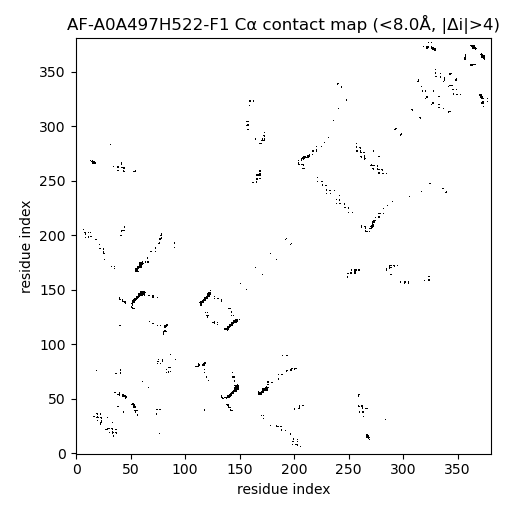 88.94 288 ASN A CA 1
ATOM 2317 C C . ASN A 1 288 ? 9.503 -4.218 0.437 1.00 88.94 288 ASN A C 1
ATOM 2319 O O . ASN A 1 288 ? 9.493 -5.389 0.057 1.00 88.94 288 ASN A O 1
ATOM 2323 N N . PHE A 1 289 ? 9.914 -3.224 -0.358 1.00 88.88 289 PHE A N 1
ATOM 2324 C CA . PHE A 1 289 ? 10.399 -3.469 -1.713 1.00 88.88 289 PHE A CA 1
ATOM 2325 C C . PHE A 1 289 ? 11.663 -4.333 -1.712 1.00 88.88 289 PHE A C 1
ATOM 2327 O O . PHE A 1 289 ? 11.719 -5.325 -2.440 1.00 88.88 289 PHE A O 1
ATOM 2334 N N . HIS A 1 290 ? 12.644 -4.008 -0.865 1.00 86.94 290 HIS A N 1
ATOM 2335 C CA . HIS A 1 290 ? 13.861 -4.801 -0.694 1.00 86.94 290 HIS A CA 1
ATOM 2336 C C . HIS A 1 290 ? 13.555 -6.242 -0.291 1.00 86.94 290 HIS A C 1
ATOM 2338 O O . HIS A 1 290 ? 13.999 -7.181 -0.950 1.00 86.94 290 HIS A O 1
ATOM 2344 N N . MET A 1 291 ? 12.748 -6.432 0.751 1.00 83.75 291 MET A N 1
ATOM 2345 C CA . MET A 1 291 ? 12.396 -7.762 1.242 1.00 83.75 291 MET A CA 1
ATOM 2346 C C . MET A 1 291 ? 11.636 -8.583 0.195 1.00 83.75 291 MET A C 1
ATOM 2348 O O . MET A 1 291 ? 11.888 -9.779 0.053 1.00 83.75 291 MET A O 1
ATOM 2352 N N . LEU A 1 292 ? 10.737 -7.961 -0.579 1.00 82.38 292 LEU A N 1
ATOM 2353 C CA . LEU A 1 292 ? 10.021 -8.640 -1.663 1.00 82.38 292 LEU A CA 1
ATOM 2354 C C . LEU A 1 292 ? 10.970 -9.146 -2.752 1.00 82.38 292 LEU A C 1
ATOM 2356 O O . LEU A 1 292 ? 10.733 -10.221 -3.302 1.00 82.38 292 LEU A O 1
ATOM 2360 N N . GLN A 1 293 ? 12.033 -8.403 -3.070 1.00 79.94 293 GLN A N 1
ATOM 2361 C CA . GLN A 1 293 ? 13.016 -8.833 -4.069 1.00 79.94 293 GLN A CA 1
ATOM 2362 C C . GLN A 1 293 ? 13.782 -10.093 -3.657 1.00 79.94 293 GLN A C 1
ATOM 2364 O O . GLN A 1 293 ? 14.190 -10.868 -4.528 1.00 79.94 293 GLN A O 1
ATOM 2369 N N . GLU A 1 294 ? 13.941 -10.313 -2.354 1.00 81.19 294 GLU A N 1
ATOM 2370 C CA . GLU A 1 294 ? 14.634 -11.477 -1.804 1.00 81.19 294 GLU A CA 1
ATOM 2371 C C . GLU A 1 294 ? 13.743 -12.724 -1.701 1.00 81.19 294 GLU A C 1
ATOM 2373 O O . GLU A 1 294 ? 14.251 -13.836 -1.531 1.00 81.19 294 GLU A O 1
ATOM 2378 N N . ILE A 1 295 ? 12.422 -12.589 -1.879 1.00 78.94 295 ILE A N 1
ATOM 2379 C CA . ILE A 1 295 ? 11.511 -13.740 -1.913 1.00 78.94 295 ILE A CA 1
ATOM 2380 C C . ILE A 1 295 ? 11.887 -14.653 -3.097 1.00 78.94 295 ILE A C 1
ATOM 2382 O O . ILE A 1 295 ? 11.915 -14.183 -4.240 1.00 78.94 295 ILE A O 1
ATOM 2386 N N . PRO A 1 296 ? 12.126 -15.965 -2.882 1.00 78.31 296 PRO A N 1
ATOM 2387 C CA . PRO A 1 296 ? 12.607 -16.874 -3.926 1.00 78.31 296 PRO A CA 1
ATOM 2388 C C . PRO A 1 296 ? 11.771 -16.873 -5.213 1.00 78.31 296 PRO A C 1
ATOM 2390 O O . PRO A 1 296 ? 12.320 -16.942 -6.315 1.00 78.31 296 PRO A O 1
ATOM 2393 N N . GLU A 1 297 ? 10.447 -16.792 -5.102 1.00 74.94 297 GLU A N 1
ATOM 2394 C CA . GLU A 1 297 ? 9.514 -16.738 -6.229 1.00 74.94 297 GLU A CA 1
ATOM 2395 C C . GLU A 1 297 ? 9.692 -15.456 -7.052 1.00 74.94 297 GLU A C 1
ATOM 2397 O O . GLU A 1 297 ? 9.776 -15.517 -8.282 1.00 74.94 297 GLU A O 1
ATOM 2402 N N . ILE A 1 298 ? 9.812 -14.309 -6.380 1.00 76.44 298 ILE A N 1
ATOM 2403 C CA . ILE A 1 298 ? 10.016 -12.998 -7.007 1.00 76.44 298 ILE A CA 1
ATOM 2404 C C . ILE A 1 298 ? 11.411 -12.916 -7.629 1.00 76.44 298 ILE A C 1
ATOM 2406 O O . ILE A 1 298 ? 11.555 -12.510 -8.784 1.00 76.44 298 ILE A O 1
ATOM 2410 N N . ARG A 1 299 ? 12.435 -13.417 -6.933 1.00 79.31 299 ARG A N 1
ATOM 2411 C CA . ARG A 1 299 ? 13.800 -13.516 -7.459 1.00 79.31 299 ARG A CA 1
ATOM 2412 C C . ARG A 1 299 ? 13.862 -14.361 -8.734 1.00 79.31 299 ARG A C 1
ATOM 2414 O O . ARG A 1 299 ? 14.497 -13.958 -9.707 1.00 79.31 299 ARG A O 1
ATOM 2421 N N . LYS A 1 300 ? 13.167 -15.506 -8.779 1.00 77.94 300 LYS A N 1
ATOM 2422 C CA . LYS A 1 300 ? 13.048 -16.341 -9.994 1.00 77.94 300 LYS A CA 1
ATOM 2423 C C . LYS A 1 300 ? 12.351 -15.596 -11.135 1.00 77.94 300 LYS A C 1
ATOM 2425 O O . LYS A 1 300 ? 12.760 -15.732 -12.289 1.00 77.94 300 LYS A O 1
ATOM 2430 N N . ILE A 1 301 ? 11.303 -14.827 -10.832 1.00 74.88 301 ILE A N 1
ATOM 2431 C CA . ILE A 1 301 ? 10.601 -13.986 -11.811 1.00 74.88 301 ILE A CA 1
ATOM 2432 C C . ILE A 1 301 ? 11.547 -12.932 -12.399 1.00 74.88 301 ILE A C 1
ATOM 2434 O O . ILE A 1 301 ? 11.594 -12.786 -13.623 1.00 74.88 301 ILE A O 1
ATOM 2438 N N . ARG A 1 302 ? 12.334 -12.262 -11.551 1.00 76.75 302 ARG A N 1
ATOM 2439 C CA . ARG A 1 302 ? 13.330 -11.260 -11.953 1.00 76.75 302 ARG A CA 1
ATOM 2440 C C . ARG A 1 302 ? 14.392 -11.857 -12.880 1.00 76.75 302 ARG A C 1
ATOM 2442 O O . ARG A 1 302 ? 14.522 -11.402 -14.011 1.00 76.75 302 ARG A O 1
ATOM 2449 N N . ILE A 1 303 ? 15.045 -12.951 -12.471 1.00 75.50 303 ILE A N 1
ATOM 2450 C CA . ILE A 1 303 ? 16.093 -13.621 -13.270 1.00 75.50 303 ILE A CA 1
ATOM 2451 C C . ILE A 1 303 ? 15.581 -13.987 -14.674 1.00 75.50 303 ILE A C 1
ATOM 2453 O O . ILE A 1 303 ? 16.241 -13.721 -15.678 1.00 75.50 303 ILE A O 1
ATOM 2457 N N . ARG A 1 304 ? 14.365 -14.541 -14.774 1.00 70.88 304 ARG A N 1
ATOM 2458 C CA . ARG A 1 304 ? 13.753 -14.873 -16.074 1.00 70.88 304 ARG A CA 1
ATOM 2459 C C . ARG A 1 304 ? 13.454 -13.640 -16.927 1.00 70.88 304 ARG A C 1
ATOM 2461 O O . ARG A 1 304 ? 13.501 -13.724 -18.157 1.00 70.88 304 ARG A O 1
ATOM 2468 N N . ALA A 1 305 ? 13.086 -12.519 -16.307 1.00 68.44 305 ALA A N 1
ATOM 2469 C CA . ALA A 1 305 ? 12.888 -11.261 -17.018 1.00 68.44 305 ALA A CA 1
ATOM 2470 C C . ALA A 1 305 ? 14.219 -10.750 -17.598 1.00 68.44 305 ALA A C 1
ATOM 2472 O O . ALA A 1 305 ? 14.263 -10.374 -18.773 1.00 68.44 305 ALA A O 1
ATOM 2473 N N . ASP A 1 306 ? 15.306 -10.844 -16.832 1.00 66.81 306 ASP A N 1
ATOM 2474 C CA . ASP A 1 306 ? 16.647 -10.421 -17.250 1.00 66.81 306 ASP A CA 1
ATOM 2475 C C . ASP A 1 306 ? 17.200 -11.269 -18.402 1.00 66.81 306 ASP A C 1
ATOM 2477 O O . ASP A 1 306 ? 17.741 -10.737 -19.376 1.00 66.81 306 ASP A O 1
ATOM 2481 N N . GLU A 1 307 ? 17.012 -12.590 -18.354 1.00 65.56 307 GLU A N 1
ATOM 2482 C CA . GLU A 1 307 ? 17.384 -13.490 -19.453 1.00 65.56 307 GLU A CA 1
ATOM 2483 C C . GLU A 1 307 ? 16.671 -13.131 -20.764 1.00 65.56 307 GLU A C 1
ATOM 2485 O O . GLU 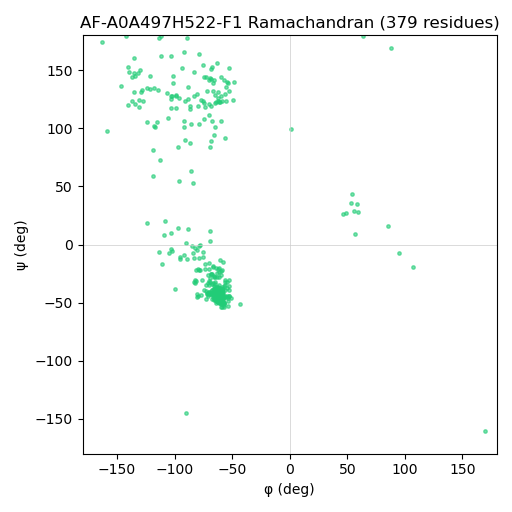A 1 307 ? 17.279 -13.151 -21.836 1.00 65.56 307 GLU A O 1
ATOM 2490 N N . LYS A 1 308 ? 15.384 -12.768 -20.699 1.00 64.38 308 LYS A N 1
ATOM 2491 C CA . LYS A 1 308 ? 14.612 -12.341 -21.877 1.00 64.38 308 LYS A CA 1
ATOM 2492 C C . LYS A 1 308 ? 15.072 -10.982 -22.397 1.00 64.38 308 LYS A C 1
ATOM 2494 O O . LYS A 1 308 ? 15.192 -10.811 -23.610 1.00 64.38 308 LYS A O 1
ATOM 2499 N N . LYS A 1 309 ? 15.371 -10.038 -21.503 1.00 61.69 309 LYS A N 1
ATOM 2500 C CA . LYS A 1 309 ? 15.893 -8.711 -21.852 1.00 61.69 309 LYS A CA 1
ATOM 2501 C C . LYS A 1 309 ? 17.205 -8.805 -22.629 1.00 61.69 309 LYS A C 1
ATOM 2503 O O . LYS A 1 309 ? 17.342 -8.161 -23.667 1.00 61.69 309 LYS A O 1
ATOM 2508 N N . LYS A 1 310 ? 18.124 -9.677 -22.193 1.00 60.81 310 LYS A N 1
ATOM 2509 C CA . LYS A 1 310 ? 19.391 -9.950 -22.898 1.00 60.81 310 LYS A CA 1
ATOM 2510 C C . LYS A 1 310 ? 19.188 -10.473 -24.327 1.00 60.81 310 LYS A C 1
ATOM 2512 O O . LYS A 1 310 ? 20.055 -10.262 -25.166 1.00 60.81 310 LYS A O 1
ATOM 2517 N N . ARG A 1 311 ? 18.052 -11.117 -24.626 1.00 65.19 311 ARG A N 1
ATOM 2518 C CA . ARG A 1 311 ? 17.741 -11.644 -25.968 1.00 65.19 311 ARG A CA 1
ATOM 2519 C C . ARG A 1 311 ? 17.184 -10.589 -26.931 1.00 65.19 311 ARG A C 1
ATOM 2521 O O . ARG A 1 311 ? 17.393 -10.729 -28.130 1.00 65.19 311 ARG A O 1
ATOM 2528 N N . ASN A 1 312 ? 16.465 -9.565 -26.453 1.00 78.19 312 ASN A N 1
ATOM 2529 C CA . ASN A 1 312 ? 15.929 -8.495 -27.309 1.00 78.19 312 ASN A CA 1
ATOM 2530 C C . ASN A 1 312 ? 15.617 -7.208 -26.515 1.00 78.19 312 ASN A C 1
ATOM 2532 O O . ASN A 1 312 ? 14.539 -7.065 -25.931 1.00 78.19 312 ASN A O 1
ATOM 2536 N N . ALA A 1 313 ? 16.547 -6.247 -26.534 1.00 77.06 313 ALA A N 1
ATOM 2537 C CA . ALA A 1 313 ? 16.430 -4.992 -25.788 1.00 77.06 313 ALA A CA 1
ATOM 2538 C C . ALA A 1 313 ? 15.281 -4.088 -26.284 1.00 77.06 313 ALA A C 1
ATOM 2540 O O . ALA A 1 313 ? 14.513 -3.586 -25.463 1.00 77.06 313 ALA A O 1
ATOM 2541 N N . ARG A 1 314 ? 15.102 -3.947 -27.612 1.00 85.44 314 ARG A N 1
ATOM 2542 C CA . ARG A 1 314 ? 13.988 -3.184 -28.221 1.00 85.44 314 ARG A CA 1
ATOM 2543 C C . ARG A 1 314 ? 12.631 -3.741 -27.793 1.00 85.44 314 ARG A C 1
ATOM 2545 O O . ARG A 1 314 ? 11.744 -3.000 -27.394 1.00 85.44 314 ARG A O 1
ATOM 2552 N N . TYR A 1 315 ? 12.475 -5.061 -27.817 1.00 82.38 315 TYR A N 1
ATOM 2553 C CA . TYR A 1 315 ? 11.255 -5.709 -27.343 1.00 82.38 315 TYR A CA 1
ATOM 2554 C C . TYR A 1 315 ? 11.029 -5.471 -25.848 1.00 82.38 315 TYR A C 1
ATOM 2556 O O . TYR A 1 315 ? 9.918 -5.154 -25.433 1.00 82.38 315 TYR A O 1
ATOM 2564 N N . SER A 1 316 ? 12.083 -5.606 -25.038 1.00 75.62 316 SER A N 1
ATOM 2565 C CA . SER A 1 316 ? 11.989 -5.464 -23.587 1.00 75.62 316 SER A CA 1
ATOM 2566 C C . SER A 1 316 ? 11.586 -4.055 -23.157 1.00 75.62 316 SER A C 1
ATOM 2568 O O . SER A 1 316 ? 10.765 -3.935 -22.253 1.00 75.62 316 SER A O 1
ATOM 2570 N N . ILE A 1 317 ? 12.124 -3.004 -23.785 1.00 80.69 317 ILE A N 1
ATOM 2571 C CA . ILE A 1 317 ? 11.801 -1.624 -23.397 1.00 80.69 317 ILE A CA 1
ATOM 2572 C C . ILE A 1 317 ? 10.353 -1.261 -23.746 1.00 80.69 317 ILE A C 1
ATOM 2574 O O . ILE A 1 317 ? 9.641 -0.722 -22.903 1.00 80.69 317 ILE A O 1
ATOM 2578 N N . ILE A 1 318 ? 9.880 -1.651 -24.937 1.00 86.44 318 ILE A N 1
ATOM 2579 C CA . ILE A 1 318 ? 8.491 -1.428 -25.373 1.00 86.44 318 ILE A CA 1
ATOM 2580 C C . ILE A 1 318 ? 7.515 -2.154 -24.480 1.00 86.44 318 ILE A C 1
ATOM 2582 O O . ILE A 1 318 ? 6.510 -1.603 -24.046 1.00 86.44 318 ILE A O 1
ATOM 2586 N N . ARG A 1 319 ? 7.848 -3.394 -24.164 1.00 78.69 319 ARG A N 1
ATOM 2587 C CA . ARG A 1 319 ? 7.064 -4.206 -23.262 1.00 78.69 319 ARG A CA 1
ATOM 2588 C C . ARG A 1 319 ? 6.939 -3.592 -21.875 1.00 78.69 319 ARG A C 1
ATOM 2590 O O . ARG A 1 319 ? 5.831 -3.505 -21.358 1.00 78.69 319 ARG A O 1
ATOM 2597 N N . THR A 1 320 ? 8.058 -3.198 -21.271 1.00 75.31 320 THR A N 1
ATOM 2598 C CA . THR A 1 320 ? 8.062 -2.563 -19.950 1.00 75.31 320 THR A CA 1
ATOM 2599 C C . THR A 1 320 ? 7.234 -1.286 -19.976 1.00 75.31 320 THR A C 1
ATOM 2601 O O . THR A 1 320 ? 6.354 -1.130 -19.135 1.00 75.31 320 THR A O 1
ATOM 2604 N N . HIS A 1 321 ? 7.442 -0.429 -20.980 1.00 82.06 321 HIS A N 1
ATOM 2605 C CA . HIS A 1 321 ? 6.677 0.804 -21.117 1.00 82.06 321 HIS A CA 1
ATOM 2606 C C . HIS A 1 321 ? 5.174 0.522 -21.250 1.00 82.06 321 HIS A C 1
ATOM 2608 O O . HIS A 1 321 ? 4.406 1.058 -20.469 1.00 82.06 321 HIS A O 1
ATOM 2614 N N . LEU A 1 322 ? 4.733 -0.356 -22.157 1.00 81.69 322 LEU A N 1
ATOM 2615 C CA . LEU A 1 322 ? 3.301 -0.631 -22.364 1.00 81.69 322 LEU A CA 1
ATOM 2616 C C . LEU A 1 322 ? 2.623 -1.332 -21.180 1.00 81.69 322 LEU A C 1
ATOM 2618 O O . LEU A 1 322 ? 1.410 -1.224 -21.014 1.00 81.69 322 LEU A O 1
ATOM 2622 N N . ILE A 1 323 ? 3.379 -2.065 -20.358 1.00 73.12 323 ILE A N 1
ATOM 2623 C CA . ILE A 1 323 ? 2.850 -2.651 -19.122 1.00 73.12 323 ILE A CA 1
ATOM 2624 C C . ILE A 1 323 ? 2.586 -1.555 -18.086 1.00 73.12 323 ILE A C 1
ATOM 2626 O O . ILE A 1 323 ? 1.550 -1.596 -17.410 1.00 73.12 323 ILE A O 1
ATOM 2630 N N . ILE A 1 324 ? 3.510 -0.603 -17.958 1.00 70.88 324 ILE A N 1
ATOM 2631 C CA . ILE A 1 324 ? 3.449 0.456 -16.951 1.00 70.88 324 ILE A CA 1
ATOM 2632 C C . ILE A 1 324 ? 2.505 1.588 -17.386 1.00 70.88 324 ILE A C 1
ATOM 2634 O O . ILE A 1 324 ? 1.631 1.980 -16.614 1.00 70.88 324 ILE A O 1
ATOM 2638 N N . HIS A 1 325 ? 2.612 2.020 -18.641 1.00 79.75 325 HIS A N 1
ATOM 2639 C CA . HIS A 1 325 ? 1.808 3.043 -19.306 1.00 79.75 325 HIS A CA 1
ATOM 2640 C C . HIS A 1 325 ? 0.941 2.405 -20.411 1.00 79.75 325 HIS A C 1
ATOM 2642 O O . HIS A 1 325 ? 1.240 2.518 -21.604 1.00 79.75 325 HIS A O 1
ATOM 2648 N N . PRO A 1 326 ? -0.124 1.663 -20.053 1.00 82.12 326 PRO A N 1
ATOM 2649 C CA . PRO A 1 326 ? -1.030 1.112 -21.051 1.00 82.12 326 PRO A CA 1
ATOM 2650 C C . PRO A 1 326 ? -1.787 2.236 -21.762 1.00 82.12 326 PRO A C 1
ATOM 2652 O O . PRO A 1 326 ? -2.273 3.169 -21.124 1.00 82.12 326 PRO A O 1
ATOM 2655 N N . GLY A 1 327 ? -1.946 2.114 -23.078 1.00 85.56 327 GLY A N 1
ATOM 2656 C CA . GLY A 1 327 ? -2.642 3.109 -23.886 1.00 85.56 327 GLY A CA 1
ATOM 2657 C C . GLY A 1 327 ? -1.765 4.275 -24.344 1.00 85.56 327 GLY A C 1
ATOM 2658 O O . GLY A 1 327 ? -2.306 5.281 -24.795 1.00 85.56 327 GLY A O 1
ATOM 2659 N N . SER A 1 328 ? -0.438 4.163 -24.271 1.00 88.69 328 SER A N 1
ATOM 2660 C CA . SER A 1 328 ? 0.459 5.158 -24.863 1.00 88.69 328 SER A CA 1
ATOM 2661 C C . SER A 1 328 ? 0.414 5.125 -26.394 1.00 88.69 328 SER A C 1
ATOM 2663 O O . SER A 1 328 ? 0.335 4.065 -27.024 1.00 88.69 328 SER A O 1
ATOM 2665 N N . THR A 1 329 ? 0.519 6.296 -27.013 1.00 92.38 329 THR A N 1
ATOM 2666 C CA . THR A 1 329 ? 0.788 6.451 -28.449 1.00 92.38 329 THR A CA 1
ATOM 2667 C C . THR A 1 329 ? 2.274 6.239 -28.755 1.00 92.38 329 THR A C 1
ATOM 2669 O O . THR A 1 329 ? 3.130 6.312 -27.872 1.00 92.38 329 THR A O 1
ATOM 2672 N N . SER A 1 330 ? 2.622 6.017 -30.027 1.00 91.31 330 SER A N 1
ATOM 2673 C CA . SER A 1 330 ? 4.026 5.949 -30.472 1.00 91.31 330 SER A CA 1
ATOM 2674 C C . SER A 1 330 ? 4.817 7.216 -30.141 1.00 91.31 330 SER A C 1
ATOM 2676 O O . SER A 1 330 ? 5.995 7.138 -29.800 1.00 91.31 330 SER A O 1
ATOM 2678 N N . LYS A 1 331 ? 4.173 8.384 -30.210 1.00 91.38 331 LYS A N 1
ATOM 2679 C CA . LYS A 1 331 ? 4.783 9.680 -29.900 1.00 91.38 331 LYS A CA 1
ATOM 2680 C C . LYS A 1 331 ? 5.126 9.813 -28.417 1.00 91.38 331 LYS A C 1
ATOM 2682 O O . LYS A 1 331 ? 6.234 10.231 -28.086 1.00 91.38 331 LYS A O 1
ATOM 2687 N N . GLU A 1 332 ? 4.191 9.460 -27.539 1.00 90.50 332 GLU A N 1
ATOM 2688 C CA . GLU A 1 332 ? 4.399 9.468 -26.083 1.00 90.50 332 GLU A CA 1
ATOM 2689 C C . GLU A 1 332 ? 5.478 8.460 -25.690 1.00 90.50 332 GLU A C 1
ATOM 2691 O O . GLU A 1 332 ? 6.448 8.832 -25.032 1.00 90.50 332 GLU A O 1
ATOM 2696 N N . MET A 1 333 ? 5.388 7.232 -26.218 1.00 90.06 333 MET A N 1
ATOM 2697 C CA . MET A 1 333 ? 6.419 6.206 -26.051 1.00 90.06 333 MET A CA 1
ATOM 2698 C C . MET A 1 333 ? 7.797 6.712 -26.467 1.00 90.06 333 MET A C 1
ATOM 2700 O O . MET A 1 333 ? 8.744 6.625 -25.689 1.00 90.06 333 MET A O 1
ATOM 2704 N N . TYR A 1 334 ? 7.923 7.261 -27.680 1.00 91.00 334 TYR A N 1
ATOM 2705 C CA . TYR A 1 334 ? 9.207 7.742 -28.181 1.00 91.00 334 TYR A CA 1
ATOM 2706 C C . TYR A 1 334 ? 9.778 8.850 -27.298 1.00 91.00 334 TYR A C 1
ATOM 2708 O O . TYR A 1 334 ? 10.973 8.848 -27.021 1.00 91.00 334 TYR A O 1
ATOM 2716 N N . LYS A 1 335 ? 8.939 9.776 -26.818 1.00 88.88 335 LYS A N 1
ATOM 2717 C CA . LYS A 1 335 ? 9.377 10.864 -25.935 1.00 88.88 335 LYS A CA 1
ATOM 2718 C C . LYS A 1 335 ? 10.029 10.337 -24.653 1.00 88.88 335 LYS A C 1
ATOM 2720 O O . LYS A 1 335 ? 10.994 10.948 -24.203 1.00 88.88 335 LYS A O 1
ATOM 2725 N N . GLU A 1 336 ? 9.532 9.228 -24.113 1.00 83.75 336 GLU A N 1
ATOM 2726 C CA . GLU A 1 336 ? 10.059 8.603 -22.895 1.00 83.75 336 GLU A CA 1
ATOM 2727 C C . GLU A 1 336 ? 11.264 7.686 -23.142 1.00 83.75 336 GLU A C 1
ATOM 2729 O O . GLU A 1 336 ? 12.142 7.597 -22.289 1.00 83.75 336 GLU A O 1
ATOM 2734 N N . ILE A 1 337 ? 11.341 7.008 -24.295 1.00 85.81 337 ILE A N 1
ATOM 2735 C CA . ILE A 1 337 ? 12.385 5.996 -24.549 1.00 85.81 337 ILE A CA 1
ATOM 2736 C C . ILE A 1 337 ? 13.499 6.452 -25.500 1.00 85.81 337 ILE A C 1
ATOM 2738 O O . ILE A 1 337 ? 14.468 5.712 -25.675 1.00 85.81 337 ILE A O 1
ATOM 2742 N N . LYS A 1 338 ? 13.393 7.627 -26.136 1.00 84.38 338 LYS A N 1
ATOM 2743 C CA . LYS A 1 338 ? 14.369 8.127 -27.131 1.00 84.38 338 LYS A CA 1
ATOM 2744 C C . LYS A 1 338 ? 15.816 8.114 -26.624 1.00 84.38 338 LYS A C 1
ATOM 2746 O O . LYS A 1 338 ? 16.718 7.762 -27.374 1.00 84.38 338 LYS A O 1
ATOM 2751 N N . ASP A 1 339 ? 16.025 8.394 -25.339 1.00 78.25 339 ASP A N 1
ATOM 2752 C CA . ASP A 1 339 ? 17.356 8.505 -24.731 1.00 78.25 339 ASP A CA 1
ATOM 2753 C C . ASP A 1 339 ? 17.985 7.130 -24.425 1.00 78.25 339 ASP A C 1
ATOM 2755 O O . ASP A 1 339 ? 19.107 7.048 -23.931 1.00 78.25 339 ASP A O 1
ATOM 2759 N N . THR A 1 340 ? 17.275 6.031 -24.711 1.00 78.38 340 THR A N 1
ATOM 2760 C CA . THR A 1 340 ? 17.837 4.670 -24.661 1.00 78.38 340 THR A CA 1
ATOM 2761 C C . THR A 1 340 ? 18.672 4.325 -25.894 1.00 78.38 340 THR A C 1
ATOM 2763 O O . THR A 1 340 ? 19.324 3.283 -25.895 1.00 78.38 340 THR A O 1
ATOM 2766 N N . GLU A 1 341 ? 18.605 5.146 -26.952 1.00 83.94 341 GLU A N 1
ATOM 2767 C CA . GLU A 1 341 ? 19.240 4.928 -28.266 1.00 83.94 341 GLU A CA 1
ATOM 2768 C C . GLU A 1 341 ? 18.839 3.607 -28.952 1.00 83.94 341 GLU A C 1
ATOM 2770 O O . GLU A 1 341 ? 19.373 3.232 -29.997 1.00 83.94 341 GLU A O 1
ATOM 2775 N N . LEU A 1 342 ? 17.848 2.894 -28.404 1.00 85.31 342 LEU A N 1
ATOM 2776 C CA . LEU A 1 342 ? 17.356 1.644 -28.969 1.00 85.31 342 LEU A CA 1
ATOM 2777 C C . LEU A 1 342 ? 16.583 1.877 -30.267 1.00 85.31 342 LEU A C 1
ATOM 2779 O O . LEU A 1 342 ? 16.562 0.980 -31.107 1.00 85.31 342 LEU A O 1
ATOM 2783 N N . PHE A 1 343 ? 15.992 3.059 -30.455 1.00 90.75 343 PHE A N 1
ATOM 2784 C CA . PHE A 1 343 ? 15.239 3.453 -31.647 1.00 90.75 343 PHE A CA 1
ATOM 2785 C C . PHE A 1 343 ? 15.818 4.737 -32.236 1.00 90.75 343 PHE A C 1
ATOM 2787 O O . PHE A 1 343 ? 16.072 5.693 -31.509 1.00 90.75 343 PHE A O 1
ATOM 2794 N N . LYS A 1 344 ? 16.001 4.770 -33.559 1.00 89.19 344 LYS A N 1
ATOM 2795 C CA . LYS A 1 344 ? 16.627 5.900 -34.266 1.00 89.19 344 LYS A CA 1
ATOM 2796 C C . LYS A 1 344 ? 15.750 7.152 -34.282 1.00 89.19 344 LYS A C 1
ATOM 2798 O O . LYS A 1 344 ? 16.256 8.267 -34.308 1.00 89.19 344 LYS A O 1
ATOM 2803 N N . ASN A 1 345 ? 14.438 6.959 -34.368 1.00 91.38 345 ASN A N 1
ATOM 2804 C CA . ASN A 1 345 ? 13.426 8.008 -34.405 1.00 91.38 345 ASN A CA 1
ATOM 2805 C C . ASN A 1 345 ? 12.042 7.412 -34.088 1.00 91.38 345 ASN A C 1
ATOM 2807 O O . ASN A 1 345 ? 11.890 6.193 -33.978 1.00 91.38 345 ASN A O 1
ATOM 2811 N N . GLN A 1 346 ? 11.023 8.271 -33.974 1.00 92.88 346 GLN A N 1
ATOM 2812 C CA . GLN A 1 346 ? 9.637 7.839 -33.754 1.00 92.88 346 GLN A CA 1
ATOM 2813 C C . GLN A 1 346 ? 9.152 6.862 -34.839 1.00 92.88 346 GLN A C 1
ATOM 2815 O O . GLN A 1 346 ? 8.382 5.956 -34.540 1.00 92.88 346 GLN A O 1
ATOM 2820 N N . ARG A 1 347 ? 9.625 6.999 -36.082 1.00 92.00 347 ARG A N 1
ATOM 2821 C CA . ARG A 1 347 ? 9.223 6.129 -37.191 1.00 92.00 347 ARG A CA 1
ATOM 2822 C C . ARG A 1 347 ? 9.799 4.713 -37.068 1.00 92.00 347 ARG A C 1
ATOM 2824 O O . ARG A 1 347 ? 9.057 3.763 -37.258 1.00 92.00 347 ARG A O 1
ATOM 2831 N N . ASP A 1 348 ? 11.066 4.560 -36.678 1.00 93.50 348 ASP A N 1
ATOM 2832 C CA . ASP A 1 348 ? 11.687 3.255 -36.361 1.00 93.50 348 ASP A CA 1
ATOM 2833 C C . ASP A 1 348 ? 10.928 2.556 -35.220 1.00 93.50 348 ASP A C 1
ATOM 2835 O O . ASP A 1 348 ? 10.659 1.356 -35.269 1.00 93.50 348 ASP A O 1
ATOM 2839 N N . LEU A 1 349 ? 10.498 3.325 -34.213 1.00 94.31 349 LEU A N 1
ATOM 2840 C CA . LEU A 1 349 ? 9.615 2.819 -33.165 1.00 94.31 349 LEU A CA 1
ATOM 2841 C C . LEU A 1 349 ? 8.248 2.375 -33.717 1.00 94.31 349 LEU A C 1
ATOM 2843 O O . LEU A 1 349 ? 7.779 1.289 -33.384 1.00 94.31 349 LEU A O 1
ATOM 2847 N N . GLU A 1 350 ? 7.598 3.195 -34.542 1.00 93.38 350 GLU A N 1
ATOM 2848 C CA . GLU A 1 350 ? 6.303 2.867 -35.151 1.00 93.38 350 GLU A CA 1
ATOM 2849 C C . GLU A 1 350 ? 6.379 1.633 -36.045 1.00 93.38 350 GLU A C 1
ATOM 2851 O O . GLU A 1 350 ? 5.499 0.782 -35.978 1.00 93.38 350 GLU A O 1
ATOM 2856 N N . GLU A 1 351 ? 7.438 1.494 -36.839 1.00 93.00 351 GLU A N 1
ATOM 2857 C CA . GLU A 1 351 ? 7.692 0.314 -37.666 1.00 93.00 351 GLU A CA 1
ATOM 2858 C C . GLU A 1 351 ? 7.861 -0.936 -36.796 1.00 93.00 351 GLU A C 1
ATOM 2860 O O . GLU A 1 351 ? 7.260 -1.974 -37.081 1.00 93.00 351 GLU A O 1
ATOM 2865 N N . PHE A 1 352 ? 8.592 -0.830 -35.683 1.00 93.38 352 PHE A N 1
ATOM 2866 C CA . PHE A 1 352 ? 8.737 -1.924 -34.726 1.00 93.38 352 PHE A CA 1
ATOM 2867 C C . PHE A 1 352 ? 7.413 -2.289 -34.033 1.00 93.38 352 PHE A C 1
ATOM 2869 O O . PHE A 1 352 ? 7.092 -3.472 -33.906 1.00 93.38 352 PHE A O 1
ATOM 2876 N N . LEU A 1 353 ? 6.617 -1.299 -33.615 1.00 92.62 353 LEU A N 1
ATOM 2877 C CA . LEU A 1 353 ? 5.289 -1.507 -33.027 1.00 92.62 353 LEU A CA 1
ATOM 2878 C C . LEU A 1 353 ? 4.324 -2.133 -34.038 1.00 92.62 353 LEU A C 1
ATOM 2880 O O . LEU A 1 353 ? 3.651 -3.106 -33.714 1.00 92.62 353 LEU A O 1
ATOM 2884 N N . ASN A 1 354 ? 4.294 -1.646 -35.277 1.00 90.69 354 ASN A N 1
ATOM 2885 C CA . ASN A 1 354 ? 3.478 -2.223 -36.342 1.00 90.69 354 ASN A CA 1
ATOM 2886 C C . ASN A 1 354 ? 3.892 -3.670 -36.631 1.00 90.69 354 ASN A C 1
ATOM 2888 O O . ASN A 1 354 ? 3.039 -4.545 -36.759 1.00 90.69 354 ASN A O 1
ATOM 2892 N N . TRP A 1 355 ? 5.194 -3.953 -36.659 1.00 90.38 355 TRP A N 1
ATOM 2893 C CA . TRP A 1 355 ? 5.698 -5.313 -36.810 1.00 90.38 355 TRP A CA 1
ATOM 2894 C C . TRP A 1 355 ? 5.285 -6.231 -35.652 1.00 90.38 355 TRP A C 1
ATOM 2896 O O . TRP A 1 355 ? 4.953 -7.392 -35.884 1.00 90.38 355 TRP A O 1
ATOM 2906 N N . LEU A 1 356 ? 5.266 -5.735 -34.409 1.00 89.56 356 LEU A N 1
ATOM 2907 C CA . LEU A 1 356 ? 4.735 -6.492 -33.272 1.00 89.56 356 LEU A CA 1
ATOM 2908 C C . LEU A 1 356 ? 3.230 -6.732 -33.411 1.00 89.56 356 LEU A C 1
ATOM 2910 O O . LEU A 1 356 ? 2.781 -7.857 -33.192 1.00 89.56 356 LEU A O 1
ATOM 2914 N N . TYR A 1 357 ? 2.471 -5.705 -33.789 1.00 87.62 357 TYR A N 1
ATOM 2915 C CA . TYR A 1 357 ? 1.018 -5.739 -33.958 1.00 87.62 357 TYR A CA 1
ATOM 2916 C C . TYR A 1 357 ? 0.563 -6.725 -35.047 1.00 87.62 357 TYR A C 1
ATOM 2918 O O . TYR A 1 357 ? -0.385 -7.472 -34.840 1.00 87.62 357 TYR A O 1
ATOM 2926 N N . LEU A 1 358 ? 1.269 -6.794 -36.180 1.00 88.31 358 LEU A N 1
ATOM 2927 C CA . LEU A 1 358 ? 0.895 -7.631 -37.331 1.00 88.31 358 LEU A CA 1
ATOM 2928 C C . LEU A 1 358 ? 1.225 -9.129 -37.174 1.00 88.31 358 LEU A C 1
ATOM 2930 O O . LEU A 1 358 ? 0.971 -9.920 -38.082 1.00 88.31 358 LEU A O 1
ATOM 2934 N N . ARG A 1 359 ? 1.817 -9.552 -36.051 1.00 83.94 359 ARG A N 1
ATOM 2935 C CA . ARG A 1 359 ? 2.152 -10.965 -35.812 1.00 83.94 359 ARG A CA 1
ATOM 2936 C C . ARG A 1 359 ? 0.893 -11.804 -35.526 1.00 83.94 359 ARG A C 1
ATOM 2938 O O . ARG A 1 359 ? 0.039 -11.342 -34.776 1.00 83.94 359 ARG A O 1
ATOM 2945 N N . PRO A 1 360 ? 0.821 -13.074 -35.987 1.00 63.94 360 PRO A N 1
ATOM 2946 C CA . PRO A 1 360 ? -0.324 -13.968 -35.738 1.00 63.94 360 PRO A CA 1
ATOM 2947 C C . PRO A 1 360 ? -0.651 -14.174 -34.251 1.00 63.94 360 PRO A C 1
ATOM 2949 O O . PRO A 1 360 ? -1.806 -14.338 -33.887 1.00 63.94 360 PRO A O 1
ATOM 2952 N N . ASN A 1 361 ? 0.374 -14.108 -33.396 1.00 73.56 361 ASN A N 1
ATOM 2953 C CA . ASN A 1 361 ? 0.269 -14.094 -31.937 1.00 73.56 361 ASN A CA 1
ATOM 2954 C C . ASN A 1 361 ? 0.862 -12.784 -31.416 1.00 73.56 361 ASN A C 1
ATOM 2956 O O . ASN A 1 361 ? 1.893 -12.783 -30.731 1.00 73.56 361 ASN A O 1
ATOM 2960 N N . SER A 1 362 ? 0.297 -11.661 -31.861 1.00 77.12 362 SER A N 1
ATOM 2961 C CA . SER A 1 362 ? 0.795 -10.351 -31.469 1.00 77.12 362 SER A CA 1
ATOM 2962 C C . SER A 1 362 ? 0.815 -10.225 -29.945 1.00 77.12 362 SER A C 1
ATOM 2964 O O . SER A 1 362 ? -0.146 -10.613 -29.292 1.00 77.12 3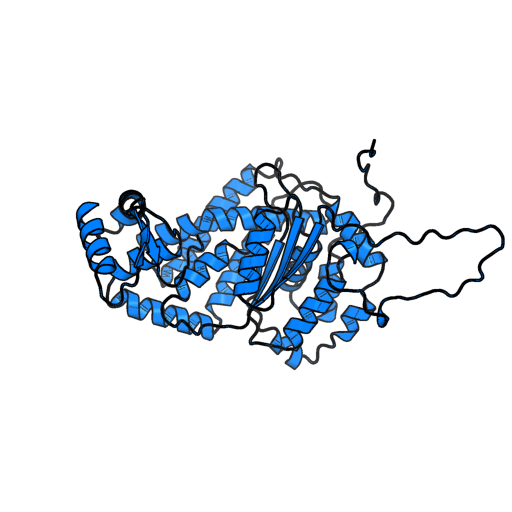62 SER A O 1
ATOM 2966 N N . PRO A 1 363 ? 1.890 -9.694 -29.347 1.00 77.19 363 PRO A N 1
ATOM 2967 C CA . PRO A 1 363 ? 1.916 -9.407 -27.921 1.00 77.19 363 PRO A CA 1
ATOM 2968 C C . PRO A 1 363 ? 1.246 -8.069 -27.573 1.00 77.19 363 PRO A C 1
ATOM 2970 O O . PRO A 1 363 ? 1.182 -7.724 -26.394 1.00 77.19 363 PRO A O 1
ATOM 2973 N N . ILE A 1 364 ? 0.779 -7.302 -28.567 1.00 86.00 364 ILE A N 1
ATOM 2974 C CA . ILE A 1 364 ? 0.189 -5.977 -28.367 1.00 86.00 364 ILE A CA 1
ATOM 2975 C C . ILE A 1 364 ? -1.136 -5.822 -29.120 1.00 86.00 364 ILE A C 1
ATOM 2977 O O . ILE A 1 364 ? -1.317 -6.365 -30.204 1.00 86.00 364 ILE A O 1
ATOM 2981 N N . SER A 1 365 ? -2.055 -5.038 -28.566 1.00 86.69 365 SER A N 1
ATOM 2982 C CA . SER A 1 365 ? -3.246 -4.557 -29.265 1.00 86.69 365 SER A CA 1
ATOM 2983 C C . SER A 1 365 ? -3.159 -3.050 -29.493 1.00 86.69 365 SER A C 1
ATOM 2985 O O . SER A 1 365 ? -2.347 -2.351 -28.881 1.00 86.69 365 SER A O 1
ATOM 2987 N N . LYS A 1 366 ? -3.983 -2.555 -30.414 1.00 89.50 366 LYS A N 1
ATOM 2988 C CA . LYS A 1 366 ? -4.029 -1.153 -30.822 1.00 89.50 366 LYS A CA 1
ATOM 2989 C C . LYS A 1 366 ? -5.485 -0.707 -30.902 1.00 89.50 366 LYS A C 1
ATOM 2991 O O . LYS A 1 366 ? -6.294 -1.425 -31.487 1.00 89.50 366 LYS A O 1
ATOM 2996 N N . ASP A 1 367 ? -5.817 0.431 -30.298 1.00 87.19 367 ASP A N 1
ATOM 2997 C CA . ASP A 1 367 ? -7.169 0.994 -30.366 1.00 87.19 367 ASP A CA 1
ATOM 2998 C C . ASP A 1 367 ? -7.366 1.925 -31.577 1.00 87.19 367 ASP A C 1
ATOM 3000 O O . ASP A 1 367 ? -6.440 2.206 -32.346 1.00 87.19 367 ASP A O 1
ATOM 3004 N N . VAL A 1 368 ? -8.593 2.435 -31.724 1.00 85.88 368 VAL A N 1
ATOM 3005 C CA . VAL A 1 368 ? -8.987 3.372 -32.791 1.00 85.88 368 VAL A CA 1
ATOM 3006 C C . VAL A 1 368 ? -8.219 4.699 -32.765 1.00 85.88 368 VAL A C 1
ATOM 3008 O O . VAL A 1 368 ? -8.124 5.369 -33.788 1.00 85.88 368 VAL A O 1
ATOM 3011 N N . ASN A 1 369 ? -7.625 5.060 -31.626 1.00 88.62 369 ASN A N 1
ATOM 3012 C CA . ASN A 1 369 ? -6.852 6.285 -31.428 1.00 88.62 369 ASN A CA 1
ATOM 3013 C C . ASN A 1 369 ? -5.337 6.054 -31.585 1.00 88.62 369 ASN A C 1
ATOM 3015 O O . ASN A 1 369 ? -4.540 6.911 -31.207 1.00 88.62 369 ASN A O 1
ATOM 3019 N N . ASN A 1 370 ? -4.919 4.912 -32.145 1.00 89.00 370 ASN A N 1
ATOM 3020 C CA . ASN A 1 370 ? -3.517 4.496 -32.255 1.00 89.00 370 ASN A CA 1
ATOM 3021 C C . ASN A 1 370 ? -2.787 4.365 -30.906 1.00 89.00 370 ASN A C 1
ATOM 3023 O O . ASN A 1 370 ? -1.561 4.504 -30.847 1.00 89.00 370 ASN A O 1
ATOM 3027 N N . ARG A 1 371 ? -3.519 4.073 -29.831 1.00 90.56 371 ARG A N 1
ATOM 3028 C CA . ARG A 1 371 ? -2.953 3.764 -28.519 1.00 90.56 371 ARG A CA 1
ATOM 3029 C C . ARG A 1 371 ? -2.670 2.275 -28.421 1.00 90.56 371 ARG A C 1
ATOM 3031 O O . ARG A 1 371 ? -3.491 1.454 -28.831 1.00 90.56 371 ARG A O 1
ATOM 3038 N N . TYR A 1 372 ? -1.499 1.935 -27.899 1.00 89.38 372 TYR A N 1
ATOM 3039 C CA . TYR A 1 372 ? -1.020 0.560 -27.824 1.00 89.38 372 TYR A CA 1
ATOM 3040 C C . TYR A 1 372 ? -1.204 -0.013 -26.418 1.00 89.38 372 TYR A C 1
ATOM 3042 O O . TYR A 1 372 ? -1.043 0.683 -25.415 1.00 89.38 372 TYR A O 1
ATOM 3050 N N . TYR A 1 373 ? -1.503 -1.306 -26.344 1.00 83.94 373 TYR A N 1
ATOM 3051 C CA . TYR A 1 373 ? -1.697 -2.045 -25.097 1.00 83.94 373 TYR A CA 1
ATOM 3052 C C . TYR A 1 373 ? -0.961 -3.378 -25.171 1.00 83.94 373 TYR A C 1
ATOM 3054 O O . TYR A 1 373 ? -0.861 -3.975 -26.239 1.00 83.94 373 TYR A O 1
ATOM 3062 N N . TRP A 1 374 ? -0.460 -3.872 -24.042 1.00 83.12 374 TRP A N 1
ATOM 3063 C CA . TRP A 1 374 ? 0.110 -5.217 -23.966 1.00 83.12 374 TRP A CA 1
ATOM 3064 C C . TRP A 1 374 ? -1.003 -6.258 -23.766 1.00 83.12 374 TRP A C 1
ATOM 3066 O O . TRP A 1 374 ? -1.800 -6.126 -22.835 1.00 83.12 374 TRP A O 1
ATOM 3076 N N . ILE A 1 375 ? -1.065 -7.302 -24.601 1.00 70.31 375 ILE A N 1
ATOM 3077 C CA . ILE A 1 375 ? -2.088 -8.356 -24.474 1.00 70.31 375 ILE A CA 1
ATOM 3078 C C . ILE A 1 375 ? -1.917 -9.076 -23.125 1.00 70.31 375 ILE A C 1
ATOM 3080 O O . ILE A 1 375 ? -0.804 -9.433 -22.739 1.00 70.31 375 ILE A O 1
ATOM 3084 N N . GLY A 1 376 ? -3.023 -9.240 -22.390 1.00 56.31 376 GLY A N 1
ATOM 3085 C CA . GLY A 1 376 ? -3.054 -9.677 -20.983 1.00 56.31 376 GLY A CA 1
ATOM 3086 C C . GLY A 1 376 ? -3.405 -8.548 -20.003 1.00 56.31 376 GLY A C 1
ATOM 3087 O O . GLY A 1 376 ? -3.901 -8.805 -18.909 1.00 56.31 376 GLY A O 1
ATOM 3088 N N . GLN A 1 377 ? -3.256 -7.286 -20.418 1.00 49.81 377 GLN A N 1
ATOM 3089 C CA . GLN A 1 377 ? -3.916 -6.145 -19.785 1.00 49.81 377 GLN A CA 1
ATOM 3090 C C . GLN A 1 377 ? -5.181 -5.837 -20.584 1.00 49.81 377 GLN A C 1
ATOM 3092 O O . GLN A 1 377 ? -5.145 -5.036 -21.509 1.00 49.81 377 GLN A O 1
ATOM 3097 N N . THR A 1 378 ? -6.291 -6.523 -20.315 1.00 34.28 378 THR A N 1
ATOM 3098 C CA . THR A 1 378 ? -7.548 -6.217 -21.014 1.00 34.28 378 THR A CA 1
ATOM 3099 C C . THR A 1 378 ? -7.971 -4.774 -20.728 1.00 34.28 378 THR A C 1
ATOM 3101 O O . THR A 1 378 ? -8.208 -4.453 -19.558 1.00 34.28 378 THR A O 1
ATOM 3104 N N . PRO A 1 379 ? -8.146 -3.919 -21.751 1.00 33.56 379 PRO A N 1
ATOM 3105 C CA . PRO A 1 379 ? -9.136 -2.867 -21.657 1.00 33.56 379 PRO A CA 1
ATOM 3106 C C . PRO A 1 379 ? -10.494 -3.575 -21.724 1.00 33.56 379 PRO A C 1
ATOM 3108 O O . PRO A 1 379 ? -10.821 -4.192 -22.736 1.00 33.56 379 PRO A O 1
ATOM 3111 N N . PHE A 1 380 ? -11.255 -3.578 -20.630 1.00 27.70 380 PHE A N 1
ATOM 3112 C CA . PHE A 1 380 ? -12.697 -3.758 -20.798 1.00 27.70 380 PHE A CA 1
ATOM 3113 C C . PHE A 1 380 ? -13.267 -2.440 -21.353 1.00 27.70 380 PHE A C 1
ATOM 3115 O O . PHE A 1 380 ? -12.708 -1.385 -21.038 1.00 27.70 380 PHE A O 1
ATOM 3122 N N . PRO A 1 381 ? -14.274 -2.536 -2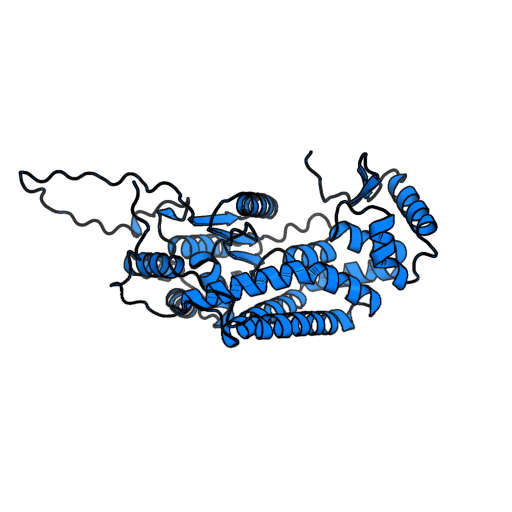2.240 1.00 35.88 381 PRO A N 1
ATOM 3123 C CA . PRO A 1 381 ? -14.717 -1.471 -23.135 1.00 35.88 381 PRO A CA 1
ATOM 3124 C C . PRO A 1 381 ? -15.213 -0.216 -22.418 1.00 35.88 381 PRO A C 1
ATOM 3126 O O . PRO A 1 381 ? -15.704 -0.330 -21.269 1.00 35.88 381 PRO A O 1
#

pLDDT: mean 81.05, std 13.7, range [27.7, 96.5]